Protein AF-A0A0K8W5V1-F1 (afdb_monomer)

Organism: Bactrocera latifrons (NCBI:txid174628)

Nearest PDB structures (foldseek):
  2nvo-assembly1_A  TM=7.585E-01  e=2.411E-14  Deinococcus radiodurans
  2i91-assembly1_A  TM=5.327E-01  e=5.169E-15  Xenopus laevis
  1yvp-assembly2_B  TM=4.918E-01  e=1.057E-14  Xenopus laevis
  1yvr-assembly1_A  TM=5.161E-01  e=6.488E-14  Xenopus laevis
  2i91-assembly2_B  TM=4.821E-01  e=1.391E-14  Xenopus laevis

Solvent-accessible surface area (backbone atoms only — not comparable to full-atom values): 24127 Å² total; per-residue (Å²): 141,80,90,90,87,86,87,84,88,84,85,89,81,88,84,88,62,82,73,66,65,62,68,66,74,76,61,64,88,68,63,59,62,66,60,62,76,76,56,68,86,87,53,55,69,64,55,51,53,52,52,53,55,52,51,53,54,50,53,56,60,58,63,75,71,67,78,78,89,76,74,89,79,73,83,58,75,66,58,53,55,53,51,53,47,51,53,49,45,56,49,48,69,72,56,80,53,66,69,60,45,42,51,51,37,64,76,66,65,55,52,69,93,65,54,51,74,84,57,62,67,39,60,75,45,42,62,68,31,56,88,75,52,52,71,68,55,48,60,72,42,39,70,59,42,46,73,66,36,49,90,40,64,66,52,45,49,55,53,49,58,56,69,69,31,62,67,56,51,37,71,67,44,52,55,28,45,46,48,51,52,50,39,26,73,75,66,56,65,92,64,65,90,80,63,87,83,90,61,79,49,73,65,51,47,72,57,49,51,50,49,38,65,57,24,48,42,42,37,72,67,85,79,52,25,34,42,34,36,37,63,60,40,54,84,42,54,85,34,46,21,70,84,40,71,70,38,38,41,45,62,52,49,48,39,46,53,49,30,47,49,58,42,29,91,45,56,49,47,30,28,54,35,64,51,76,72,47,66,48,69,60,91,78,53,96,82,62,50,74,64,57,57,50,51,54,54,67,70,49,87,35,78,50,60,46,58,43,69,49,32,65,54,56,54,45,68,79,41,89,67,71,50,42,33,36,42,37,38,31,61,53,54,46,75,27,30,83,87,36,41,44,66,71,47,45,59,52,50,48,54,44,21,75,74,70,31,78,77,46,32,40,38,36,37,18,38,58,38,79,60,84,53,59,48,74,69,93,88,54,88,77,56,65,46,81,40,54,36,76,60,85,56,48,64,56,50,54,51,30,58,75,68,70,62,80,127

pLDDT: mean 80.78, std 21.28, range [27.81, 98.81]

Mean predicted aligned error: 13.08 Å

Foldseek 3Di:
DDDDDPPPPPDPDDDDDPVVVVVVPPDDPPVVVVVVVPDDPPCVVVVVVVVVVVVVVVVVVVVVPDDPDDDDDDPPPPVCLVVLLVVLLVVQVPDPDLVVNLVSCVVNVDEPVSHDPVSCLDASSLLSHLLVDAPLRCLVCVLVCLVRPVVPVSSVVSSVVCLVPLVRLAVVQFQLLQLVLSCLVVVNDPCPPPADDDRNRNVCVVVSVVSSQVSQQSGADLQFAEEEEEELAPVQQPPAFPVRRRHGQLLSSLSVLRSNVQHHPHYWYWYFAQDALDIHTQPDDNPDGSVNSSVVSVPDNRNDGNAALQSSLVVCVPDPDAGQEYHYRYQACLSRDPPQECVVVLVSVCVSLVPGNVNHAYEYEHRHFDDRSHDYDPPDDSNYYYDYHDDSCVVVVVSCSSVVNPD

Radius of gyration: 29.54 Å; Cα contacts (8 Å, |Δi|>4): 480; chains: 1; bounding box: 62×86×66 Å

Secondary structure (DSSP, 8-state):
-----SSSSSS-SS---TTSHHHHTSS-TTHHHHHGGGS-TTSHHHHHHHHHHHHHHHHHHHHTT-----------TTHHHHHHHHHHHHHHHH---HHHHHHHHHHHT--GGGS-TTGGGSHHHHHHHGGG--HHHHHHHHHHHHHHTTTSHHHHHHHHHHHH-HHHHHHHT--HHHHHHHHHHTT--S-GGG--S-STTSTTHHHHHHHHHHHTTTSPP----EEEEE---HHHHTPBPSS-TTSBHHHHHHHHHHHHHTTSSSEEEEEE-SSTT-EEE----TT--HHHHHHHHHH---------TTHHHHHHHHSSS--SEEEEEES-SGGGSTTSBSHHHHHHHHHHHHHT-TT-EEEEEESS-SS--SB--SSS---EEEEES--TTHHHHHHHHHTT---

Sequence (407 aa):
MGLRTKRLLSYVTLTTKPSVLWVLLRHSSKHVLNYLNHVNQVRKPQLLKIMQTLSHKWTKKRKLQRQPPQMWKKTQSNTELSTSVILSVSKLRTTKNKTEALKIIRKFKLRYHQVPNHLLRFGPIMEALIPTMSYLQLLKSWRNLARYHFDNPKIMKLCQTLFENKKLLRKDNIHPIVFLMQMRDLGMRDDIAKLTPKRVEALKMPLFKQLYQQSF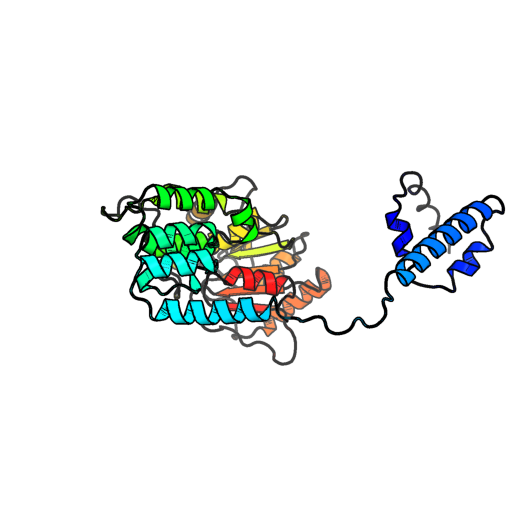GNNQSTGLRMHITINIQKNYRKKTLKNHKKLGFLEAAIALAFGYFKKEKEVDVFYWIDEKLVLGQMPWEAGITVEDAIDYCDLLDITKTSQRLITPVLRAMERKQVYDVFLVIVPTAGRGNPKNNSEFLCKFLDKYREKKNPKAKFVILDLLKFRKSMRYSETRNENVLEICGLDEHTTNLINNFALNRFG

InterPro domains:
  IPR036465 von Willebrand factor A-like domain superfamily [G3DSA:3.40.50.410] (188-404)
  IPR036465 von Willebrand factor A-like domain superfamily [SSF53300] (247-404)
  IPR037214 TROVE domain superfamily [SSF140864] (67-185)
  IPR040322 RNA-binding protein RO60 [PTHR14202] (68-405)
  IPR056800 RNA-binding protein RO60, vWA domain [PF25045] (225-402)

Structure (mmCIF, N/CA/C/O backbone):
data_AF-A0A0K8W5V1-F1
#
_entry.id   AF-A0A0K8W5V1-F1
#
loop_
_atom_site.group_PDB
_atom_site.id
_atom_site.type_symbol
_atom_site.label_atom_id
_atom_site.label_alt_id
_atom_site.label_c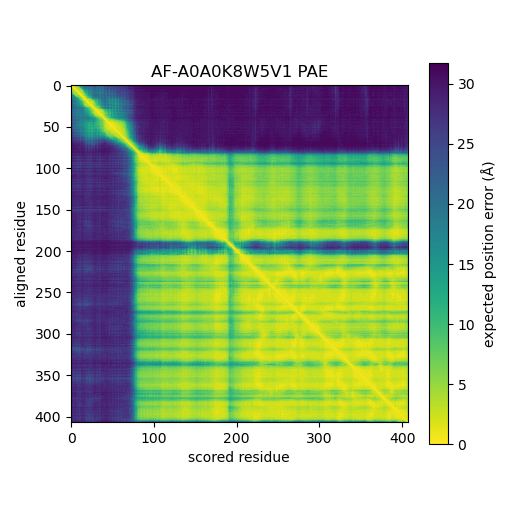omp_id
_atom_site.label_asym_id
_atom_site.label_entity_id
_atom_site.label_seq_id
_atom_site.pdbx_PDB_ins_code
_atom_site.Cartn_x
_atom_site.Cartn_y
_atom_site.Cartn_z
_atom_site.occupancy
_atom_site.B_iso_or_equiv
_atom_site.auth_seq_id
_atom_site.auth_comp_id
_atom_site.auth_asym_id
_atom_site.auth_atom_id
_atom_site.pdbx_PDB_model_num
ATOM 1 N N . MET A 1 1 ? 25.328 -41.797 -36.003 1.00 43.88 1 MET A N 1
ATOM 2 C CA . MET A 1 1 ? 24.506 -42.276 -34.870 1.00 43.88 1 MET A CA 1
ATOM 3 C C . MET A 1 1 ? 25.423 -42.956 -33.873 1.00 43.88 1 MET A C 1
ATOM 5 O O . MET A 1 1 ? 25.953 -44.013 -34.173 1.00 43.88 1 MET A O 1
ATOM 9 N N . GLY A 1 2 ? 25.685 -42.317 -32.737 1.00 30.47 2 GLY A N 1
ATOM 10 C CA . GLY A 1 2 ? 26.619 -42.829 -31.741 1.00 30.47 2 GLY A CA 1
ATOM 11 C C . GLY A 1 2 ? 26.689 -41.913 -30.524 1.00 30.47 2 GLY A C 1
ATOM 12 O O . GLY A 1 2 ? 26.702 -40.695 -30.668 1.00 30.47 2 GLY A O 1
ATOM 13 N N . LEU A 1 3 ? 26.735 -42.543 -29.346 1.00 29.66 3 LEU A N 1
ATOM 14 C CA . LEU A 1 3 ? 27.197 -42.001 -28.062 1.00 29.66 3 LEU A CA 1
ATOM 15 C C . LEU A 1 3 ? 26.437 -40.794 -27.484 1.00 29.66 3 LEU A C 1
ATOM 17 O O . LEU A 1 3 ? 26.910 -39.667 -27.559 1.00 29.66 3 LEU A O 1
ATOM 21 N N . ARG A 1 4 ? 25.328 -41.054 -26.769 1.00 31.05 4 ARG A N 1
ATOM 22 C CA . ARG A 1 4 ? 24.879 -40.246 -25.607 1.00 31.05 4 ARG A CA 1
ATOM 23 C C . ARG A 1 4 ? 23.766 -40.949 -24.808 1.00 31.05 4 ARG A C 1
ATOM 25 O O . ARG A 1 4 ? 22.655 -40.457 -24.685 1.00 31.05 4 ARG A O 1
ATOM 32 N N . THR A 1 5 ? 24.077 -42.106 -24.221 1.00 35.94 5 THR A N 1
ATOM 33 C CA . THR A 1 5 ? 23.156 -42.820 -23.301 1.00 35.94 5 THR A CA 1
ATOM 34 C C . THR A 1 5 ? 23.866 -43.469 -22.104 1.00 35.94 5 THR A C 1
ATOM 36 O O . THR A 1 5 ? 23.398 -44.455 -21.549 1.00 35.94 5 THR A O 1
ATOM 39 N N . LYS A 1 6 ? 25.001 -42.906 -21.656 1.00 31.89 6 LYS A N 1
ATOM 40 C CA . LYS A 1 6 ? 25.766 -43.417 -20.494 1.00 31.89 6 LYS A CA 1
ATOM 41 C C . LYS A 1 6 ? 26.091 -42.389 -19.395 1.00 31.89 6 LYS A C 1
ATOM 43 O O . LYS A 1 6 ? 27.020 -42.587 -18.625 1.00 31.89 6 LYS A O 1
ATOM 48 N N . ARG A 1 7 ? 25.308 -41.315 -19.246 1.00 32.38 7 ARG A N 1
ATOM 49 C CA . ARG A 1 7 ? 25.394 -40.423 -18.066 1.00 32.38 7 ARG A CA 1
ATOM 50 C C . ARG A 1 7 ? 24.010 -40.032 -17.553 1.00 32.38 7 ARG A C 1
ATOM 52 O O . ARG A 1 7 ? 23.578 -38.900 -17.706 1.00 32.38 7 ARG A O 1
ATOM 59 N N . LEU A 1 8 ? 23.306 -41.005 -16.981 1.00 28.98 8 LEU A N 1
ATOM 60 C CA . LEU A 1 8 ? 22.109 -40.787 -16.149 1.00 28.98 8 LEU A CA 1
ATOM 61 C C . LEU A 1 8 ? 21.872 -41.954 -15.166 1.00 28.98 8 LEU A C 1
ATOM 63 O O . LEU A 1 8 ? 20.763 -42.153 -14.686 1.00 28.98 8 LEU A O 1
ATOM 67 N N . LEU A 1 9 ? 22.921 -42.733 -14.866 1.00 31.05 9 LEU A N 1
ATOM 68 C CA . LEU A 1 9 ? 22.852 -43.956 -14.049 1.00 31.05 9 LEU A CA 1
ATOM 69 C C . LEU A 1 9 ? 23.667 -43.888 -12.749 1.00 31.05 9 LEU A C 1
ATOM 71 O O . LEU A 1 9 ? 24.009 -44.904 -12.160 1.00 31.05 9 LEU A O 1
ATOM 75 N N . SER A 1 10 ? 23.927 -42.686 -12.251 1.00 31.22 10 SER A N 1
ATOM 76 C CA . SER A 1 10 ? 24.576 -42.490 -10.957 1.00 31.22 10 SER A CA 1
ATOM 77 C C . SER A 1 10 ? 23.906 -41.326 -10.241 1.00 31.22 10 SER A C 1
ATOM 79 O O . SER A 1 10 ? 24.425 -40.227 -10.313 1.00 31.22 10 SER A O 1
ATOM 81 N N . TYR A 1 11 ? 22.707 -41.539 -9.683 1.00 27.81 11 TYR A N 1
ATOM 82 C CA . TYR A 1 11 ? 22.130 -40.781 -8.546 1.00 27.81 11 TYR A CA 1
ATOM 83 C C . TYR A 1 11 ? 20.730 -41.304 -8.143 1.00 27.81 11 TYR A C 1
ATOM 85 O O . TYR A 1 11 ? 19.859 -40.549 -7.725 1.00 27.81 11 TYR A O 1
ATOM 93 N N . VAL A 1 12 ? 20.487 -42.617 -8.247 1.00 31.66 12 VAL A N 1
ATOM 94 C CA . VAL A 1 12 ? 19.292 -43.254 -7.653 1.00 31.66 12 VAL A CA 1
ATOM 95 C C . VAL A 1 12 ? 19.716 -44.477 -6.849 1.00 31.66 12 VAL A C 1
ATOM 97 O O . VAL A 1 12 ? 19.269 -45.599 -7.051 1.00 31.66 12 VAL A O 1
ATOM 100 N N . THR A 1 13 ? 20.616 -44.243 -5.907 1.00 38.75 13 THR A N 1
ATOM 101 C CA . THR A 1 13 ? 20.840 -45.124 -4.768 1.00 38.75 13 THR A CA 1
ATOM 102 C C . THR A 1 13 ? 20.941 -44.216 -3.559 1.00 38.75 13 THR A C 1
ATOM 104 O O . THR A 1 13 ? 21.901 -43.461 -3.457 1.00 38.75 13 THR A O 1
ATOM 107 N N . LEU A 1 14 ? 19.922 -44.315 -2.697 1.00 34.91 14 LEU A N 1
ATOM 108 C CA . LEU A 1 14 ? 19.745 -43.739 -1.354 1.00 34.91 14 LEU A CA 1
ATOM 109 C C . LEU A 1 14 ? 18.567 -42.750 -1.252 1.00 34.91 14 LEU A C 1
ATOM 111 O O . LEU A 1 14 ? 18.582 -41.643 -1.779 1.00 34.91 14 LEU A O 1
ATOM 115 N N . THR A 1 15 ? 17.571 -43.175 -0.465 1.00 34.25 15 THR A N 1
ATOM 116 C CA . THR A 1 15 ? 16.416 -42.428 0.079 1.00 34.25 15 THR A CA 1
ATOM 117 C C . THR A 1 15 ? 15.147 -42.317 -0.787 1.00 34.25 15 THR A C 1
ATOM 119 O O . THR A 1 15 ? 14.747 -41.254 -1.252 1.00 34.25 15 THR A O 1
ATOM 122 N N . THR A 1 16 ? 14.392 -43.412 -0.914 1.00 35.59 16 THR A N 1
ATOM 123 C CA . THR A 1 16 ? 12.989 -43.341 -1.357 1.00 35.59 16 THR A CA 1
ATOM 124 C C . THR A 1 16 ? 12.051 -43.114 -0.168 1.00 35.59 16 THR A C 1
ATOM 126 O O . THR A 1 16 ? 11.762 -44.013 0.618 1.00 35.59 16 THR A O 1
ATOM 129 N N . LYS A 1 17 ? 11.536 -41.882 -0.043 1.00 36.25 17 LYS A N 1
ATOM 130 C CA . LYS A 1 17 ? 10.367 -41.572 0.796 1.00 36.25 17 LYS A CA 1
ATOM 131 C C . LYS A 1 17 ? 9.086 -42.128 0.135 1.00 36.25 17 LYS A C 1
ATOM 133 O O . LYS A 1 17 ? 8.955 -42.023 -1.087 1.00 36.25 17 LYS A O 1
ATOM 138 N N . PRO A 1 18 ? 8.094 -42.633 0.898 1.00 34.03 18 PRO A N 1
ATOM 139 C CA . PRO A 1 18 ? 6.876 -43.263 0.356 1.00 34.03 18 PRO A CA 1
ATOM 140 C C . PRO A 1 18 ? 5.971 -42.353 -0.498 1.00 34.03 18 PRO A C 1
ATOM 142 O O . PRO A 1 18 ? 5.034 -42.830 -1.135 1.00 34.03 18 PRO A O 1
ATOM 145 N N . SER A 1 19 ? 6.220 -41.044 -0.519 1.00 37.50 19 SER A N 1
ATOM 146 C CA . SER A 1 19 ? 5.391 -40.051 -1.208 1.00 37.50 19 SER A CA 1
ATOM 147 C C . SER A 1 19 ? 5.622 -39.968 -2.722 1.00 37.50 19 SER A C 1
ATOM 149 O O . SER A 1 19 ? 4.739 -39.494 -3.432 1.00 37.50 19 SER A O 1
ATOM 151 N N . VAL A 1 20 ? 6.750 -40.463 -3.243 1.00 41.53 20 VAL A N 1
ATOM 152 C CA . VAL A 1 20 ? 7.065 -40.396 -4.688 1.00 41.53 20 VAL A CA 1
ATOM 153 C C . VAL A 1 20 ? 6.389 -41.528 -5.479 1.00 41.53 20 VAL A C 1
ATOM 155 O O . VAL A 1 20 ? 6.058 -41.361 -6.650 1.00 41.53 20 VAL A O 1
ATOM 158 N N . LEU A 1 21 ? 6.053 -42.646 -4.825 1.00 38.28 21 LEU A N 1
ATOM 159 C CA . LEU A 1 21 ? 5.343 -43.768 -5.455 1.00 38.28 21 LEU A CA 1
ATOM 160 C C . LEU A 1 21 ? 3.861 -43.456 -5.756 1.00 38.28 21 LEU A C 1
ATOM 162 O O . LEU A 1 21 ? 3.234 -44.109 -6.586 1.00 38.28 21 LEU A O 1
ATOM 166 N N . TRP A 1 22 ? 3.294 -42.441 -5.096 1.00 35.44 22 TRP A N 1
ATOM 167 C CA . TRP A 1 22 ? 1.878 -42.075 -5.213 1.00 35.44 22 TRP A CA 1
ATOM 168 C C . TRP A 1 22 ? 1.540 -41.296 -6.492 1.00 35.44 22 TRP A C 1
ATOM 170 O O . TRP A 1 22 ? 0.384 -41.281 -6.914 1.00 35.44 22 TRP A O 1
ATOM 180 N N . VAL A 1 23 ? 2.533 -40.663 -7.125 1.00 38.50 23 VAL A N 1
ATOM 181 C CA . VAL A 1 23 ? 2.326 -39.836 -8.327 1.00 38.50 23 VAL A CA 1
ATOM 182 C C . VAL A 1 23 ? 2.325 -40.683 -9.607 1.00 38.50 23 VAL A C 1
ATOM 184 O O . VAL A 1 23 ? 1.615 -40.355 -10.552 1.00 38.50 23 VAL A O 1
ATOM 187 N N . LEU A 1 24 ? 3.006 -41.832 -9.612 1.00 36.72 24 LEU A N 1
ATOM 188 C CA . LEU A 1 24 ? 3.071 -42.732 -10.773 1.00 36.72 24 LEU A CA 1
ATOM 189 C C . LEU A 1 24 ? 1.846 -43.653 -10.933 1.00 36.72 24 LEU A C 1
ATOM 191 O O . LEU A 1 24 ? 1.627 -44.183 -12.014 1.00 36.72 24 LEU A O 1
ATOM 195 N N . LEU A 1 25 ? 1.006 -43.814 -9.903 1.00 41.97 25 LEU A N 1
ATOM 196 C CA . LEU A 1 25 ? -0.172 -44.701 -9.941 1.00 41.97 25 LEU A CA 1
ATOM 197 C C . LEU A 1 25 ? -1.482 -44.005 -10.345 1.00 41.97 25 LEU A C 1
ATOM 199 O O . LEU A 1 25 ? -2.527 -44.650 -10.414 1.00 41.97 25 LEU A O 1
ATOM 203 N N . ARG A 1 26 ? -1.458 -42.693 -10.617 1.00 38.34 26 ARG A N 1
ATOM 204 C CA . ARG A 1 26 ? -2.659 -41.943 -11.024 1.00 38.34 26 ARG A CA 1
ATOM 205 C C . ARG A 1 26 ? -2.934 -41.958 -12.526 1.00 38.34 26 ARG A C 1
ATOM 207 O O . ARG A 1 26 ? -4.050 -41.618 -12.914 1.00 38.34 26 ARG A O 1
ATOM 214 N N . HIS A 1 27 ? -1.981 -42.358 -13.364 1.00 39.31 27 HIS A N 1
ATOM 215 C CA . HIS A 1 27 ? -2.147 -42.401 -14.817 1.00 39.31 27 HIS A CA 1
ATOM 216 C C . HIS A 1 27 ? -1.658 -43.743 -15.376 1.00 39.31 27 HIS A C 1
ATOM 218 O O . HIS A 1 27 ? -0.530 -44.145 -15.127 1.00 39.31 27 HIS A O 1
ATOM 224 N N . SER A 1 28 ? -2.514 -44.395 -16.171 1.00 38.06 28 SER A N 1
ATOM 225 C CA . SER A 1 28 ? -2.271 -45.635 -16.929 1.00 38.06 28 SER A CA 1
ATOM 226 C C . SER A 1 28 ? -2.414 -46.969 -16.176 1.00 38.06 28 SER A C 1
ATOM 228 O O . SER A 1 28 ? -1.453 -47.578 -15.714 1.00 38.06 28 SER A O 1
ATOM 230 N N . SER A 1 29 ? -3.639 -47.506 -16.164 1.00 46.81 29 SER A N 1
ATOM 231 C CA . SER A 1 29 ? -3.936 -48.870 -15.690 1.00 46.81 29 SER A CA 1
ATOM 232 C C . SER A 1 29 ? -3.492 -49.980 -16.660 1.00 46.81 29 SER A C 1
ATOM 234 O O . SER A 1 29 ? -3.519 -51.146 -16.278 1.00 46.81 29 SER A O 1
ATOM 236 N N . LYS A 1 30 ? -3.102 -49.661 -17.905 1.00 43.78 30 LYS A N 1
ATOM 237 C CA . LYS A 1 30 ? -2.753 -50.674 -18.921 1.00 43.78 30 LYS A CA 1
ATOM 238 C C . LYS A 1 30 ? -1.245 -50.844 -19.144 1.00 43.78 30 LYS A C 1
ATOM 240 O O . LYS A 1 30 ? -0.819 -51.952 -19.443 1.00 43.78 30 LYS A O 1
ATOM 245 N N . HIS A 1 31 ? -0.415 -49.822 -18.910 1.00 44.97 31 HIS A N 1
ATOM 246 C CA . HIS A 1 31 ? 1.043 -49.953 -19.097 1.00 44.97 31 HIS A CA 1
ATOM 247 C C . HIS A 1 31 ? 1.792 -50.529 -17.884 1.00 44.97 31 HIS A C 1
ATOM 249 O O . HIS A 1 31 ? 2.857 -51.118 -18.052 1.00 44.97 31 HIS A O 1
ATOM 255 N N . VAL A 1 32 ? 1.224 -50.440 -16.677 1.00 46.59 32 VAL A N 1
ATOM 256 C CA . VAL A 1 32 ? 1.838 -50.996 -15.455 1.00 46.59 32 VAL A CA 1
ATOM 257 C C . VAL A 1 32 ? 1.788 -52.531 -15.431 1.00 46.59 32 VAL A C 1
ATOM 259 O O . VAL A 1 32 ? 2.707 -53.159 -14.909 1.00 46.59 32 VAL A O 1
ATOM 262 N N . LEU A 1 33 ? 0.772 -53.151 -16.047 1.00 44.19 33 LEU A N 1
ATOM 263 C CA . LEU A 1 33 ? 0.681 -54.615 -16.124 1.00 44.19 33 LEU A CA 1
ATOM 264 C C . LEU A 1 33 ? 1.768 -55.225 -17.024 1.00 44.19 33 LEU A C 1
ATOM 266 O O . LEU A 1 33 ? 2.333 -56.256 -16.672 1.00 44.19 33 LEU A O 1
ATOM 270 N N . ASN A 1 34 ? 2.123 -54.563 -18.130 1.00 42.31 34 ASN A N 1
ATOM 271 C CA . ASN A 1 34 ? 3.163 -55.059 -19.039 1.00 42.31 34 ASN A CA 1
ATOM 272 C C . ASN A 1 34 ? 4.581 -54.905 -18.464 1.00 42.31 34 ASN A C 1
ATOM 274 O O . ASN A 1 34 ? 5.449 -55.720 -18.758 1.00 42.31 34 ASN A O 1
ATOM 278 N N . TYR A 1 35 ? 4.812 -53.925 -17.582 1.00 42.94 35 TYR A N 1
ATOM 279 C CA . TYR A 1 35 ? 6.111 -53.731 -16.923 1.00 42.94 35 TYR A CA 1
ATOM 280 C C . TYR A 1 35 ? 6.402 -54.789 -15.838 1.00 42.94 35 TYR A C 1
ATOM 282 O O . TYR A 1 35 ? 7.556 -55.075 -15.526 1.00 42.94 35 TYR A O 1
ATOM 290 N N . LEU A 1 36 ? 5.366 -55.422 -15.278 1.00 46.66 36 LEU A N 1
ATOM 291 C CA . LEU A 1 36 ? 5.500 -56.446 -14.232 1.00 46.66 36 LEU A CA 1
ATOM 292 C C . LEU A 1 36 ? 5.819 -57.854 -14.767 1.00 46.66 36 LEU A C 1
ATOM 294 O O . LEU A 1 36 ? 6.139 -58.738 -13.972 1.00 46.66 36 LEU A O 1
ATOM 298 N N . ASN A 1 37 ? 5.801 -58.058 -16.088 1.00 46.44 37 ASN A N 1
ATOM 299 C CA . ASN A 1 37 ? 6.187 -59.329 -16.714 1.00 46.44 37 ASN A CA 1
ATOM 300 C C . ASN A 1 37 ? 7.708 -59.481 -16.927 1.00 46.44 37 ASN A C 1
ATOM 302 O O . ASN A 1 37 ? 8.163 -60.560 -17.297 1.00 46.44 37 ASN A O 1
ATOM 306 N N . HIS A 1 38 ? 8.507 -58.448 -16.634 1.00 51.78 38 HIS A N 1
ATOM 307 C CA . HIS A 1 38 ? 9.972 -58.476 -16.782 1.00 51.78 38 HIS A CA 1
ATOM 308 C C . HIS A 1 38 ? 10.759 -58.183 -15.498 1.00 51.78 38 HIS A C 1
ATOM 310 O O . HIS A 1 38 ? 11.963 -57.938 -15.537 1.00 51.78 38 HIS A O 1
ATOM 316 N N . VAL A 1 39 ? 10.116 -58.266 -14.331 1.00 47.25 39 VAL A N 1
ATOM 317 C CA . VAL A 1 39 ? 10.804 -58.136 -13.041 1.00 47.25 39 VAL A CA 1
ATOM 318 C C . VAL A 1 39 ? 11.015 -59.518 -12.420 1.00 47.25 39 VAL A C 1
ATOM 320 O O . VAL A 1 39 ? 10.056 -60.252 -12.192 1.00 47.25 39 VAL A O 1
ATOM 323 N N . ASN A 1 40 ? 12.286 -59.832 -12.146 1.00 47.38 40 ASN A N 1
ATOM 324 C CA . ASN A 1 40 ? 12.808 -61.016 -11.455 1.00 47.38 40 ASN A CA 1
ATOM 325 C C . ASN A 1 40 ? 11.820 -61.687 -10.480 1.00 47.38 40 ASN A C 1
ATOM 327 O O . ASN A 1 40 ? 11.289 -61.047 -9.565 1.00 47.38 40 ASN A O 1
ATOM 331 N N . GLN A 1 41 ? 11.667 -63.011 -10.629 1.00 53.47 41 GLN A N 1
ATOM 332 C CA . GLN A 1 41 ? 10.745 -63.884 -9.881 1.00 53.47 41 GLN A CA 1
ATOM 333 C C . GLN A 1 41 ? 10.868 -63.802 -8.345 1.00 53.47 41 GLN A C 1
ATOM 335 O O . GLN A 1 41 ? 9.951 -64.201 -7.634 1.00 53.47 41 GLN A O 1
ATOM 340 N N . VAL A 1 42 ? 11.934 -63.205 -7.810 1.00 51.62 42 VAL A N 1
ATOM 341 C CA . VAL A 1 42 ? 12.229 -63.164 -6.370 1.00 51.62 42 VAL A CA 1
ATOM 342 C C . VAL A 1 42 ? 11.408 -62.110 -5.593 1.00 51.62 42 VAL A C 1
ATOM 344 O O . VAL A 1 42 ? 11.329 -62.177 -4.371 1.00 51.62 42 VAL A O 1
ATOM 347 N N . ARG A 1 43 ? 10.737 -61.143 -6.247 1.00 51.03 43 ARG A N 1
ATOM 348 C CA . ARG A 1 43 ? 10.000 -60.057 -5.536 1.00 51.03 43 ARG A CA 1
ATOM 349 C C . ARG A 1 43 ? 8.486 -60.001 -5.771 1.00 51.03 43 ARG A C 1
ATOM 351 O O . ARG A 1 43 ? 7.800 -59.157 -5.188 1.00 51.03 43 ARG A O 1
ATOM 358 N N . LYS A 1 44 ? 7.939 -60.927 -6.561 1.00 51.81 44 LYS A N 1
ATOM 359 C CA . LYS A 1 44 ? 6.497 -61.027 -6.861 1.00 51.81 44 LYS A CA 1
ATOM 360 C C . LYS A 1 44 ? 5.613 -61.250 -5.611 1.00 51.81 44 LYS A C 1
ATOM 362 O O . LYS A 1 44 ? 4.585 -60.579 -5.505 1.00 51.81 44 LYS A O 1
ATOM 367 N N . PRO A 1 45 ? 6.005 -62.080 -4.618 1.00 53.88 45 PRO A N 1
ATOM 368 C CA . PRO A 1 45 ? 5.168 -62.337 -3.439 1.00 53.88 45 PRO A CA 1
ATOM 369 C C . PRO A 1 45 ? 5.005 -61.117 -2.518 1.00 53.88 45 PRO A C 1
ATOM 371 O O . PRO A 1 45 ? 3.927 -60.881 -1.972 1.00 53.88 45 PRO A O 1
ATOM 374 N N . GLN A 1 46 ? 6.054 -60.298 -2.367 1.00 56.94 46 GLN A N 1
ATOM 375 C CA . GLN A 1 46 ? 6.026 -59.113 -1.497 1.00 56.94 46 GLN A CA 1
ATOM 376 C C . GLN A 1 46 ? 5.165 -57.985 -2.083 1.00 56.94 46 GLN A C 1
ATOM 378 O O . GLN A 1 46 ? 4.416 -57.337 -1.351 1.00 56.94 46 GLN A O 1
ATOM 383 N N . LEU A 1 47 ? 5.205 -57.791 -3.406 1.00 53.81 47 LEU A N 1
ATOM 384 C CA . LEU A 1 47 ? 4.359 -56.812 -4.096 1.00 53.81 47 LEU A CA 1
ATOM 385 C C . LEU A 1 47 ? 2.875 -57.207 -4.068 1.00 53.81 47 LEU A C 1
ATOM 387 O O . LEU A 1 47 ? 2.024 -56.345 -3.836 1.00 53.81 47 LEU A O 1
ATOM 391 N N . LEU A 1 48 ? 2.558 -58.501 -4.200 1.00 61.47 48 LEU A N 1
ATOM 392 C CA . LEU A 1 48 ? 1.181 -58.997 -4.099 1.00 61.47 48 LEU A CA 1
ATOM 393 C C . LEU A 1 48 ? 0.587 -58.746 -2.701 1.00 61.47 48 LEU A C 1
ATOM 395 O O . LEU A 1 48 ? -0.547 -58.278 -2.579 1.00 61.47 48 LEU A O 1
ATOM 399 N N . LYS A 1 49 ? 1.384 -58.964 -1.646 1.00 64.25 49 LYS A N 1
ATOM 400 C CA . LYS A 1 49 ? 0.981 -58.741 -0.248 1.00 64.25 49 LYS A CA 1
ATOM 401 C C . LYS A 1 49 ? 0.703 -57.257 0.035 1.00 64.25 49 LYS A C 1
ATOM 403 O O . LYS A 1 49 ? -0.280 -56.921 0.698 1.00 64.25 49 LYS A O 1
ATOM 408 N N . ILE A 1 50 ? 1.503 -56.348 -0.531 1.00 62.84 50 ILE A N 1
ATOM 409 C CA . ILE A 1 50 ? 1.293 -54.894 -0.415 1.00 62.84 50 ILE A CA 1
ATOM 410 C C . ILE A 1 50 ? 0.014 -54.463 -1.149 1.00 62.84 50 ILE A C 1
ATOM 412 O O . ILE A 1 50 ? -0.784 -53.703 -0.593 1.00 62.84 50 ILE A O 1
ATOM 416 N N . MET A 1 51 ? -0.241 -54.983 -2.354 1.00 57.69 51 MET A N 1
ATOM 417 C CA . MET A 1 51 ? -1.453 -54.652 -3.117 1.00 57.69 51 MET A CA 1
ATOM 418 C C . MET A 1 51 ? -2.737 -55.177 -2.459 1.00 57.69 51 MET A C 1
ATOM 420 O O . MET A 1 51 ? -3.728 -54.447 -2.398 1.00 57.69 51 MET A O 1
ATOM 424 N N . GLN A 1 52 ? -2.718 -56.385 -1.889 1.00 64.62 52 GLN A N 1
ATOM 425 C CA . GLN A 1 52 ? -3.851 -56.930 -1.129 1.00 64.62 52 GLN A CA 1
ATOM 426 C C . GLN A 1 52 ? -4.149 -56.088 0.123 1.00 64.62 52 GLN A C 1
ATOM 428 O O . GLN A 1 52 ? -5.304 -55.751 0.390 1.00 64.62 52 GLN A O 1
ATOM 433 N N . THR A 1 53 ? -3.109 -55.639 0.834 1.00 63.03 53 THR A N 1
ATOM 434 C CA . THR A 1 53 ? -3.257 -54.780 2.023 1.00 63.03 53 THR A CA 1
ATOM 435 C C . THR A 1 53 ? -3.833 -53.399 1.668 1.00 63.03 53 THR A C 1
ATOM 437 O O . THR A 1 53 ? -4.662 -52.846 2.400 1.00 63.03 53 THR A O 1
ATOM 440 N N . LEU A 1 54 ? -3.440 -52.839 0.518 1.00 50.56 54 LEU A N 1
ATOM 441 C CA . LEU A 1 54 ? -3.953 -51.559 0.022 1.00 50.56 54 LEU A CA 1
ATOM 442 C C . LEU A 1 54 ? -5.400 -51.665 -0.485 1.00 50.56 54 LEU A C 1
ATOM 444 O O . LEU A 1 54 ? -6.200 -50.777 -0.188 1.00 50.56 54 LEU A O 1
ATOM 448 N N . SER A 1 55 ? -5.766 -52.766 -1.151 1.00 53.62 55 SER A N 1
ATOM 449 C CA . SER A 1 55 ? -7.147 -53.067 -1.563 1.00 53.62 55 SER A CA 1
ATOM 450 C C . SER A 1 55 ? -8.092 -53.199 -0.361 1.00 53.62 55 SER A C 1
ATOM 452 O O . SER A 1 55 ? -9.191 -52.630 -0.353 1.00 53.62 55 SER A O 1
ATOM 454 N N . HIS A 1 56 ? -7.637 -53.850 0.716 1.00 49.44 56 HIS A N 1
ATOM 455 C CA . HIS A 1 56 ? -8.424 -53.987 1.942 1.00 49.44 56 HIS A CA 1
ATOM 456 C C . HIS A 1 56 ? -8.612 -52.654 2.687 1.00 49.44 56 HIS A C 1
ATOM 458 O O . HIS A 1 56 ? -9.706 -52.356 3.173 1.00 49.44 56 HIS A O 1
ATOM 464 N N . LYS A 1 57 ? -7.587 -51.787 2.714 1.00 49.97 57 LYS A N 1
ATOM 465 C CA . LYS A 1 57 ? -7.720 -50.414 3.241 1.00 49.97 57 LYS A CA 1
ATOM 466 C C . LYS A 1 57 ? -8.667 -49.549 2.402 1.00 49.97 57 LYS A C 1
ATOM 468 O O . LYS A 1 57 ? -9.383 -48.718 2.963 1.00 49.97 57 LYS A O 1
ATOM 473 N N . TRP A 1 58 ? -8.714 -49.747 1.084 1.00 44.03 58 TRP A N 1
ATOM 474 C CA . TRP A 1 58 ? -9.585 -48.981 0.188 1.00 44.03 58 TRP A CA 1
ATOM 475 C C . TRP A 1 58 ? -11.062 -49.389 0.300 1.00 44.03 58 TRP A C 1
ATOM 477 O O . TRP A 1 58 ? -11.942 -48.532 0.394 1.00 44.03 58 TRP A O 1
ATOM 487 N N . THR A 1 59 ? -11.342 -50.691 0.391 1.00 48.00 59 THR A N 1
ATOM 488 C CA . THR A 1 59 ? -12.696 -51.222 0.636 1.00 48.00 59 THR A CA 1
ATOM 489 C C . THR A 1 59 ? -13.235 -50.843 2.020 1.00 48.00 59 THR A C 1
ATOM 491 O O . THR A 1 59 ? -14.412 -50.496 2.132 1.00 48.00 59 THR A O 1
ATOM 494 N N . LYS A 1 60 ? -12.386 -50.783 3.059 1.00 47.53 60 LYS A N 1
ATOM 495 C CA . LYS A 1 60 ? -12.787 -50.308 4.400 1.00 47.53 60 LYS A CA 1
ATOM 496 C C . LYS A 1 60 ? -13.134 -48.810 4.414 1.00 47.53 60 LYS A C 1
ATOM 498 O O . LYS A 1 60 ? -14.067 -48.407 5.102 1.00 47.53 60 LYS A O 1
ATOM 503 N N . LYS A 1 61 ? -12.460 -47.994 3.590 1.00 41.50 61 LYS A N 1
ATOM 504 C CA . LYS A 1 61 ? -12.746 -46.554 3.439 1.00 41.50 61 LYS A CA 1
ATOM 505 C C . LYS A 1 61 ? -14.026 -46.275 2.635 1.00 41.50 61 LYS A C 1
ATOM 507 O O . LYS A 1 61 ? -14.713 -45.304 2.926 1.00 41.50 61 LYS A O 1
ATOM 512 N N . ARG A 1 62 ? -14.393 -47.152 1.688 1.00 39.56 62 ARG A N 1
ATOM 513 C CA . ARG A 1 62 ? -15.678 -47.088 0.957 1.00 39.56 62 ARG A CA 1
ATOM 514 C C . ARG A 1 62 ? -16.874 -47.606 1.769 1.00 39.56 62 ARG A C 1
ATOM 516 O O . ARG A 1 62 ? -17.971 -47.083 1.605 1.00 39.56 62 ARG A O 1
ATOM 523 N N . LYS A 1 63 ? -16.678 -48.577 2.671 1.00 41.41 63 LYS A N 1
ATOM 524 C CA . LYS A 1 63 ? -17.742 -49.064 3.575 1.00 41.41 63 LYS A CA 1
ATOM 525 C C . LYS A 1 63 ? -18.070 -48.105 4.730 1.00 41.41 63 LYS A C 1
ATOM 527 O O . LYS A 1 63 ? -19.165 -48.193 5.266 1.00 41.41 63 LYS A O 1
ATOM 532 N N . LEU A 1 64 ? -17.199 -47.144 5.056 1.00 40.38 64 LEU A N 1
ATOM 533 C CA . LEU A 1 64 ? -17.503 -46.079 6.028 1.00 40.38 64 LEU A CA 1
ATOM 534 C C . LEU A 1 64 ? -18.342 -44.915 5.454 1.00 40.38 64 LEU A C 1
ATOM 536 O O . LEU A 1 64 ? -18.644 -43.974 6.180 1.00 40.38 64 LEU A O 1
ATOM 540 N N . GLN A 1 65 ? -18.713 -44.958 4.168 1.00 40.59 65 GLN A N 1
ATOM 541 C CA . GLN A 1 65 ? -19.376 -43.849 3.464 1.00 40.59 65 GLN A CA 1
ATOM 542 C C . GLN A 1 65 ? -20.769 -44.195 2.910 1.00 40.59 65 GLN A C 1
ATOM 544 O O . GLN A 1 65 ? -21.269 -43.526 2.010 1.00 40.59 65 GLN A O 1
ATOM 549 N N . ARG A 1 66 ? -21.415 -45.231 3.453 1.00 35.03 66 ARG A N 1
ATOM 550 C CA . ARG A 1 66 ? -22.820 -45.554 3.177 1.00 35.03 66 ARG A CA 1
ATOM 551 C C . ARG A 1 66 ? -23.547 -45.826 4.490 1.00 35.03 66 ARG A C 1
ATOM 553 O O . ARG A 1 66 ? -23.633 -46.967 4.925 1.00 35.03 66 ARG A O 1
ATOM 560 N N . GLN A 1 67 ? -24.031 -44.762 5.126 1.00 36.94 67 GLN A N 1
ATOM 561 C CA . GLN A 1 67 ? -25.139 -44.874 6.073 1.00 36.94 67 GLN A CA 1
ATOM 562 C C . GLN A 1 67 ? -26.463 -44.726 5.299 1.00 36.94 67 GLN A C 1
ATOM 564 O O . GLN A 1 67 ? -26.496 -43.973 4.321 1.00 36.94 67 GLN A O 1
ATOM 569 N N . PRO A 1 68 ? -27.528 -45.450 5.686 1.00 35.50 68 PRO A N 1
ATOM 570 C CA . PRO A 1 68 ? -28.864 -45.280 5.115 1.00 35.50 68 PRO A CA 1
ATOM 571 C C . PRO A 1 68 ? -29.423 -43.882 5.449 1.00 35.50 68 PRO A C 1
ATOM 573 O O . PRO A 1 68 ? -28.907 -43.230 6.361 1.00 35.50 68 PRO A O 1
ATOM 576 N N . PRO A 1 69 ? -30.460 -43.399 4.735 1.00 32.69 69 PRO A N 1
ATOM 577 C CA . PRO A 1 69 ? -31.013 -42.073 4.971 1.00 32.69 69 PRO A CA 1
ATOM 578 C C . PRO A 1 69 ? -31.603 -42.007 6.382 1.00 32.69 69 PRO A C 1
ATOM 580 O O . PRO A 1 69 ? -32.665 -42.559 6.662 1.00 32.69 69 PRO A O 1
ATOM 583 N N . GLN A 1 70 ? -30.891 -41.341 7.291 1.00 34.47 70 GLN A N 1
ATOM 584 C CA . GLN A 1 70 ? -31.436 -40.964 8.584 1.00 34.47 70 GLN A CA 1
ATOM 585 C C . GLN A 1 70 ? -32.465 -39.856 8.366 1.00 34.47 70 GLN A C 1
ATOM 587 O O . GLN A 1 70 ? -32.136 -38.754 7.927 1.00 34.47 70 GLN A O 1
ATOM 592 N N . MET A 1 71 ? -33.713 -40.198 8.688 1.00 30.11 71 MET A N 1
ATOM 593 C CA . MET A 1 71 ? -34.821 -39.298 8.993 1.00 30.11 71 MET A CA 1
ATOM 594 C C . MET A 1 71 ? -34.356 -37.964 9.583 1.00 30.11 71 MET A C 1
ATOM 596 O O . MET A 1 71 ? -33.549 -37.926 10.515 1.00 30.11 71 MET A O 1
ATOM 600 N N . TRP A 1 72 ? -34.936 -36.883 9.065 1.00 35.41 72 TRP A N 1
ATOM 601 C CA . TRP A 1 72 ? -34.736 -35.504 9.491 1.00 35.41 72 TRP A CA 1
ATOM 602 C C . TRP A 1 72 ? -34.958 -35.314 10.999 1.00 35.41 72 TRP A C 1
ATOM 604 O O . TRP A 1 72 ? -36.044 -34.969 11.460 1.00 35.41 72 TRP A O 1
ATOM 614 N N . LYS A 1 73 ? -33.894 -35.461 11.791 1.00 33.47 73 LYS A N 1
ATOM 615 C CA . LYS A 1 73 ? -33.834 -34.898 13.140 1.00 33.47 73 LYS A CA 1
ATOM 616 C C . LYS A 1 73 ? -33.432 -33.427 13.034 1.00 33.47 73 LYS A C 1
ATOM 618 O O . LYS A 1 73 ? -32.259 -33.095 12.929 1.00 33.47 73 LYS A O 1
ATOM 623 N N . LYS A 1 74 ? -34.464 -32.577 13.019 1.00 38.78 74 LYS A N 1
ATOM 624 C CA . LYS A 1 74 ? -34.509 -31.160 13.423 1.00 38.78 74 LYS A CA 1
ATOM 625 C C . LYS A 1 74 ? -33.187 -30.380 13.370 1.00 38.78 74 LYS A C 1
ATOM 627 O O . LYS A 1 74 ? -32.447 -30.277 14.345 1.00 38.78 74 LYS A O 1
ATOM 632 N N . THR A 1 75 ? -33.029 -29.648 12.275 1.00 39.22 75 THR A N 1
ATOM 633 C CA . THR A 1 75 ? -32.182 -28.458 12.110 1.00 39.22 75 THR A CA 1
ATOM 634 C C . THR A 1 75 ? -32.709 -27.265 12.937 1.00 39.22 75 THR A C 1
ATOM 636 O O . THR A 1 75 ? -32.912 -26.178 12.405 1.00 39.22 75 THR A O 1
ATOM 639 N N . GLN A 1 76 ? -32.996 -27.449 14.232 1.00 40.66 76 GLN A N 1
ATOM 640 C CA . GLN A 1 76 ? -33.498 -26.365 15.098 1.00 40.66 76 GLN A CA 1
ATOM 641 C C . GLN A 1 76 ? -32.367 -25.512 15.707 1.00 40.66 76 GLN A C 1
ATOM 643 O O . GLN A 1 76 ? -32.581 -24.347 16.018 1.00 40.66 76 GLN A O 1
ATOM 648 N N . SER A 1 77 ? -31.126 -26.007 15.794 1.00 44.59 77 SER A N 1
ATOM 649 C CA . SER A 1 77 ? -30.084 -25.329 16.587 1.00 44.59 77 SER A CA 1
ATOM 650 C C . SER A 1 77 ? -29.338 -24.172 15.901 1.00 44.59 77 SER A C 1
ATOM 652 O O . SER A 1 77 ? -28.829 -23.295 16.596 1.00 44.59 77 SER A O 1
ATOM 654 N N . ASN A 1 78 ? -29.262 -24.117 14.565 1.00 47.66 78 ASN A N 1
ATOM 655 C CA . ASN A 1 78 ? -28.524 -23.047 13.866 1.00 47.66 78 ASN A CA 1
ATOM 656 C C . ASN A 1 78 ? -29.413 -21.868 13.439 1.00 47.66 78 ASN A C 1
ATOM 658 O O . ASN A 1 78 ? -28.961 -20.723 13.440 1.00 47.66 78 ASN A O 1
ATOM 662 N N . THR A 1 79 ? -30.679 -22.129 13.114 1.00 52.88 79 THR A N 1
ATOM 663 C CA . THR A 1 79 ? -31.631 -21.121 12.618 1.00 52.88 79 THR A CA 1
ATOM 664 C C . THR A 1 79 ? -32.179 -20.241 13.751 1.00 52.88 79 THR A C 1
ATOM 666 O O . THR A 1 79 ? -32.394 -19.039 13.579 1.00 52.88 79 THR A O 1
ATOM 669 N N . GLU A 1 80 ? -32.351 -20.803 14.951 1.00 55.09 80 GLU A N 1
ATOM 670 C CA . GLU A 1 80 ? -32.770 -20.053 16.146 1.00 55.09 80 GLU A CA 1
ATOM 671 C C . GLU A 1 80 ? -31.659 -19.121 16.656 1.00 55.09 80 GLU A C 1
ATOM 673 O O . GLU A 1 80 ? -31.923 -17.981 17.058 1.00 55.09 80 GLU A O 1
ATOM 678 N N . LEU A 1 81 ? -30.394 -19.551 16.566 1.00 59.81 81 LEU A N 1
ATOM 679 C CA . LEU A 1 81 ? -29.242 -18.719 16.916 1.00 59.81 81 LEU A CA 1
ATOM 680 C C . LEU A 1 81 ? -29.107 -17.525 15.953 1.00 59.81 81 LEU A C 1
ATOM 682 O O . LEU A 1 81 ? -28.849 -16.410 16.400 1.00 59.81 81 LEU A O 1
ATOM 686 N N . SER A 1 82 ? -29.340 -17.710 14.646 1.00 73.31 82 SER A N 1
ATOM 687 C CA . SER A 1 82 ? -29.287 -16.595 13.686 1.00 73.31 82 SER A CA 1
ATOM 688 C C . SER A 1 82 ? -30.440 -15.609 13.876 1.00 73.31 82 SER A C 1
ATOM 690 O O . SER A 1 82 ? -30.220 -14.399 13.857 1.00 73.31 82 SER A O 1
ATOM 692 N N . THR A 1 83 ? -31.656 -16.105 14.115 1.00 81.56 83 THR A N 1
ATOM 693 C CA . THR A 1 83 ? -32.850 -15.262 14.285 1.00 81.56 83 THR A CA 1
ATOM 694 C C . THR A 1 83 ? -32.785 -14.467 15.588 1.00 81.56 83 THR A C 1
ATOM 696 O O . THR A 1 83 ? -33.018 -13.258 15.594 1.00 81.56 83 THR A O 1
ATOM 699 N N . SER A 1 84 ? -32.370 -15.105 16.686 1.00 85.12 84 SER A N 1
ATOM 700 C CA . SER A 1 84 ? -32.179 -14.426 17.973 1.00 85.12 84 SER A CA 1
ATOM 701 C C . SER A 1 84 ? -31.063 -13.378 17.928 1.00 85.12 84 SER A C 1
ATOM 703 O O . SER A 1 84 ? -31.213 -12.314 18.532 1.00 85.12 84 SER A O 1
ATOM 705 N N . VAL A 1 85 ? -29.986 -13.606 17.165 1.00 87.19 85 VAL A N 1
ATOM 706 C CA . VAL A 1 85 ? -28.945 -12.593 16.920 1.00 87.19 85 VAL A CA 1
ATOM 707 C C . VAL A 1 85 ? -29.498 -11.415 16.113 1.00 87.19 85 VAL A C 1
ATOM 709 O O . VAL A 1 85 ? -29.259 -10.271 16.495 1.00 87.19 85 VAL A O 1
ATOM 712 N N . ILE A 1 86 ? -30.269 -11.658 15.046 1.00 88.94 86 ILE A N 1
ATOM 713 C CA . ILE A 1 86 ? -30.884 -10.592 14.231 1.00 88.94 86 ILE A CA 1
ATOM 714 C C . ILE A 1 86 ? -31.820 -9.727 15.083 1.00 88.94 86 ILE A C 1
ATOM 716 O O . ILE A 1 86 ? -31.684 -8.501 15.097 1.00 88.94 86 ILE A O 1
ATOM 720 N N . LEU A 1 87 ? -32.718 -10.354 15.849 1.00 90.88 87 LEU A N 1
ATOM 721 C CA . LEU A 1 87 ? -33.635 -9.650 16.749 1.00 90.88 87 LEU A CA 1
ATOM 722 C C . LEU A 1 87 ? -32.879 -8.858 17.818 1.00 90.88 87 LEU A C 1
ATOM 724 O O . LEU A 1 87 ? -33.246 -7.729 18.135 1.00 90.88 87 LEU A O 1
ATOM 728 N N . SER A 1 88 ? -31.779 -9.407 18.327 1.00 88.94 88 SER A N 1
ATOM 729 C CA . SER A 1 88 ? -30.946 -8.737 19.327 1.00 88.94 88 SER A CA 1
ATOM 730 C C . SER A 1 88 ? -30.192 -7.538 18.764 1.00 88.94 88 SER A C 1
ATOM 732 O O . SER A 1 88 ? -30.094 -6.517 19.440 1.00 88.94 88 SER A O 1
ATOM 734 N N . VAL A 1 89 ? -29.698 -7.616 17.525 1.00 90.06 89 VAL A N 1
ATOM 735 C CA . VAL A 1 89 ? -29.105 -6.465 16.826 1.00 90.06 89 VAL A CA 1
ATOM 736 C C . VAL A 1 89 ? -30.168 -5.400 16.559 1.00 90.06 89 VAL A C 1
ATOM 738 O O . VAL A 1 89 ? -29.895 -4.217 16.749 1.00 90.06 89 VAL A O 1
ATOM 741 N N . SER A 1 90 ? -31.383 -5.801 16.171 1.00 90.44 90 SER A N 1
ATOM 742 C CA . SER A 1 90 ? -32.512 -4.880 15.995 1.00 90.44 90 SER A CA 1
ATOM 743 C C . SER A 1 90 ? -32.853 -4.159 17.304 1.00 90.44 90 SER A C 1
ATOM 745 O O . SER A 1 90 ? -32.863 -2.930 17.348 1.00 90.44 90 SER A O 1
ATOM 747 N N . LYS A 1 91 ? -32.990 -4.909 18.406 1.00 92.00 91 LYS A N 1
ATOM 748 C CA . LYS A 1 91 ? -33.202 -4.359 19.751 1.00 92.00 91 LYS A CA 1
ATOM 749 C C . LYS A 1 91 ? -32.075 -3.407 20.160 1.00 92.00 91 LYS A C 1
ATOM 751 O O . LYS A 1 91 ? -32.332 -2.308 20.632 1.00 92.00 91 LYS A O 1
ATOM 756 N N . LEU A 1 92 ? -30.819 -3.778 19.909 1.00 93.56 92 LEU A N 1
ATOM 757 C CA . LEU A 1 92 ? -29.662 -2.945 20.244 1.00 93.56 92 LEU A CA 1
ATOM 758 C C . LEU A 1 92 ? -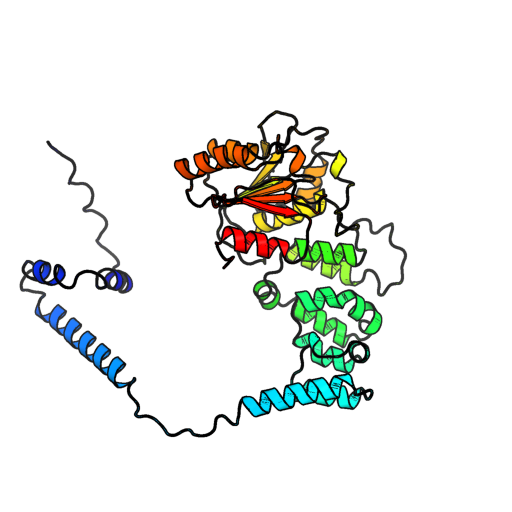29.686 -1.577 19.538 1.00 93.56 92 LEU A C 1
ATOM 760 O O . LEU A 1 92 ? -29.194 -0.601 20.101 1.00 93.56 92 LEU A O 1
ATOM 764 N N . ARG A 1 93 ? -30.255 -1.488 18.327 1.00 89.94 93 ARG A N 1
ATOM 765 C CA . ARG A 1 93 ? -30.376 -0.227 17.573 1.00 89.94 93 ARG A CA 1
ATOM 766 C C . ARG A 1 93 ? -31.345 0.764 18.213 1.00 89.94 93 ARG A C 1
ATOM 768 O O . ARG A 1 93 ? -31.130 1.964 18.074 1.00 89.94 93 ARG A O 1
ATOM 775 N N . THR A 1 94 ? -32.371 0.282 18.908 1.00 91.31 94 THR A N 1
ATOM 776 C CA . THR A 1 94 ? -33.399 1.123 19.541 1.00 91.31 94 THR A CA 1
ATOM 777 C C . THR A 1 94 ? -33.136 1.356 21.030 1.00 91.31 94 THR A C 1
ATOM 779 O O . THR A 1 94 ? -33.563 2.371 21.583 1.00 91.31 94 THR A O 1
ATOM 782 N N . THR A 1 95 ? -32.385 0.469 21.688 1.00 92.25 95 THR A N 1
ATOM 783 C CA . THR A 1 95 ? -32.041 0.592 23.107 1.00 92.25 95 THR A CA 1
ATOM 784 C C . THR A 1 95 ? -31.179 1.833 23.395 1.00 92.25 95 THR A C 1
ATOM 786 O O . THR A 1 95 ? -30.090 2.024 22.845 1.00 92.25 95 THR A O 1
ATOM 789 N N . LYS A 1 96 ? -31.634 2.656 24.351 1.00 91.31 96 LYS A N 1
ATOM 790 C CA . LYS A 1 96 ? -30.860 3.770 24.938 1.00 91.31 96 LYS A CA 1
ATOM 791 C C . LYS A 1 96 ? -30.134 3.378 26.232 1.00 91.31 96 LYS A C 1
ATOM 793 O O . LYS A 1 96 ? -29.171 4.035 26.626 1.00 91.31 96 LYS A O 1
ATOM 798 N N . ASN A 1 97 ? -30.569 2.297 26.885 1.00 94.88 97 ASN A N 1
ATOM 799 C CA . ASN A 1 97 ? -29.981 1.815 28.128 1.00 94.88 97 ASN A CA 1
ATOM 800 C C . ASN A 1 97 ? -28.641 1.094 27.879 1.00 94.88 97 ASN A C 1
ATOM 802 O O . ASN A 1 97 ? -28.581 -0.001 27.318 1.00 94.88 97 ASN A O 1
ATOM 806 N N . LYS A 1 98 ? -27.550 1.706 28.347 1.00 95.50 98 LYS A N 1
ATOM 807 C CA . LYS A 1 98 ? -26.177 1.222 28.148 1.00 95.50 98 LYS A CA 1
ATOM 808 C C . LYS A 1 98 ? -25.892 -0.116 28.845 1.00 95.50 98 LYS A C 1
ATOM 810 O O . LYS A 1 98 ? -25.115 -0.914 28.323 1.00 95.50 98 LYS A O 1
ATOM 815 N N . THR A 1 99 ? -26.499 -0.384 30.003 1.00 96.19 99 THR A N 1
ATOM 816 C CA . THR A 1 99 ? -26.261 -1.635 30.746 1.00 96.19 99 THR A CA 1
ATOM 817 C C . THR A 1 99 ? -27.009 -2.805 30.116 1.00 96.19 99 THR A C 1
ATOM 819 O O . THR A 1 99 ? -26.454 -3.898 30.007 1.00 96.19 99 THR A O 1
ATOM 822 N N . GLU A 1 100 ? -28.225 -2.575 29.617 1.00 95.38 100 GLU A N 1
ATOM 823 C CA . GLU A 1 100 ? -28.961 -3.562 28.823 1.00 95.38 100 GLU A CA 1
ATOM 824 C C . GLU A 1 100 ? -28.228 -3.874 27.512 1.00 95.38 100 GLU A C 1
ATOM 826 O O . GLU A 1 100 ? -28.005 -5.043 27.190 1.00 95.38 100 GLU A O 1
ATOM 831 N N . ALA A 1 101 ? -27.764 -2.839 26.807 1.00 96.50 101 ALA A N 1
ATOM 832 C CA . ALA A 1 101 ? -26.954 -2.993 25.604 1.00 96.50 101 ALA A CA 1
ATOM 833 C C . ALA A 1 101 ? -25.711 -3.865 25.854 1.00 96.50 101 ALA A C 1
ATOM 835 O O . ALA A 1 101 ? -25.433 -4.787 25.087 1.00 96.50 101 ALA A O 1
ATOM 836 N N . LEU A 1 102 ? -24.996 -3.637 26.961 1.00 97.06 102 LEU A N 1
ATOM 837 C CA . LEU A 1 102 ? -23.841 -4.450 27.345 1.00 97.06 102 LEU A CA 1
ATOM 838 C C . LEU A 1 102 ? -24.207 -5.926 27.581 1.00 97.06 102 LEU A C 1
ATOM 840 O O . LEU A 1 102 ? -23.462 -6.813 27.156 1.00 97.06 102 LEU A O 1
ATOM 844 N N . LYS A 1 103 ? -25.352 -6.206 28.221 1.00 96.06 103 LYS A N 1
ATOM 845 C CA . LYS A 1 103 ? -25.850 -7.581 28.420 1.00 96.06 103 LYS A CA 1
ATOM 846 C C . LYS A 1 103 ? -26.122 -8.267 27.080 1.00 96.06 103 LYS A C 1
ATOM 848 O O . LYS A 1 103 ? -25.695 -9.405 26.892 1.00 96.06 103 LYS A O 1
ATOM 853 N N . ILE A 1 104 ? -26.766 -7.571 26.140 1.00 95.19 104 ILE A N 1
ATOM 854 C CA . ILE A 1 104 ? -27.040 -8.081 24.78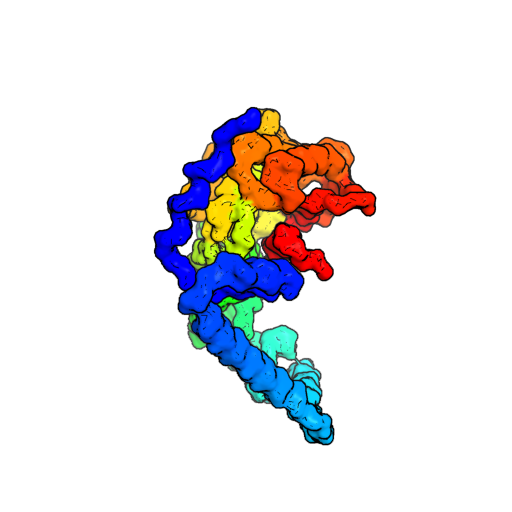7 1.00 95.19 104 ILE A CA 1
ATOM 855 C C . ILE A 1 104 ? -25.726 -8.389 24.055 1.00 95.19 104 ILE A C 1
ATOM 857 O O . ILE A 1 104 ? -25.545 -9.497 23.552 1.00 95.19 104 ILE A O 1
ATOM 861 N N . ILE A 1 105 ? -24.780 -7.444 24.048 1.00 96.00 105 ILE A N 1
ATOM 862 C CA . ILE A 1 105 ? -23.486 -7.597 23.365 1.00 96.00 105 ILE A CA 1
ATOM 863 C C . ILE A 1 105 ? -22.729 -8.822 23.882 1.00 96.00 105 ILE A C 1
ATOM 865 O O . ILE A 1 105 ? -22.253 -9.624 23.081 1.00 96.00 105 ILE A O 1
ATOM 869 N N . ARG A 1 106 ? -22.656 -9.005 25.207 1.00 95.75 106 ARG A N 1
ATOM 870 C CA . ARG A 1 106 ? -21.974 -10.155 25.821 1.00 95.75 106 ARG A CA 1
ATOM 871 C C . ARG A 1 106 ? -22.693 -11.472 25.539 1.00 95.75 106 ARG A C 1
ATOM 873 O O . ARG A 1 106 ? -22.040 -12.436 25.150 1.00 95.75 106 ARG A O 1
ATOM 880 N N . LYS A 1 107 ? -24.022 -11.503 25.693 1.00 94.31 107 LYS A N 1
ATOM 881 C CA . LYS A 1 107 ? -24.842 -12.706 25.478 1.00 94.31 107 LYS A CA 1
ATOM 882 C C . LYS A 1 107 ? -24.705 -13.239 24.052 1.00 94.31 107 LYS A C 1
ATOM 884 O O . LYS A 1 107 ? -24.518 -14.436 23.865 1.00 94.31 107 LYS A O 1
ATOM 889 N N . PHE A 1 108 ? -24.764 -12.352 23.062 1.00 92.56 108 PHE A N 1
ATOM 890 C CA . PHE A 1 108 ? -24.752 -12.727 21.646 1.00 92.56 108 PHE A CA 1
ATOM 891 C C . PHE A 1 108 ? -23.381 -12.576 20.977 1.00 92.56 108 PHE A C 1
ATOM 893 O O . PHE A 1 108 ? -23.272 -12.772 19.769 1.00 92.56 108 PHE A O 1
ATOM 900 N N . LYS A 1 109 ? -22.333 -12.243 21.746 1.00 92.62 109 LYS A N 1
ATOM 901 C CA . LYS A 1 109 ? -20.955 -12.036 21.261 1.00 92.62 109 LYS A CA 1
ATOM 902 C C . LYS A 1 109 ? -20.901 -11.111 20.037 1.00 92.62 109 LYS A C 1
ATOM 904 O O . LYS A 1 109 ? -20.242 -11.411 19.039 1.00 92.62 109 LYS A O 1
ATOM 909 N N . LEU A 1 110 ? -21.644 -10.005 20.103 1.00 92.81 110 LEU A N 1
ATOM 910 C CA . LEU A 1 110 ? -21.766 -9.071 18.986 1.00 92.81 110 LEU A CA 1
ATOM 911 C C . LEU A 1 110 ? -20.427 -8.387 18.692 1.00 92.81 110 LEU A C 1
ATOM 913 O O . LEU A 1 110 ? -19.669 -8.052 19.601 1.00 92.81 110 LEU A O 1
ATOM 917 N N . ARG A 1 111 ? -20.155 -8.161 17.406 1.00 93.06 111 ARG A N 1
ATOM 918 C CA . ARG A 1 111 ? -18.933 -7.513 16.916 1.00 93.06 111 ARG A CA 1
ATOM 919 C C . ARG A 1 111 ? -19.087 -5.999 16.855 1.00 93.06 111 ARG A C 1
ATOM 921 O O . ARG A 1 111 ? -20.195 -5.482 16.746 1.00 93.06 111 ARG A O 1
ATOM 928 N N . TYR A 1 112 ? -17.955 -5.298 16.790 1.00 94.12 112 TYR A N 1
ATOM 929 C CA . TYR A 1 112 ? -17.885 -3.833 16.704 1.00 94.12 112 TYR A CA 1
ATOM 930 C C . TYR A 1 112 ? -18.844 -3.224 15.662 1.00 94.12 112 TYR A C 1
ATOM 932 O O . TYR A 1 112 ? -19.596 -2.312 15.980 1.00 94.12 112 TYR A O 1
ATOM 940 N N . HIS A 1 113 ? -18.893 -3.772 14.441 1.00 91.62 113 HIS A N 1
ATOM 941 C CA . HIS A 1 113 ? -19.742 -3.254 13.354 1.00 91.62 113 HIS A CA 1
ATOM 942 C C . HIS A 1 113 ? -21.253 -3.487 13.553 1.00 91.62 113 HIS A C 1
ATOM 944 O O . HIS A 1 113 ? -22.062 -2.970 12.788 1.00 91.62 113 HIS A O 1
ATOM 950 N N . GLN A 1 114 ? -21.644 -4.312 14.527 1.00 92.62 114 GLN A N 1
ATOM 951 C CA . GLN A 1 114 ? -23.046 -4.587 14.855 1.00 92.62 114 GLN A CA 1
ATOM 952 C C . GLN A 1 114 ? -23.564 -3.654 15.956 1.00 92.62 114 GLN A C 1
ATOM 954 O O . GLN A 1 114 ? -24.764 -3.640 16.221 1.00 92.62 114 GLN A O 1
ATOM 959 N N . VAL A 1 115 ? -22.677 -2.885 16.596 1.00 93.81 115 VAL A N 1
ATOM 960 C CA . VAL A 1 115 ? -23.011 -2.004 17.715 1.00 93.81 115 VAL A CA 1
ATOM 961 C C . VAL A 1 115 ? -23.201 -0.564 17.214 1.00 93.81 115 VAL A C 1
ATOM 963 O O . VAL A 1 115 ? -22.293 -0.009 16.598 1.00 93.81 115 VAL A O 1
ATOM 966 N N . PRO A 1 116 ? -24.358 0.068 17.482 1.00 93.06 116 PRO A N 1
ATOM 967 C CA . PRO A 1 116 ? -24.611 1.467 17.149 1.00 93.06 116 PRO A CA 1
ATOM 968 C C . PRO A 1 116 ? -23.582 2.451 17.720 1.00 93.06 116 PRO A C 1
ATOM 970 O O . PRO A 1 116 ? -23.163 2.346 18.875 1.00 93.06 116 PRO A O 1
ATOM 973 N N . ASN A 1 117 ? -23.251 3.482 16.938 1.00 91.25 117 ASN A N 1
ATOM 974 C CA . ASN A 1 117 ? -22.212 4.460 17.278 1.00 91.25 117 ASN A CA 1
ATOM 975 C C . ASN A 1 117 ? -22.443 5.191 18.611 1.00 91.25 117 ASN A C 1
ATOM 977 O O . ASN A 1 117 ? -21.475 5.497 19.309 1.00 91.25 117 ASN A O 1
ATOM 981 N N . HIS A 1 118 ? -23.695 5.470 18.992 1.00 91.25 118 HIS A N 1
ATOM 982 C CA . HIS A 1 118 ? -23.995 6.162 20.254 1.00 91.25 118 HIS A CA 1
ATOM 983 C C . HIS A 1 118 ? -23.613 5.334 21.488 1.00 91.25 118 HIS A C 1
ATOM 985 O O . HIS A 1 118 ? -23.277 5.907 22.524 1.00 91.25 118 HIS A O 1
ATOM 991 N N . LEU A 1 119 ? -23.604 4.002 21.372 1.00 94.69 119 LEU A N 1
ATOM 992 C CA . LEU A 1 119 ? -23.227 3.083 22.449 1.00 94.69 119 LEU A CA 1
ATOM 993 C C . LEU A 1 119 ? -21.709 2.913 22.575 1.00 94.69 119 LEU A C 1
ATOM 995 O O . LEU A 1 119 ? -21.214 2.647 23.669 1.00 94.69 119 LEU A O 1
ATOM 999 N N . LEU A 1 120 ? -20.953 3.133 21.494 1.00 94.38 120 LEU A N 1
ATOM 1000 C CA . LEU A 1 120 ? -19.490 2.988 21.471 1.00 94.38 120 LEU A CA 1
ATOM 1001 C C . LEU A 1 120 ? -18.752 4.023 22.336 1.00 94.38 120 LEU A C 1
ATOM 1003 O O . LEU A 1 120 ? -17.554 3.892 22.564 1.00 94.38 120 LEU A O 1
ATOM 1007 N N . ARG A 1 121 ? -19.443 5.052 22.841 1.00 92.50 121 ARG A N 1
ATOM 1008 C CA . ARG A 1 121 ? -18.887 6.003 23.820 1.00 92.50 121 ARG A CA 1
ATOM 1009 C C . ARG A 1 121 ? -18.867 5.454 25.248 1.00 92.50 121 ARG A C 1
ATOM 1011 O O . ARG A 1 121 ? -18.291 6.079 26.126 1.00 92.50 121 ARG A O 1
ATOM 1018 N N . PHE A 1 122 ? -19.495 4.307 25.505 1.00 95.06 122 PHE A N 1
ATOM 1019 C CA . PHE A 1 122 ? -19.533 3.711 26.835 1.00 95.06 122 PHE A CA 1
ATOM 1020 C C . PHE A 1 122 ? -18.362 2.740 27.040 1.00 95.06 122 PHE A C 1
ATOM 1022 O O . PHE A 1 122 ? -18.292 1.701 26.384 1.00 95.06 122 PHE A O 1
ATOM 1029 N N . GLY A 1 123 ? -17.454 3.073 27.962 1.00 94.81 123 GLY A N 1
ATOM 1030 C CA . GLY A 1 123 ? -16.222 2.314 28.230 1.00 94.81 123 GLY A CA 1
ATOM 1031 C C . GLY A 1 123 ? -16.424 0.802 28.406 1.00 94.81 123 GLY A C 1
ATOM 1032 O O . GLY A 1 123 ? -15.788 0.037 27.684 1.00 94.81 123 GLY A O 1
ATOM 1033 N N . PRO A 1 124 ? -17.365 0.334 29.250 1.00 96.50 124 PRO A N 1
ATOM 1034 C CA . PRO A 1 124 ? -17.614 -1.098 29.442 1.00 96.50 124 PRO A CA 1
ATOM 1035 C C . PRO A 1 124 ? -18.034 -1.863 28.178 1.00 96.50 124 PRO A C 1
ATOM 1037 O O . PRO A 1 124 ? -17.762 -3.059 28.066 1.00 96.50 124 PRO A O 1
ATOM 1040 N N . ILE A 1 125 ? -18.689 -1.193 27.221 1.00 96.38 125 ILE A N 1
ATOM 1041 C CA . ILE A 1 125 ? -18.986 -1.780 25.907 1.00 96.38 125 ILE A CA 1
ATOM 1042 C C . ILE A 1 125 ? -17.697 -1.918 25.099 1.00 96.38 125 ILE A C 1
ATOM 1044 O O . ILE A 1 125 ? -17.440 -2.989 24.557 1.00 96.38 125 ILE A O 1
ATOM 1048 N N . MET A 1 126 ? -16.851 -0.886 25.064 1.00 96.00 126 MET A N 1
ATOM 1049 C CA . MET A 1 126 ? -15.565 -0.971 24.367 1.00 96.00 126 MET A CA 1
ATOM 1050 C C . MET A 1 126 ? -14.636 -2.026 24.971 1.00 96.00 126 MET A C 1
ATOM 1052 O O . MET A 1 126 ? -14.025 -2.779 24.218 1.00 96.00 126 MET A O 1
ATOM 1056 N N . GLU A 1 127 ? -14.593 -2.166 26.297 1.00 95.75 127 GLU A N 1
ATOM 1057 C CA . GLU A 1 127 ? -13.853 -3.245 26.967 1.00 95.75 127 GLU A CA 1
ATOM 1058 C C . GLU A 1 127 ? -14.300 -4.641 26.510 1.00 95.75 127 GLU A C 1
ATOM 1060 O O . GLU A 1 127 ? -13.470 -5.537 26.373 1.00 95.75 127 GLU A O 1
ATOM 1065 N N . ALA A 1 128 ? -15.598 -4.833 26.250 1.00 95.94 128 ALA A N 1
ATOM 1066 C CA . ALA A 1 128 ? -16.128 -6.100 25.750 1.00 95.94 128 ALA A CA 1
ATOM 1067 C C . ALA A 1 128 ? -15.828 -6.326 24.257 1.00 95.94 128 ALA A C 1
ATOM 1069 O O . ALA A 1 128 ? -15.677 -7.468 23.829 1.00 95.94 128 ALA A O 1
ATOM 1070 N N . LEU A 1 129 ? -15.748 -5.252 23.465 1.00 96.06 129 LEU A N 1
ATOM 1071 C CA . LEU A 1 129 ? -15.565 -5.330 22.015 1.00 96.06 129 LEU A CA 1
ATOM 1072 C C . LEU A 1 129 ? -14.099 -5.479 21.604 1.00 96.06 129 LEU A C 1
ATOM 1074 O O . LEU A 1 129 ? -13.813 -6.301 20.732 1.00 96.06 129 LEU A O 1
ATOM 1078 N N . ILE A 1 130 ? -13.182 -4.721 22.220 1.00 95.69 130 ILE A N 1
ATOM 1079 C CA . ILE A 1 130 ? -11.760 -4.646 21.832 1.00 95.69 130 ILE A CA 1
ATOM 1080 C C . ILE A 1 130 ? -11.120 -6.030 21.643 1.00 95.69 130 ILE A C 1
ATOM 1082 O O . ILE A 1 130 ? -10.549 -6.241 20.574 1.00 95.69 130 ILE A O 1
ATOM 1086 N N . PRO A 1 131 ? -11.270 -7.011 22.560 1.00 93.19 131 PRO A N 1
ATOM 1087 C CA . PRO A 1 131 ? -10.657 -8.337 22.407 1.00 93.19 131 PRO A CA 1
ATOM 1088 C C . PRO A 1 131 ? -11.069 -9.109 21.143 1.00 93.19 131 PRO A C 1
ATOM 1090 O O . PRO A 1 131 ? -10.402 -10.067 20.763 1.00 93.19 131 PRO A O 1
ATOM 1093 N N . THR A 1 132 ? -12.178 -8.723 20.506 1.00 91.56 132 THR A N 1
ATOM 1094 C CA . THR A 1 132 ? -12.714 -9.368 19.296 1.00 91.56 132 THR A CA 1
ATOM 1095 C C . THR A 1 132 ? -12.463 -8.572 18.014 1.00 91.56 132 THR A C 1
ATOM 1097 O O . THR A 1 132 ? -12.811 -9.042 16.928 1.00 91.56 132 THR A O 1
ATOM 1100 N N . MET A 1 133 ? -11.888 -7.370 18.118 1.00 92.44 133 MET A N 1
ATOM 1101 C CA . MET A 1 133 ? -11.611 -6.512 16.967 1.00 92.44 133 MET A CA 1
ATOM 1102 C C . MET A 1 133 ? -10.420 -7.035 16.164 1.00 92.44 133 MET A C 1
ATOM 1104 O O . MET A 1 133 ? -9.450 -7.550 16.721 1.00 92.44 133 MET A O 1
ATOM 1108 N N . SER A 1 134 ? -10.475 -6.861 14.843 1.00 89.44 134 SER A N 1
ATOM 1109 C CA . SER A 1 134 ? -9.289 -7.029 14.004 1.00 89.44 134 SER A CA 1
ATOM 1110 C C . SER A 1 134 ? -8.295 -5.888 14.230 1.00 89.44 134 SER A C 1
ATOM 1112 O O . SER A 1 134 ? -8.652 -4.800 14.692 1.00 89.44 134 SER A O 1
ATOM 1114 N N . TYR A 1 135 ? -7.046 -6.113 13.846 1.00 88.25 135 TYR A N 1
ATOM 1115 C CA . TYR A 1 135 ? -5.974 -5.132 13.904 1.00 88.25 135 TYR A CA 1
ATOM 1116 C C . TYR A 1 135 ? -6.334 -3.878 13.091 1.00 88.25 135 TYR A C 1
ATOM 1118 O O . TYR A 1 135 ? -6.201 -2.754 13.577 1.00 88.25 135 TYR A O 1
ATOM 1126 N N . LEU A 1 136 ? -6.888 -4.055 11.884 1.00 87.19 136 LEU A N 1
ATOM 1127 C CA . LEU A 1 136 ? -7.339 -2.944 11.037 1.00 87.19 136 LEU A CA 1
ATOM 1128 C C . LEU A 1 136 ? -8.512 -2.173 11.660 1.00 87.19 136 LEU A C 1
ATOM 1130 O O . LEU A 1 136 ? -8.549 -0.945 11.594 1.00 87.19 136 LEU A O 1
ATOM 1134 N N . GLN A 1 137 ? -9.471 -2.871 12.277 1.00 90.38 137 GLN A N 1
ATOM 1135 C CA . GLN A 1 137 ? -10.578 -2.220 12.985 1.00 90.38 137 GLN A CA 1
ATOM 1136 C C . GLN A 1 137 ? -10.063 -1.391 14.163 1.00 90.38 137 GLN A C 1
ATOM 1138 O O . GLN A 1 137 ? -10.507 -0.258 14.354 1.00 90.38 137 GLN A O 1
ATOM 1143 N N . LEU A 1 138 ? -9.102 -1.928 14.919 1.00 90.69 138 LEU A N 1
ATOM 1144 C CA . LEU A 1 138 ? -8.486 -1.228 16.038 1.00 90.69 138 LEU A CA 1
ATOM 1145 C C . LEU A 1 138 ? -7.762 0.041 15.565 1.00 90.69 138 LEU A C 1
ATOM 1147 O O . LEU A 1 138 ? -8.028 1.115 16.108 1.00 90.69 138 LEU A O 1
ATOM 1151 N N . LEU A 1 139 ? -6.961 -0.051 14.494 1.00 87.56 139 LEU A N 1
ATOM 1152 C CA . LEU A 1 139 ? -6.304 1.095 13.850 1.00 87.56 139 LEU A CA 1
ATOM 1153 C C . LEU A 1 139 ? -7.308 2.174 13.410 1.00 87.56 139 LEU A C 1
ATOM 1155 O O . LEU A 1 139 ? -7.157 3.338 13.773 1.00 87.56 139 LEU A O 1
ATOM 1159 N N . LYS A 1 140 ? -8.381 1.798 12.700 1.00 87.19 140 LYS A N 1
ATOM 1160 C CA . LYS A 1 140 ? -9.409 2.749 12.232 1.00 87.19 140 LYS A CA 1
ATOM 1161 C C . LYS A 1 140 ? -10.173 3.413 13.380 1.00 87.19 140 LYS A C 1
ATOM 1163 O O . LYS A 1 140 ? -10.544 4.583 13.302 1.00 87.19 140 LYS A O 1
ATOM 1168 N N . SER A 1 141 ? -10.410 2.676 14.464 1.00 89.12 141 SER A N 1
ATOM 1169 C CA . SER A 1 141 ? -11.113 3.186 15.647 1.00 89.12 141 SER A CA 1
ATOM 1170 C C . SER A 1 141 ? -10.229 4.032 16.570 1.00 89.12 141 SER A C 1
ATOM 1172 O O . SER A 1 141 ? -10.736 4.645 17.512 1.00 89.12 141 SER A O 1
ATOM 1174 N N . TRP A 1 142 ? -8.922 4.104 16.299 1.00 87.56 142 TRP A N 1
ATOM 1175 C CA . TRP A 1 142 ? -7.929 4.635 17.225 1.00 87.56 142 TRP A CA 1
ATOM 1176 C C . TRP A 1 142 ? -8.196 6.062 17.678 1.00 87.56 142 TRP A C 1
ATOM 1178 O O . TRP A 1 142 ? -8.118 6.362 18.865 1.00 87.56 142 TRP A O 1
ATOM 1188 N N . ARG A 1 143 ? -8.576 6.937 16.741 1.00 83.81 143 ARG A N 1
ATOM 1189 C CA . ARG A 1 143 ? -8.921 8.329 17.055 1.00 83.81 143 ARG A CA 1
ATOM 1190 C C . ARG A 1 143 ? -10.083 8.411 18.046 1.00 83.81 143 ARG A C 1
ATOM 1192 O O . ARG A 1 143 ? -10.056 9.237 18.952 1.00 83.81 143 ARG A O 1
ATOM 1199 N N . ASN A 1 144 ? -11.096 7.565 17.874 1.00 86.00 144 ASN A N 1
ATOM 1200 C CA . ASN A 1 144 ? -12.270 7.550 18.744 1.00 86.00 144 ASN A CA 1
ATOM 1201 C C . ASN A 1 144 ? -11.938 6.939 20.108 1.00 86.00 144 ASN A C 1
ATOM 1203 O O . ASN A 1 144 ? -12.386 7.453 21.127 1.00 86.00 144 ASN A O 1
ATOM 1207 N N . LEU A 1 145 ? -11.116 5.889 20.136 1.00 88.69 145 LEU A N 1
ATOM 1208 C CA . LEU A 1 145 ? -10.596 5.322 21.377 1.00 88.69 145 LEU A CA 1
ATOM 1209 C C . LEU A 1 145 ? -9.775 6.348 22.167 1.00 88.69 145 LEU A C 1
ATOM 1211 O O . LEU A 1 145 ? -10.001 6.516 23.360 1.00 88.69 145 LEU A O 1
ATOM 1215 N N . ALA A 1 146 ? -8.899 7.093 21.493 1.00 83.62 146 ALA A N 1
ATOM 1216 C CA . ALA A 1 146 ? -8.129 8.167 22.111 1.00 83.62 146 ALA A CA 1
ATOM 1217 C C . ALA A 1 146 ? -9.014 9.271 22.675 1.00 83.62 146 ALA A C 1
ATOM 1219 O O . ALA A 1 146 ? -8.784 9.731 23.785 1.00 83.62 146 ALA A O 1
ATOM 1220 N N . ARG A 1 147 ? -10.049 9.665 21.930 1.00 83.50 147 ARG A N 1
ATOM 1221 C CA . ARG A 1 147 ? -10.940 10.753 22.330 1.00 83.50 147 ARG A CA 1
ATOM 1222 C C . ARG A 1 147 ? -11.823 10.416 23.532 1.00 83.50 147 ARG A C 1
ATOM 1224 O O . ARG A 1 147 ? -12.196 11.332 24.253 1.00 83.50 147 ARG A O 1
ATOM 1231 N N . TYR A 1 148 ? -12.233 9.158 23.683 1.00 87.62 148 TYR A N 1
ATOM 1232 C CA . TYR A 1 148 ? -13.298 8.797 24.626 1.00 87.62 148 TYR A CA 1
ATOM 1233 C C . TYR A 1 148 ? -12.888 7.783 25.697 1.00 87.62 148 TYR A C 1
ATOM 1235 O O . TYR A 1 148 ? -13.634 7.613 26.654 1.00 87.62 148 TYR A O 1
ATOM 1243 N N . HIS A 1 149 ? -11.768 7.071 25.525 1.00 90.88 149 HIS A N 1
ATOM 1244 C CA . HIS A 1 149 ? -11.508 5.846 26.289 1.00 90.88 149 HIS A CA 1
ATOM 1245 C C . HIS A 1 149 ? -10.078 5.667 26.801 1.00 90.88 149 HIS A C 1
ATOM 1247 O O . HIS A 1 149 ? -9.875 4.822 27.666 1.00 90.88 149 HIS A O 1
ATOM 1253 N N . PHE A 1 150 ? -9.075 6.390 26.293 1.00 87.62 150 PHE A N 1
ATOM 1254 C CA . PHE A 1 150 ? -7.681 6.179 26.728 1.00 87.62 150 PHE A CA 1
ATOM 1255 C C . PHE A 1 150 ? -7.359 6.713 28.120 1.00 87.62 150 PHE A C 1
ATOM 1257 O O . PHE A 1 150 ? -6.372 6.264 28.695 1.00 87.62 150 PHE A O 1
ATOM 1264 N N . ASP A 1 151 ? -8.232 7.535 28.697 1.00 85.44 151 ASP A N 1
ATOM 1265 C CA . ASP A 1 151 ? -8.154 7.891 30.116 1.00 85.44 151 ASP A CA 1
ATOM 1266 C C . ASP A 1 151 ? -8.415 6.675 31.025 1.00 85.44 151 ASP A C 1
ATOM 1268 O O . ASP A 1 151 ? -8.043 6.685 32.193 1.00 85.44 151 ASP A O 1
ATOM 1272 N N . ASN A 1 152 ? -9.012 5.595 30.494 1.00 89.69 152 ASN A N 1
ATOM 1273 C CA . ASN A 1 152 ? -9.126 4.305 31.172 1.00 89.69 152 ASN A CA 1
ATOM 1274 C C . ASN A 1 152 ? -7.888 3.425 30.866 1.00 89.69 152 ASN A C 1
ATOM 1276 O O . ASN A 1 152 ? -7.766 2.894 29.748 1.00 89.69 152 ASN A O 1
ATOM 1280 N N . PRO A 1 153 ? -7.007 3.162 31.855 1.00 89.00 153 PRO A N 1
ATOM 1281 C CA . PRO A 1 153 ? -5.784 2.380 31.653 1.00 89.00 153 PRO A CA 1
ATOM 1282 C C . PRO A 1 153 ? -6.043 0.945 31.180 1.00 89.00 153 PRO A C 1
ATOM 1284 O O . PRO A 1 153 ? -5.235 0.364 30.453 1.00 89.00 153 PRO A O 1
ATOM 1287 N N . LYS A 1 154 ? -7.192 0.363 31.541 1.00 92.75 154 LYS A N 1
ATOM 1288 C CA . LYS A 1 154 ? -7.568 -0.997 31.143 1.00 92.75 154 LYS A CA 1
ATOM 1289 C C . LYS A 1 154 ? -7.825 -1.089 29.641 1.00 92.75 154 LYS A C 1
ATOM 1291 O O . LYS A 1 154 ? -7.348 -2.022 28.998 1.00 92.75 154 LYS A O 1
ATOM 1296 N N . ILE A 1 155 ? -8.533 -0.113 29.068 1.00 92.75 155 ILE A N 1
ATOM 1297 C CA . ILE A 1 155 ? -8.786 -0.052 27.620 1.00 92.75 155 ILE A CA 1
ATOM 1298 C C . ILE A 1 155 ? -7.473 0.132 26.856 1.00 92.75 155 ILE A C 1
ATOM 1300 O O . ILE A 1 155 ? -7.229 -0.546 25.856 1.00 92.75 155 ILE A O 1
ATOM 1304 N N . MET A 1 156 ? -6.605 1.013 27.349 1.00 89.94 156 MET A N 1
ATOM 1305 C CA . MET A 1 156 ? -5.271 1.236 26.797 1.00 89.94 156 MET A CA 1
ATOM 1306 C C . MET A 1 156 ? -4.431 -0.053 26.783 1.00 89.94 156 MET A C 1
ATOM 1308 O O . MET A 1 156 ? -3.917 -0.427 25.725 1.00 89.94 156 MET A O 1
ATOM 1312 N N . LYS A 1 157 ? -4.382 -0.778 27.908 1.00 90.94 157 LYS A N 1
ATOM 1313 C CA . LYS A 1 157 ? -3.671 -2.058 28.033 1.00 90.94 157 LYS A CA 1
ATOM 1314 C C . LYS A 1 157 ? -4.219 -3.123 27.081 1.00 90.94 157 LYS A C 1
ATOM 1316 O O . LYS A 1 157 ? -3.442 -3.774 26.393 1.00 90.94 157 LYS A O 1
ATOM 1321 N N . LEU A 1 158 ? -5.546 -3.250 26.964 1.00 93.31 158 LEU A N 1
ATOM 1322 C CA . LEU A 1 158 ? -6.176 -4.175 26.008 1.00 93.31 158 LEU A CA 1
ATOM 1323 C C . LEU A 1 158 ? -5.735 -3.897 24.564 1.00 93.31 158 LEU A C 1
ATOM 1325 O O . LEU A 1 158 ? -5.435 -4.826 23.816 1.00 93.31 158 LEU A O 1
ATOM 1329 N N . CYS A 1 159 ? -5.664 -2.621 24.177 1.00 91.62 159 CYS A N 1
ATOM 1330 C CA . CYS A 1 159 ? -5.193 -2.235 22.850 1.00 91.62 159 CYS A CA 1
ATOM 1331 C C . CYS A 1 159 ? -3.718 -2.608 22.628 1.00 91.62 159 CYS A C 1
ATOM 1333 O O . CYS A 1 159 ? -3.377 -3.124 21.567 1.00 91.62 159 CYS A O 1
ATOM 1335 N N . GLN A 1 160 ? -2.849 -2.352 23.614 1.00 88.69 160 GLN A N 1
ATOM 1336 C CA . GLN A 1 160 ? -1.421 -2.686 23.537 1.00 88.69 160 GLN A CA 1
ATOM 1337 C C . GLN A 1 160 ? -1.205 -4.195 23.396 1.00 88.69 160 GLN A C 1
ATOM 1339 O O . GLN A 1 160 ? -0.528 -4.624 22.467 1.00 88.69 160 GLN A O 1
ATOM 1344 N N . THR A 1 161 ? -1.879 -5.003 24.219 1.00 90.00 161 THR A N 1
ATOM 1345 C CA . THR A 1 161 ? -1.792 -6.470 24.154 1.00 90.00 161 THR A CA 1
ATOM 1346 C C . THR A 1 161 ? -2.205 -7.023 22.784 1.00 90.00 161 THR A C 1
ATOM 1348 O O . THR A 1 161 ? -1.610 -7.983 22.293 1.00 90.00 161 THR A O 1
ATOM 1351 N N . LEU A 1 162 ? -3.205 -6.423 22.127 1.00 89.56 162 LEU A N 1
ATOM 1352 C CA . LEU A 1 162 ? -3.591 -6.825 20.769 1.00 89.56 162 LEU A CA 1
ATOM 1353 C C . LEU A 1 162 ? -2.540 -6.455 19.721 1.00 89.56 162 LEU A C 1
ATOM 1355 O O . LEU A 1 162 ? -2.302 -7.239 18.804 1.00 89.56 162 LEU A O 1
ATOM 1359 N N . PHE A 1 163 ? -1.901 -5.295 19.852 1.00 87.00 163 PHE A N 1
ATOM 1360 C CA . PHE A 1 163 ? -0.855 -4.860 18.929 1.00 87.00 163 PHE A CA 1
ATOM 1361 C C . PHE A 1 163 ? 0.465 -5.621 19.102 1.00 87.00 163 PHE A C 1
ATOM 1363 O O . PHE A 1 163 ? 1.135 -5.914 18.115 1.00 87.00 163 PHE A O 1
ATOM 1370 N N . GLU A 1 164 ? 0.798 -6.043 20.320 1.00 84.81 164 GLU A N 1
ATOM 1371 C CA . GLU A 1 164 ? 1.940 -6.925 20.600 1.00 84.81 164 GLU A CA 1
ATOM 1372 C C . GLU A 1 164 ? 1.731 -8.352 20.067 1.00 84.81 164 GLU A C 1
ATOM 1374 O O . GLU A 1 164 ? 2.685 -9.119 19.881 1.00 84.81 164 GLU A O 1
ATOM 1379 N N . ASN A 1 165 ? 0.484 -8.727 19.764 1.00 86.00 165 ASN A N 1
ATOM 1380 C CA . ASN A 1 165 ? 0.160 -10.035 19.222 1.00 86.00 165 ASN A CA 1
ATOM 1381 C C . ASN A 1 165 ? 0.585 -10.160 17.748 1.00 86.00 165 ASN A C 1
ATOM 1383 O O . ASN A 1 165 ? -0.204 -10.000 16.812 1.00 86.00 165 ASN A O 1
ATOM 1387 N N . LYS A 1 166 ? 1.839 -10.573 17.539 1.00 82.12 166 LYS A N 1
ATOM 1388 C CA . LYS A 1 166 ? 2.416 -10.841 16.210 1.00 82.12 166 LYS A CA 1
ATOM 1389 C C . LYS A 1 166 ? 1.608 -11.849 15.382 1.00 82.12 166 LYS A C 1
ATOM 1391 O O . LYS A 1 166 ? 1.639 -11.785 14.154 1.00 82.12 166 LYS A O 1
ATOM 1396 N N . LYS A 1 167 ? 0.880 -12.785 16.013 1.00 84.38 167 LYS A N 1
ATOM 1397 C CA . LYS A 1 167 ? 0.021 -13.739 15.285 1.00 84.38 167 LYS A CA 1
ATOM 1398 C C . LYS A 1 167 ? -1.178 -13.028 14.662 1.00 84.38 167 LYS A C 1
ATOM 1400 O O . LYS A 1 167 ? -1.530 -13.347 13.531 1.00 84.38 167 LYS A O 1
ATOM 1405 N N . LEU A 1 168 ? -1.773 -12.066 15.372 1.00 81.94 168 LEU A N 1
ATOM 1406 C CA . LEU A 1 168 ? -2.881 -11.263 14.858 1.00 81.94 168 LEU A CA 1
ATOM 1407 C C . LEU A 1 168 ? -2.419 -10.358 13.711 1.00 81.94 168 LEU A C 1
ATOM 1409 O O . LEU A 1 168 ? -3.048 -10.361 12.659 1.00 81.94 168 LEU A O 1
ATOM 1413 N N . LEU A 1 169 ? -1.278 -9.676 13.870 1.00 81.38 169 LEU A N 1
ATOM 1414 C CA . LEU A 1 169 ? -0.691 -8.842 12.813 1.00 81.38 169 LEU A CA 1
ATOM 1415 C C . LEU A 1 169 ? -0.448 -9.637 11.516 1.00 81.38 169 LEU A C 1
ATOM 1417 O O . LEU A 1 169 ? -0.830 -9.197 10.434 1.00 81.38 169 LEU A O 1
ATOM 1421 N N . ARG A 1 170 ? 0.137 -10.838 11.628 1.00 83.00 170 ARG A N 1
ATOM 1422 C CA . ARG A 1 170 ? 0.370 -11.730 10.479 1.00 83.00 170 ARG A CA 1
ATOM 1423 C C . ARG A 1 170 ? -0.928 -12.247 9.865 1.00 83.00 170 ARG A C 1
ATOM 1425 O O . ARG A 1 170 ? -1.021 -12.344 8.647 1.00 83.00 170 ARG A O 1
ATOM 1432 N N . LYS A 1 171 ? -1.916 -12.589 10.699 1.00 85.75 171 LYS A N 1
ATOM 1433 C CA . LYS A 1 171 ? -3.229 -13.072 10.252 1.00 85.75 171 LYS A CA 1
ATOM 1434 C C . LYS A 1 171 ? -3.971 -12.011 9.441 1.00 85.75 171 LYS A C 1
ATOM 1436 O O . LYS A 1 171 ? -4.559 -12.346 8.419 1.00 85.75 171 LYS A O 1
ATOM 1441 N N . ASP A 1 172 ? -3.929 -10.762 9.892 1.00 84.44 172 ASP A N 1
ATOM 1442 C CA . ASP A 1 172 ? -4.622 -9.655 9.231 1.00 84.44 172 ASP A CA 1
ATOM 1443 C C . ASP A 1 172 ? -3.872 -9.139 7.993 1.00 84.44 172 ASP A C 1
ATOM 1445 O O . ASP A 1 172 ? -4.452 -8.396 7.204 1.00 84.44 172 ASP A O 1
ATOM 1449 N N . ASN A 1 173 ? -2.617 -9.566 7.796 1.00 87.50 173 ASN A N 1
ATOM 1450 C CA . ASN A 1 173 ? -1.819 -9.324 6.593 1.00 87.50 173 ASN A CA 1
ATOM 1451 C C . ASN A 1 173 ? -1.797 -7.842 6.160 1.00 87.50 173 ASN A C 1
ATOM 1453 O O . ASN A 1 173 ? -2.030 -7.497 5.002 1.00 87.50 173 ASN A O 1
ATOM 1457 N N . ILE A 1 174 ? -1.552 -6.945 7.116 1.00 88.31 174 ILE A N 1
ATOM 1458 C CA . ILE A 1 174 ? -1.594 -5.500 6.876 1.00 88.31 174 ILE A CA 1
ATOM 1459 C C . ILE A 1 174 ? -0.248 -5.031 6.320 1.00 88.31 174 ILE A C 1
ATOM 1461 O O . ILE A 1 174 ? 0.788 -5.191 6.962 1.00 88.31 174 ILE A O 1
ATOM 1465 N N . HIS A 1 175 ? -0.265 -4.420 5.136 1.00 92.56 175 HIS A N 1
ATOM 1466 C CA . HIS A 1 175 ? 0.929 -3.829 4.534 1.00 92.56 175 HIS A CA 1
ATOM 1467 C C . HIS A 1 175 ? 1.340 -2.524 5.257 1.00 92.56 175 HIS A C 1
ATOM 1469 O O . HIS A 1 175 ? 0.452 -1.741 5.613 1.00 92.56 175 HIS A O 1
ATOM 1475 N N . PRO A 1 176 ? 2.647 -2.218 5.410 1.00 93.81 176 PRO A N 1
ATOM 1476 C CA . PRO A 1 176 ? 3.142 -1.009 6.091 1.00 93.81 176 PRO A CA 1
ATOM 1477 C C . PRO A 1 176 ? 2.513 0.315 5.647 1.00 93.81 176 PRO A C 1
ATOM 1479 O O . PRO A 1 176 ? 2.246 1.193 6.462 1.00 93.81 176 PRO A O 1
ATOM 1482 N N . ILE A 1 177 ? 2.196 0.441 4.358 1.00 94.31 177 ILE A N 1
ATOM 1483 C CA . ILE A 1 177 ? 1.510 1.617 3.805 1.00 94.31 177 ILE A CA 1
ATOM 1484 C C . ILE A 1 177 ? 0.199 1.957 4.531 1.00 94.31 177 ILE A C 1
ATOM 1486 O O . ILE A 1 177 ? -0.135 3.128 4.684 1.00 94.31 177 ILE A O 1
ATOM 1490 N N . VAL A 1 178 ? -0.530 0.951 5.023 1.00 92.62 178 VAL A N 1
ATOM 1491 C CA . VAL A 1 178 ? -1.790 1.160 5.743 1.00 92.62 178 VAL A CA 1
ATOM 1492 C C . VAL A 1 178 ? -1.516 1.831 7.085 1.00 92.62 178 VAL A C 1
ATOM 1494 O O . VAL A 1 178 ? -2.224 2.764 7.451 1.00 92.62 178 VAL A O 1
ATOM 1497 N N . PHE A 1 179 ? -0.462 1.418 7.795 1.00 91.62 179 PHE A N 1
ATOM 1498 C CA . PHE A 1 179 ? -0.028 2.089 9.021 1.00 91.62 179 PHE A CA 1
ATOM 1499 C C . PHE A 1 179 ? 0.350 3.537 8.746 1.00 91.62 179 PHE A C 1
ATOM 1501 O O . PHE A 1 179 ? -0.112 4.425 9.459 1.00 91.62 179 PHE A O 1
ATOM 1508 N N . LEU A 1 180 ? 1.112 3.775 7.678 1.00 92.25 180 LEU A N 1
ATOM 1509 C CA . LEU A 1 180 ? 1.523 5.114 7.283 1.00 92.25 180 LEU A CA 1
ATOM 1510 C C . LEU A 1 180 ? 0.325 6.027 6.996 1.00 92.25 180 LEU A C 1
ATOM 1512 O O . LEU A 1 180 ? 0.248 7.135 7.525 1.00 92.25 180 LEU A O 1
ATOM 1516 N N . MET A 1 181 ? -0.656 5.544 6.228 1.00 91.50 181 MET A N 1
ATOM 1517 C CA . MET A 1 181 ? -1.911 6.264 5.995 1.00 91.50 181 MET A CA 1
ATOM 1518 C C . MET A 1 181 ? -2.604 6.613 7.317 1.00 91.50 181 MET A C 1
ATOM 1520 O O . MET A 1 181 ? -2.926 7.775 7.558 1.00 91.50 181 MET A O 1
ATOM 1524 N N . GLN A 1 182 ? -2.757 5.639 8.224 1.00 88.12 182 GLN A N 1
ATOM 1525 C CA . GLN A 1 182 ? -3.390 5.877 9.525 1.00 88.12 182 GLN A CA 1
ATOM 1526 C C . GLN A 1 182 ? -2.612 6.893 10.375 1.00 88.12 182 GLN A C 1
ATOM 1528 O O . GLN A 1 182 ? -3.221 7.776 10.982 1.00 88.12 182 GLN A O 1
ATOM 1533 N N . MET A 1 183 ? -1.278 6.832 10.384 1.00 86.88 183 MET A N 1
ATOM 1534 C CA . MET A 1 183 ? -0.427 7.824 11.049 1.00 86.88 183 MET A CA 1
ATOM 1535 C C . MET A 1 183 ? -0.690 9.229 10.491 1.00 86.88 183 MET A C 1
ATOM 1537 O O . MET A 1 183 ? -1.003 10.158 11.244 1.00 86.88 183 MET A O 1
ATOM 1541 N N . ARG A 1 184 ? -0.653 9.395 9.164 1.00 86.88 184 ARG A N 1
ATOM 1542 C CA . ARG A 1 184 ? -0.887 10.694 8.514 1.00 86.88 184 ARG A CA 1
ATOM 1543 C C . ARG A 1 184 ? -2.309 11.202 8.746 1.00 86.88 184 ARG A C 1
ATOM 1545 O O . ARG A 1 184 ? -2.496 12.393 9.008 1.00 86.88 184 ARG A O 1
ATOM 1552 N N . ASP A 1 185 ? -3.310 10.326 8.747 1.00 83.81 185 ASP A N 1
ATOM 1553 C CA . ASP A 1 185 ? -4.685 10.681 9.095 1.00 83.81 185 ASP A CA 1
ATOM 1554 C C . ASP A 1 185 ? -4.782 11.239 10.510 1.00 83.81 185 ASP A C 1
ATOM 1556 O O . ASP A 1 185 ? -5.380 12.307 10.715 1.00 83.81 185 ASP A O 1
ATOM 1560 N N . LEU A 1 186 ? -4.155 10.566 11.479 1.00 78.56 186 LEU A N 1
ATOM 1561 C CA . LEU A 1 186 ? -4.053 10.989 12.878 1.00 78.56 186 LEU A CA 1
ATOM 1562 C C . LEU A 1 186 ? -3.294 12.316 13.059 1.00 78.56 186 LEU A C 1
ATOM 1564 O O . LEU A 1 186 ? -3.341 12.887 14.145 1.00 78.56 186 LEU A O 1
ATOM 1568 N N . GLY A 1 187 ? -2.687 12.856 11.998 1.00 75.88 187 GLY A N 1
ATOM 1569 C CA . GLY A 1 187 ? -1.908 14.092 12.036 1.00 75.88 187 GLY A CA 1
ATOM 1570 C C . GLY A 1 187 ? -0.481 13.872 12.526 1.00 75.88 187 GLY A C 1
ATOM 1571 O O . GLY A 1 187 ? 0.200 14.840 12.845 1.00 75.88 187 GLY A O 1
ATOM 1572 N N . MET A 1 188 ? -0.036 12.615 12.578 1.00 76.62 188 MET A N 1
ATOM 1573 C CA . MET A 1 188 ? 1.322 12.244 12.939 1.00 76.62 188 MET A CA 1
ATOM 1574 C C . MET A 1 188 ? 2.257 12.613 11.784 1.00 76.62 188 MET A C 1
ATOM 1576 O O . MET A 1 188 ? 2.063 12.133 10.665 1.00 76.62 188 MET A O 1
ATOM 1580 N N . ARG A 1 189 ? 3.239 13.478 12.045 1.00 70.19 189 ARG A N 1
ATOM 1581 C CA . ARG A 1 189 ? 4.323 13.870 11.129 1.00 70.19 189 ARG A CA 1
ATOM 1582 C C . ARG A 1 189 ? 5.657 13.722 11.855 1.00 70.19 189 ARG A C 1
ATOM 1584 O O . ARG A 1 189 ? 5.670 13.755 13.081 1.00 70.19 189 ARG A O 1
ATOM 1591 N N . ASP A 1 190 ? 6.738 13.564 11.099 1.00 62.66 190 ASP A N 1
ATOM 1592 C CA . ASP A 1 190 ? 8.075 13.336 11.666 1.00 62.66 190 ASP A CA 1
ATOM 1593 C C . ASP A 1 190 ? 8.656 14.601 12.338 1.00 62.66 190 ASP A C 1
ATOM 1595 O O . ASP A 1 190 ? 9.462 14.499 13.260 1.00 62.66 190 ASP A O 1
ATOM 1599 N N . ASP A 1 191 ? 8.147 15.789 11.984 1.00 55.69 191 ASP A N 1
ATOM 1600 C CA . ASP A 1 191 ? 8.477 17.070 12.627 1.00 55.69 191 ASP A CA 1
ATOM 1601 C C . ASP A 1 191 ? 7.758 17.232 13.982 1.00 55.69 191 ASP A C 1
ATOM 1603 O O . ASP A 1 191 ? 6.708 17.878 14.086 1.00 55.69 191 ASP A O 1
ATOM 1607 N N . ILE A 1 192 ? 8.356 16.678 15.039 1.00 46.72 192 ILE A N 1
ATOM 1608 C CA . ILE A 1 192 ? 7.887 16.785 16.436 1.00 46.72 192 ILE A CA 1
ATOM 1609 C C . ILE A 1 192 ? 7.706 18.256 16.864 1.00 46.72 192 ILE A C 1
ATOM 1611 O O . ILE A 1 192 ? 6.755 18.588 17.567 1.00 46.72 192 ILE A O 1
ATOM 1615 N N . ALA A 1 193 ? 8.570 19.154 16.380 1.00 46.16 193 ALA A N 1
ATOM 1616 C CA . ALA A 1 193 ? 8.631 20.560 16.788 1.00 46.16 193 ALA A CA 1
ATOM 1617 C C . ALA A 1 193 ? 7.427 21.429 16.363 1.00 46.16 193 ALA A C 1
ATOM 1619 O O . ALA A 1 193 ? 7.259 22.528 16.882 1.00 46.16 193 ALA A O 1
ATOM 1620 N N . LYS A 1 194 ? 6.578 20.970 15.430 1.00 48.62 194 LYS A N 1
ATOM 1621 C CA . LYS A 1 194 ? 5.415 21.741 14.934 1.00 48.62 194 LYS A CA 1
ATOM 1622 C C . LYS A 1 194 ? 4.076 21.307 15.544 1.00 48.62 194 LYS A C 1
ATOM 1624 O O . LYS A 1 194 ? 3.023 21.741 15.078 1.00 48.62 194 LYS A O 1
ATOM 1629 N N . LEU A 1 195 ? 4.092 20.432 16.550 1.00 52.72 195 LEU A N 1
ATOM 1630 C CA . LEU A 1 195 ? 2.892 19.899 17.199 1.00 52.72 195 LEU A CA 1
ATOM 1631 C C . LEU A 1 195 ? 2.648 20.606 18.544 1.00 52.72 195 LEU A C 1
ATOM 1633 O O . LEU A 1 195 ? 3.408 20.432 19.487 1.00 52.72 195 LEU A O 1
ATOM 1637 N N . THR A 1 196 ? 1.565 21.378 18.656 1.00 44.06 196 THR A N 1
ATOM 1638 C CA . THR A 1 196 ? 1.101 21.977 19.923 1.00 44.06 196 THR A CA 1
ATOM 1639 C C . THR A 1 196 ? 0.325 20.950 20.781 1.00 44.06 196 THR A C 1
ATOM 1641 O O . THR A 1 196 ? -0.589 20.314 20.243 1.00 44.06 196 THR A O 1
ATOM 1644 N N . PRO A 1 197 ? 0.607 20.758 22.093 1.00 54.59 197 PRO A N 1
ATOM 1645 C CA . PRO A 1 197 ? -0.185 19.870 22.968 1.00 54.59 197 PRO A CA 1
ATOM 1646 C C . PRO A 1 197 ? -1.273 20.638 23.762 1.00 54.59 197 PRO A C 1
ATOM 1648 O O . PRO A 1 197 ? -1.124 21.833 23.994 1.00 54.59 197 PRO A O 1
ATOM 1651 N N . LYS A 1 198 ? -2.406 20.051 24.207 1.00 59.97 198 LYS A N 1
ATOM 1652 C CA . LYS A 1 198 ? -2.661 18.646 24.608 1.00 59.97 198 LYS A CA 1
ATOM 1653 C C . LYS A 1 198 ? -3.836 17.964 23.869 1.00 59.97 198 LYS A C 1
ATOM 1655 O O . LYS A 1 198 ? -4.943 18.496 23.806 1.00 59.97 198 LYS A O 1
ATOM 1660 N N . ARG A 1 199 ? -3.611 16.745 23.340 1.00 48.59 199 ARG A N 1
ATOM 1661 C CA . ARG A 1 199 ? -4.578 15.931 22.550 1.00 48.59 199 ARG A CA 1
ATOM 1662 C C . ARG A 1 199 ? -4.461 14.412 22.798 1.00 48.59 199 ARG A C 1
ATOM 1664 O O . ARG A 1 199 ? -4.290 13.683 21.827 1.00 48.59 199 ARG A O 1
ATOM 1671 N N . VAL A 1 200 ? -4.420 13.950 24.055 1.00 52.62 200 VAL A N 1
ATOM 1672 C CA . VAL A 1 200 ? -4.163 12.544 24.465 1.00 52.62 200 VAL A CA 1
ATOM 1673 C C . VAL A 1 200 ? -3.226 11.807 23.497 1.00 52.62 200 VAL A C 1
ATOM 1675 O O . VAL A 1 200 ? -3.538 10.732 22.986 1.00 52.62 200 VAL A O 1
ATOM 1678 N N . GLU A 1 201 ? -2.024 12.293 23.165 1.00 52.72 201 GLU A N 1
ATOM 1679 C CA . GLU A 1 201 ? -1.380 13.589 22.885 1.00 52.72 201 GLU A CA 1
ATOM 1680 C C . GLU A 1 201 ? -0.336 13.204 21.851 1.00 52.72 201 GLU A C 1
ATOM 1682 O O . GLU A 1 201 ? 0.761 12.773 22.190 1.00 52.72 201 GLU A O 1
ATOM 1687 N N . ALA A 1 202 ? -0.721 13.113 20.587 1.00 53.62 202 ALA A N 1
ATOM 1688 C CA . ALA A 1 202 ? 0.111 12.329 19.680 1.00 53.62 202 ALA A CA 1
ATOM 1689 C C . ALA A 1 202 ? 0.371 10.877 20.228 1.00 53.62 202 ALA A C 1
ATOM 1691 O O . ALA A 1 202 ? 1.126 10.136 19.618 1.00 53.62 202 ALA A O 1
ATOM 1692 N N . LEU A 1 203 ? -0.297 10.414 21.322 1.00 53.06 203 LEU A N 1
ATOM 1693 C CA . LEU A 1 203 ? 0.321 9.696 22.492 1.00 53.06 203 LEU A CA 1
ATOM 1694 C C . LEU A 1 203 ? 0.507 8.211 22.335 1.00 53.06 203 LEU A C 1
ATOM 1696 O O . LEU A 1 203 ? 0.817 7.484 23.273 1.00 53.06 203 LEU A O 1
ATOM 1700 N N . LYS A 1 204 ? 0.345 7.726 21.134 1.00 55.03 204 LYS A N 1
ATOM 1701 C CA . LYS A 1 204 ? 0.882 6.420 20.832 1.00 55.03 204 LYS A CA 1
ATOM 1702 C C . LYS A 1 204 ? 1.776 6.536 19.623 1.00 55.03 204 LYS A C 1
ATOM 1704 O O . LYS A 1 204 ? 1.854 5.589 18.875 1.00 55.03 204 LYS A O 1
ATOM 1709 N N . MET A 1 205 ? 2.458 7.675 19.454 1.00 66.88 205 MET A N 1
ATOM 1710 C CA . MET A 1 205 ? 3.463 7.899 18.417 1.00 66.88 205 MET A CA 1
ATOM 1711 C C . MET A 1 205 ? 4.608 6.906 18.521 1.00 66.88 205 MET A C 1
ATOM 1713 O O . MET A 1 205 ? 4.895 6.281 17.507 1.00 66.88 205 MET A O 1
ATOM 1717 N N . PRO A 1 206 ? 5.220 6.683 19.706 1.00 77.31 206 PRO A N 1
ATOM 1718 C CA . PRO A 1 206 ? 6.275 5.682 19.814 1.00 77.31 206 PRO A CA 1
ATOM 1719 C C . PRO A 1 206 ? 5.734 4.300 19.454 1.00 77.31 206 PRO A C 1
ATOM 1721 O O . PRO A 1 206 ? 6.349 3.588 18.673 1.00 77.31 206 PRO A O 1
ATOM 1724 N N . LEU A 1 207 ? 4.519 3.978 19.915 1.00 80.69 207 LEU A N 1
ATOM 1725 C CA . LEU A 1 207 ? 3.846 2.734 19.556 1.00 80.69 207 LEU A CA 1
ATOM 1726 C C . LEU A 1 207 ? 3.563 2.647 18.048 1.00 80.69 207 LEU A C 1
ATOM 1728 O O . LEU A 1 207 ? 3.897 1.648 17.445 1.00 80.69 207 LEU A O 1
ATOM 1732 N N . PHE A 1 208 ? 2.987 3.659 17.401 1.00 82.12 208 PHE A N 1
ATOM 1733 C CA . PHE A 1 208 ? 2.665 3.644 15.971 1.00 82.12 208 PHE A CA 1
ATOM 1734 C C . PHE A 1 208 ? 3.916 3.647 15.102 1.00 82.12 208 PHE A C 1
ATOM 1736 O O . PHE A 1 208 ? 3.939 2.929 14.111 1.00 82.12 208 PHE A O 1
ATOM 1743 N N . LYS A 1 209 ? 4.956 4.394 15.483 1.00 83.25 209 LYS A N 1
ATOM 1744 C CA . LYS A 1 209 ? 6.260 4.376 14.818 1.00 83.25 209 LYS A CA 1
ATOM 1745 C C . LYS A 1 209 ? 6.894 2.995 14.942 1.00 83.25 209 LYS A C 1
ATOM 1747 O O . LYS A 1 209 ? 7.267 2.417 13.929 1.00 83.25 209 LYS A O 1
ATOM 1752 N N . GLN A 1 210 ? 6.901 2.419 16.145 1.00 86.06 210 GLN A N 1
ATOM 1753 C CA . GLN A 1 210 ? 7.347 1.046 16.371 1.00 86.06 210 GLN A CA 1
ATOM 1754 C C . GLN A 1 210 ? 6.522 0.053 15.545 1.00 86.06 210 GLN A C 1
ATOM 1756 O O . GLN A 1 210 ? 7.091 -0.824 14.909 1.00 86.06 210 GLN A O 1
ATOM 1761 N N . LEU A 1 211 ? 5.194 0.176 15.520 1.00 86.88 211 LEU A N 1
ATOM 1762 C CA . LEU A 1 211 ? 4.317 -0.709 14.755 1.00 86.88 211 LEU A CA 1
ATOM 1763 C C . LEU A 1 211 ? 4.528 -0.558 13.250 1.00 86.88 211 LEU A C 1
ATOM 1765 O O . LEU A 1 211 ? 4.520 -1.560 12.546 1.00 86.88 211 LEU A O 1
ATOM 1769 N N . TYR A 1 212 ? 4.750 0.659 12.759 1.00 90.31 212 TYR A N 1
ATOM 1770 C CA . TYR A 1 212 ? 5.087 0.924 11.366 1.00 90.31 212 TYR A CA 1
ATOM 1771 C C . TYR A 1 212 ? 6.425 0.277 11.003 1.00 90.31 212 TYR A C 1
ATOM 1773 O O . TYR A 1 212 ? 6.466 -0.536 10.083 1.00 90.31 212 TYR A O 1
ATOM 1781 N N . GLN A 1 213 ? 7.480 0.518 11.781 1.00 89.06 213 GLN A N 1
ATOM 1782 C CA . GLN A 1 213 ? 8.790 -0.113 11.591 1.00 89.06 213 GLN A CA 1
ATOM 1783 C C . GLN A 1 213 ? 8.701 -1.646 11.663 1.00 89.06 213 GLN A C 1
ATOM 1785 O O . GLN A 1 213 ? 9.217 -2.347 10.796 1.00 89.06 213 GLN A O 1
ATOM 1790 N N . GLN A 1 214 ? 7.970 -2.185 12.642 1.00 87.06 214 GLN A N 1
ATOM 1791 C CA . GLN A 1 214 ? 7.751 -3.624 12.792 1.00 87.06 214 GLN A CA 1
ATOM 1792 C C . GLN A 1 214 ? 6.836 -4.201 11.711 1.00 87.06 214 GLN A C 1
ATOM 1794 O O . GLN A 1 214 ? 6.877 -5.403 11.476 1.00 87.06 214 GLN A O 1
ATOM 1799 N N . SER A 1 215 ? 5.989 -3.407 11.055 1.00 90.38 215 SER A N 1
ATOM 1800 C CA . SER A 1 215 ? 5.078 -3.923 10.027 1.00 90.38 215 SER A CA 1
ATOM 1801 C C . SER A 1 215 ? 5.820 -4.387 8.772 1.00 90.38 215 SER A C 1
ATOM 1803 O O . SER A 1 215 ? 5.341 -5.289 8.077 1.00 90.38 215 SER A O 1
ATOM 1805 N N . PHE A 1 216 ? 7.008 -3.836 8.501 1.00 91.44 216 PHE A N 1
ATOM 1806 C CA . PHE A 1 216 ? 7.841 -4.256 7.380 1.00 91.44 216 PHE A CA 1
ATOM 1807 C C . PHE A 1 216 ? 8.265 -5.723 7.534 1.00 91.44 216 PHE A C 1
ATOM 1809 O O . PHE A 1 216 ? 8.790 -6.141 8.563 1.00 91.44 216 PHE A O 1
ATOM 1816 N N . GLY A 1 217 ? 7.984 -6.539 6.513 1.00 86.19 217 GLY A N 1
ATOM 1817 C CA . GLY A 1 217 ? 8.275 -7.978 6.509 1.00 86.19 217 GLY A CA 1
ATOM 1818 C C . GLY A 1 217 ? 7.260 -8.861 7.258 1.00 86.19 217 GLY A C 1
ATOM 1819 O O . GLY A 1 217 ? 7.331 -10.095 7.163 1.00 86.19 217 GLY A O 1
ATOM 1820 N N . ASN A 1 218 ? 6.280 -8.273 7.957 1.00 85.94 218 ASN A N 1
ATOM 1821 C CA . ASN A 1 218 ? 5.254 -9.010 8.709 1.00 85.94 218 ASN A CA 1
ATOM 1822 C C . ASN A 1 218 ? 3.993 -9.355 7.901 1.00 85.94 218 ASN A C 1
ATOM 1824 O O . ASN A 1 218 ? 3.197 -10.185 8.347 1.00 85.94 218 ASN A O 1
ATOM 1828 N N . ASN A 1 219 ? 3.838 -8.793 6.703 1.00 84.12 219 ASN A N 1
ATOM 1829 C CA . ASN A 1 219 ? 2.839 -9.218 5.726 1.00 84.12 219 ASN A CA 1
ATOM 1830 C C . ASN A 1 219 ? 3.065 -10.679 5.274 1.00 84.12 219 ASN A C 1
ATOM 1832 O O . ASN A 1 219 ? 4.089 -11.314 5.539 1.00 84.12 219 ASN A O 1
ATOM 1836 N N . GLN A 1 220 ? 2.079 -11.270 4.617 1.00 87.25 220 GLN A N 1
ATOM 1837 C CA . GLN A 1 220 ? 2.179 -12.571 3.976 1.00 87.25 220 GLN A CA 1
ATOM 1838 C C . GLN A 1 220 ? 2.967 -12.413 2.674 1.00 87.25 220 GLN A C 1
ATOM 1840 O O . GLN A 1 220 ? 2.683 -11.521 1.880 1.00 87.25 220 GLN A O 1
ATOM 1845 N N . SER A 1 221 ? 3.957 -13.283 2.462 1.00 91.69 221 SER A N 1
ATOM 1846 C CA . SER A 1 221 ? 4.702 -13.314 1.200 1.00 91.69 221 SER A CA 1
ATOM 1847 C C . SER A 1 221 ? 3.826 -13.950 0.130 1.00 91.69 221 SER A C 1
ATOM 1849 O O . SER A 1 221 ? 3.128 -14.939 0.373 1.00 91.69 221 SER A O 1
ATOM 1851 N N . THR A 1 222 ? 3.868 -13.353 -1.049 1.00 92.69 222 THR A N 1
ATOM 1852 C CA . THR A 1 222 ? 3.276 -13.872 -2.278 1.00 92.69 222 THR A CA 1
ATOM 1853 C C . THR A 1 222 ? 4.195 -14.881 -2.965 1.00 92.69 222 THR A C 1
ATOM 1855 O O . THR A 1 222 ? 3.714 -15.699 -3.747 1.00 92.69 222 THR A O 1
ATOM 1858 N N . GLY A 1 223 ? 5.496 -14.851 -2.654 1.00 94.94 223 GLY A N 1
ATOM 1859 C CA . GLY A 1 223 ? 6.524 -15.667 -3.295 1.00 94.94 223 GLY A CA 1
ATOM 1860 C C . GLY A 1 223 ? 6.871 -15.184 -4.702 1.00 94.94 223 GLY A C 1
ATOM 1861 O O . GLY A 1 223 ? 7.485 -15.929 -5.460 1.00 94.94 223 GLY A O 1
ATOM 1862 N N . LEU A 1 224 ? 6.442 -13.973 -5.061 1.00 94.69 224 LEU A N 1
ATOM 1863 C CA . LEU A 1 224 ? 6.634 -13.395 -6.383 1.00 94.69 224 LEU A CA 1
ATOM 1864 C C . LEU A 1 224 ? 7.983 -12.695 -6.486 1.00 94.69 224 LEU A C 1
ATOM 1866 O O . LEU A 1 224 ? 8.458 -12.069 -5.540 1.00 94.69 224 LEU A O 1
ATOM 1870 N N . ARG A 1 225 ? 8.556 -12.748 -7.685 1.00 98.00 225 ARG A N 1
ATOM 1871 C CA . ARG A 1 225 ? 9.783 -12.038 -8.037 1.00 98.00 225 ARG A CA 1
ATOM 1872 C C . ARG A 1 225 ? 9.403 -10.689 -8.625 1.00 98.00 225 ARG A C 1
ATOM 1874 O O . ARG A 1 225 ? 8.718 -10.638 -9.651 1.00 98.00 225 ARG A O 1
ATOM 1881 N N . MET A 1 226 ? 9.782 -9.597 -7.973 1.00 98.31 226 MET A N 1
ATOM 1882 C CA . MET A 1 226 ? 9.248 -8.270 -8.280 1.00 98.31 226 MET A CA 1
ATOM 1883 C C . MET A 1 226 ? 10.311 -7.335 -8.845 1.00 98.31 226 MET A C 1
ATOM 1885 O O . MET A 1 226 ? 11.389 -7.178 -8.279 1.00 98.31 226 MET A O 1
ATOM 1889 N N . HIS A 1 227 ? 9.964 -6.673 -9.944 1.00 98.69 227 HIS A N 1
ATOM 1890 C CA . HIS A 1 227 ? 10.686 -5.515 -10.452 1.00 98.69 227 HIS A CA 1
ATOM 1891 C C . HIS A 1 227 ? 9.894 -4.266 -10.075 1.00 98.69 227 HIS A C 1
ATOM 1893 O O . HIS A 1 227 ? 8.859 -3.975 -10.681 1.00 98.69 227 HIS A O 1
ATOM 1899 N N . ILE A 1 228 ? 10.357 -3.524 -9.075 1.00 98.69 228 ILE A N 1
ATOM 1900 C CA . ILE A 1 228 ? 9.691 -2.308 -8.612 1.00 98.69 228 ILE A CA 1
ATOM 1901 C C . ILE A 1 228 ? 10.393 -1.100 -9.224 1.00 98.69 228 ILE A C 1
ATOM 1903 O O . ILE A 1 228 ? 11.616 -1.026 -9.230 1.00 98.69 228 ILE A O 1
ATOM 1907 N N . THR A 1 229 ? 9.647 -0.144 -9.769 1.00 98.62 229 THR A N 1
ATOM 1908 C CA . THR A 1 229 ? 10.225 1.100 -10.298 1.00 98.62 229 THR A CA 1
ATOM 1909 C C . THR A 1 229 ? 9.485 2.299 -9.750 1.00 98.62 229 THR A C 1
ATOM 1911 O O . THR A 1 229 ? 8.261 2.362 -9.845 1.00 98.62 229 THR A O 1
ATOM 1914 N N . ILE A 1 230 ? 10.229 3.246 -9.187 1.00 97.94 230 ILE A N 1
ATOM 1915 C CA . ILE A 1 230 ? 9.693 4.416 -8.500 1.00 97.94 230 ILE A CA 1
ATOM 1916 C C . ILE A 1 230 ? 10.169 5.678 -9.210 1.00 97.94 230 ILE A C 1
ATOM 1918 O O . ILE A 1 230 ? 11.350 5.841 -9.510 1.00 97.94 230 ILE A O 1
ATOM 1922 N N . ASN A 1 231 ? 9.259 6.610 -9.469 1.00 96.25 231 ASN A N 1
ATOM 1923 C CA . ASN A 1 231 ? 9.669 7.961 -9.836 1.00 96.25 231 ASN A CA 1
ATOM 1924 C C . ASN A 1 231 ? 10.002 8.741 -8.561 1.00 96.25 231 ASN A C 1
ATOM 1926 O O . ASN A 1 231 ? 9.142 8.886 -7.701 1.00 96.25 231 ASN A O 1
ATOM 1930 N N . ILE A 1 232 ? 11.228 9.248 -8.453 1.00 95.06 232 ILE A N 1
ATOM 1931 C CA . ILE A 1 232 ? 11.718 10.001 -7.286 1.00 95.06 232 ILE A CA 1
ATOM 1932 C C . ILE A 1 232 ? 12.078 11.455 -7.629 1.00 95.06 232 ILE A C 1
ATOM 1934 O O . ILE A 1 232 ? 12.823 12.112 -6.904 1.00 95.06 232 ILE A O 1
ATOM 1938 N N . GLN A 1 233 ? 11.547 11.975 -8.740 1.00 94.25 233 GLN A N 1
ATOM 1939 C CA . GLN A 1 233 ? 11.838 13.329 -9.198 1.00 94.25 233 GLN A CA 1
ATOM 1940 C C . GLN A 1 233 ? 11.485 14.372 -8.122 1.00 94.25 233 GLN A C 1
ATOM 1942 O O . GLN A 1 233 ? 10.401 14.361 -7.526 1.00 94.25 233 GLN A O 1
ATOM 1947 N N . LYS A 1 234 ? 12.400 15.323 -7.909 1.00 92.06 234 LYS A N 1
ATOM 1948 C CA . LYS A 1 234 ? 12.379 16.313 -6.818 1.00 92.06 234 LYS A CA 1
ATOM 1949 C C . LYS A 1 234 ? 11.081 17.123 -6.729 1.00 92.06 234 LYS A C 1
ATOM 1951 O O . LYS A 1 234 ? 10.594 17.415 -5.637 1.00 92.06 234 LYS A O 1
ATOM 1956 N N . ASN A 1 235 ? 10.471 17.451 -7.869 1.00 91.50 235 ASN A N 1
ATOM 1957 C CA . ASN A 1 235 ? 9.220 18.217 -7.939 1.00 91.50 235 ASN A CA 1
ATOM 1958 C C . ASN A 1 235 ? 8.002 17.491 -7.329 1.00 91.50 235 ASN A C 1
ATOM 1960 O O . ASN A 1 235 ? 7.003 18.148 -7.016 1.00 91.50 235 ASN A O 1
ATOM 1964 N N . TYR A 1 236 ? 8.072 16.170 -7.138 1.00 92.00 236 TYR A N 1
ATOM 1965 C CA . TYR A 1 236 ? 7.006 15.381 -6.524 1.00 92.00 236 TYR A CA 1
ATOM 1966 C C . TYR A 1 236 ? 7.188 15.143 -5.027 1.00 92.00 236 TYR A C 1
ATOM 1968 O O . TYR A 1 236 ? 6.221 14.758 -4.374 1.00 92.00 236 TYR A O 1
ATOM 1976 N N . ARG A 1 237 ? 8.362 15.433 -4.449 1.00 87.12 237 ARG A N 1
ATOM 1977 C CA . ARG A 1 237 ? 8.634 15.192 -3.018 1.00 87.12 237 ARG A CA 1
ATOM 1978 C C . ARG A 1 237 ? 7.631 15.889 -2.099 1.00 87.12 237 ARG A C 1
ATOM 1980 O O . ARG A 1 237 ? 7.125 15.296 -1.156 1.00 87.12 237 ARG A O 1
ATOM 1987 N N . LYS A 1 238 ? 7.272 17.134 -2.430 1.00 85.75 238 LYS A N 1
ATOM 1988 C CA . LYS A 1 238 ? 6.296 17.942 -1.674 1.00 85.75 238 LYS A CA 1
ATOM 1989 C C . LYS A 1 238 ? 4.844 17.740 -2.128 1.00 85.75 238 LYS A C 1
ATOM 1991 O O . LYS A 1 238 ? 3.947 18.408 -1.617 1.00 85.75 238 LYS A O 1
ATOM 1996 N N . LYS A 1 239 ? 4.586 16.882 -3.123 1.00 93.69 239 LYS A N 1
ATOM 1997 C CA . LYS A 1 239 ? 3.224 16.625 -3.611 1.00 93.69 239 LYS A CA 1
ATOM 1998 C C . LYS A 1 239 ? 2.560 15.590 -2.720 1.00 93.69 239 LYS A C 1
ATOM 2000 O O . LYS A 1 239 ? 3.131 14.542 -2.437 1.00 93.69 239 LYS A O 1
ATOM 2005 N N . THR A 1 240 ? 1.340 15.885 -2.302 1.00 94.00 240 THR A N 1
ATOM 2006 C CA . THR A 1 240 ? 0.521 14.959 -1.528 1.00 94.00 240 THR A CA 1
ATOM 2007 C C . THR A 1 240 ? -0.412 14.178 -2.437 1.00 94.00 240 THR A C 1
ATOM 2009 O O . THR A 1 240 ? -0.776 14.635 -3.526 1.00 94.00 240 THR A O 1
ATOM 2012 N N . LEU A 1 241 ? -0.794 12.984 -1.992 1.00 93.31 241 LEU A N 1
ATOM 2013 C CA . LEU A 1 241 ? -1.746 12.152 -2.712 1.00 93.31 241 LEU A CA 1
ATOM 2014 C C . LEU A 1 241 ? -3.101 12.846 -2.778 1.00 93.31 241 LEU A C 1
ATOM 2016 O O . LEU A 1 241 ? -3.550 13.467 -1.810 1.00 93.31 241 LEU A O 1
ATOM 2020 N N . LYS A 1 242 ? -3.803 12.711 -3.905 1.00 84.62 242 LYS A N 1
ATOM 2021 C CA . LYS A 1 242 ? -5.088 13.396 -4.050 1.00 84.62 242 LYS A CA 1
ATOM 2022 C C . LYS A 1 242 ? -6.168 12.837 -3.114 1.00 84.62 242 LYS A C 1
ATOM 2024 O O . LYS A 1 242 ? -6.968 13.627 -2.614 1.00 84.62 242 LYS A O 1
ATOM 2029 N N . ASN A 1 243 ? -6.213 11.519 -2.871 1.00 85.88 243 ASN A N 1
ATOM 2030 C CA . ASN A 1 243 ? -7.204 10.891 -1.967 1.00 85.88 243 ASN A CA 1
ATOM 2031 C C . ASN A 1 243 ? -6.718 10.836 -0.527 1.00 85.88 243 ASN A C 1
ATOM 2033 O O . ASN A 1 243 ? -7.492 10.509 0.363 1.00 85.88 243 ASN A O 1
ATOM 2037 N N . HIS A 1 244 ? -5.462 11.202 -0.296 1.00 88.38 244 HIS A N 1
ATOM 2038 C CA . HIS A 1 244 ? -4.877 11.237 1.025 1.00 88.38 244 HIS A CA 1
ATOM 2039 C C . HIS A 1 244 ? -3.997 12.482 1.159 1.00 88.38 244 HIS A C 1
ATOM 2041 O O . HIS A 1 244 ? -2.773 12.402 1.216 1.00 88.38 244 HIS A O 1
ATOM 2047 N N . LYS A 1 245 ? -4.628 13.664 1.235 1.00 86.38 245 LYS A N 1
ATOM 2048 C CA . LYS A 1 245 ? -3.959 14.986 1.189 1.00 86.38 245 LYS A CA 1
ATOM 2049 C C . LYS A 1 245 ? -2.879 15.212 2.259 1.00 86.38 245 LYS A C 1
ATOM 2051 O O . LYS A 1 245 ? -2.141 16.188 2.174 1.00 86.38 245 LYS A O 1
ATOM 2056 N N . LYS A 1 246 ? -2.809 14.350 3.278 1.00 88.94 246 LYS A N 1
ATOM 2057 C CA . LYS A 1 246 ? -1.804 14.379 4.353 1.00 88.94 246 LYS A CA 1
ATOM 2058 C C . LYS A 1 246 ? -0.611 13.442 4.132 1.00 88.94 246 LYS A C 1
ATOM 2060 O O . LYS A 1 246 ? 0.313 13.495 4.931 1.00 88.94 246 LYS A O 1
ATOM 2065 N N . LEU A 1 247 ? -0.651 12.590 3.109 1.00 91.62 247 LEU A N 1
ATOM 2066 C CA . LEU A 1 247 ? 0.395 11.619 2.784 1.00 91.62 247 LEU A CA 1
ATOM 2067 C C . LEU A 1 247 ? 1.153 12.100 1.544 1.00 91.62 247 LEU A C 1
ATOM 2069 O O . LEU A 1 247 ? 0.532 12.449 0.535 1.00 91.62 247 LEU A O 1
ATOM 2073 N N . GLY A 1 248 ? 2.481 12.168 1.642 1.00 93.19 248 GLY A N 1
ATOM 2074 C CA . GLY A 1 248 ? 3.352 12.552 0.535 1.00 93.19 248 GLY A CA 1
ATOM 2075 C C . GLY A 1 248 ? 3.462 11.450 -0.518 1.00 93.19 248 GLY A C 1
ATOM 2076 O O . GLY A 1 248 ? 3.369 10.265 -0.204 1.00 93.19 248 GLY A O 1
ATOM 2077 N N . PHE A 1 249 ? 3.680 11.834 -1.776 1.00 95.00 249 PHE A N 1
ATOM 2078 C CA . PHE A 1 249 ? 3.881 10.886 -2.872 1.00 95.00 249 PHE A CA 1
ATOM 2079 C C . PHE A 1 249 ? 5.123 10.014 -2.667 1.00 95.00 249 PHE A C 1
ATOM 2081 O O . PHE A 1 249 ? 5.009 8.791 -2.713 1.00 95.00 249 PHE A O 1
ATOM 2088 N N . LEU A 1 250 ? 6.286 10.638 -2.431 1.00 93.75 250 LEU A N 1
ATOM 2089 C CA . LEU A 1 250 ? 7.549 9.909 -2.277 1.00 93.75 250 LEU A CA 1
ATOM 2090 C C . LEU A 1 250 ? 7.457 8.940 -1.095 1.00 93.75 250 LEU A C 1
ATOM 2092 O O . LEU A 1 250 ? 7.724 7.755 -1.236 1.00 93.75 250 LEU A O 1
ATOM 2096 N N . GLU A 1 251 ? 6.975 9.440 0.035 1.00 93.00 251 GLU A N 1
ATOM 2097 C CA . GLU A 1 251 ? 6.773 8.675 1.258 1.00 93.00 251 GLU A CA 1
ATOM 2098 C C . GLU A 1 251 ? 5.903 7.422 1.039 1.00 93.00 251 GLU A C 1
ATOM 2100 O O . GLU A 1 251 ? 6.286 6.314 1.412 1.00 93.00 251 GLU A O 1
ATOM 2105 N N . ALA A 1 252 ? 4.759 7.577 0.363 1.00 95.50 252 ALA A N 1
ATOM 2106 C CA . ALA A 1 252 ? 3.882 6.461 0.028 1.00 95.50 252 ALA A CA 1
ATOM 2107 C C . ALA A 1 252 ? 4.552 5.457 -0.918 1.00 95.50 252 ALA A C 1
ATOM 2109 O O . ALA A 1 252 ? 4.426 4.246 -0.729 1.00 95.50 252 ALA A O 1
ATOM 2110 N N . ALA A 1 253 ? 5.263 5.955 -1.933 1.00 96.81 253 ALA A N 1
ATOM 2111 C CA . ALA A 1 253 ? 5.938 5.123 -2.916 1.00 96.81 253 ALA A CA 1
ATOM 2112 C C . ALA A 1 253 ? 7.053 4.278 -2.283 1.00 96.81 253 ALA A C 1
ATOM 2114 O O . ALA A 1 253 ? 7.129 3.076 -2.548 1.00 96.81 253 ALA A O 1
ATOM 2115 N N . ILE A 1 254 ? 7.859 4.877 -1.400 1.00 96.00 254 ILE A N 1
ATOM 2116 C CA . ILE A 1 254 ? 8.908 4.171 -0.660 1.00 96.00 254 ILE A CA 1
ATOM 2117 C C . ILE A 1 254 ? 8.295 3.172 0.314 1.00 96.00 254 ILE A C 1
ATOM 2119 O O . ILE A 1 254 ? 8.659 2.004 0.262 1.00 96.00 254 ILE A O 1
ATOM 2123 N N . ALA A 1 255 ? 7.304 3.552 1.123 1.00 95.88 255 ALA A N 1
ATOM 2124 C CA . ALA A 1 255 ? 6.667 2.624 2.061 1.00 95.88 255 ALA A CA 1
ATOM 2125 C C . ALA A 1 255 ? 6.027 1.406 1.366 1.00 95.88 255 ALA A C 1
ATOM 2127 O O . ALA A 1 255 ? 6.052 0.292 1.898 1.00 95.88 255 ALA A O 1
ATOM 2128 N N . LEU A 1 256 ? 5.474 1.592 0.163 1.00 96.50 256 LEU A N 1
ATOM 2129 C CA . LEU A 1 256 ? 4.973 0.504 -0.677 1.00 96.50 256 LEU A CA 1
ATOM 2130 C C . LEU A 1 256 ? 6.095 -0.408 -1.174 1.00 96.50 256 LEU A C 1
ATOM 2132 O O . LEU A 1 256 ? 6.057 -1.612 -0.932 1.00 96.50 256 LEU A O 1
ATOM 2136 N N . ALA A 1 257 ? 7.088 0.160 -1.856 1.00 97.25 257 ALA A N 1
ATOM 2137 C CA . ALA A 1 257 ? 8.192 -0.603 -2.426 1.00 97.25 257 ALA A CA 1
ATOM 2138 C C . ALA A 1 257 ? 9.004 -1.331 -1.350 1.00 97.25 257 ALA A C 1
ATOM 2140 O O . ALA A 1 257 ? 9.324 -2.510 -1.494 1.00 97.25 257 ALA A O 1
ATOM 2141 N N . PHE A 1 258 ? 9.278 -0.645 -0.243 1.00 97.12 258 PHE A N 1
ATOM 2142 C CA . PHE A 1 258 ? 10.038 -1.162 0.882 1.00 97.12 258 PHE A CA 1
ATOM 2143 C C . PHE A 1 258 ? 9.309 -2.300 1.603 1.00 97.12 258 PHE A C 1
ATOM 2145 O O . PHE A 1 258 ? 9.932 -3.274 2.022 1.00 97.12 258 PHE A O 1
ATOM 2152 N N . GLY A 1 259 ? 7.974 -2.236 1.679 1.00 95.62 259 GLY A N 1
ATOM 2153 C CA . GLY A 1 259 ? 7.150 -3.327 2.202 1.00 95.62 259 GLY A CA 1
ATOM 2154 C C . GLY A 1 259 ? 7.283 -4.624 1.404 1.00 95.62 259 GLY A C 1
ATOM 2155 O O . GLY A 1 259 ? 7.416 -5.691 2.005 1.00 95.62 259 GLY A O 1
ATOM 2156 N N . TYR A 1 260 ? 7.323 -4.543 0.071 1.00 96.31 260 TYR A N 1
ATOM 2157 C CA . TYR A 1 260 ? 7.608 -5.706 -0.774 1.00 96.31 260 TYR A CA 1
ATOM 2158 C C . TYR A 1 260 ? 9.067 -6.148 -0.670 1.00 96.31 260 TYR A C 1
ATOM 2160 O O . TYR A 1 260 ? 9.315 -7.337 -0.496 1.00 96.31 260 TYR A O 1
ATOM 2168 N N . PHE A 1 261 ? 10.021 -5.213 -0.700 1.00 96.81 261 PHE A N 1
ATOM 2169 C CA . PHE A 1 261 ? 11.452 -5.510 -0.585 1.00 96.81 261 PHE A CA 1
ATOM 2170 C C . PHE A 1 261 ? 11.799 -6.272 0.701 1.00 96.81 261 PHE A C 1
ATOM 2172 O O . PHE A 1 261 ? 12.525 -7.258 0.664 1.00 96.81 261 PHE A O 1
ATOM 2179 N N . LYS A 1 262 ? 11.229 -5.874 1.845 1.00 95.44 262 LYS A N 1
ATOM 2180 C CA . LYS A 1 262 ? 11.441 -6.574 3.121 1.00 95.44 262 LYS A CA 1
ATOM 2181 C C . LYS A 1 262 ? 10.735 -7.923 3.210 1.00 95.44 262 LYS A C 1
ATOM 2183 O O . LYS A 1 262 ? 11.009 -8.682 4.141 1.00 95.44 262 LYS A O 1
ATOM 2188 N N . LYS A 1 263 ? 9.794 -8.212 2.308 1.00 93.19 263 LYS A N 1
ATOM 2189 C CA . LYS A 1 263 ? 8.938 -9.393 2.408 1.00 93.19 263 LYS A CA 1
ATOM 2190 C C . LYS A 1 263 ? 9.245 -10.480 1.401 1.00 93.19 263 LYS A C 1
ATOM 2192 O O . LYS A 1 263 ? 9.265 -11.655 1.777 1.00 93.19 263 LYS A O 1
ATOM 2197 N N . GLU A 1 264 ? 9.371 -10.109 0.141 1.00 94.88 264 GLU A N 1
ATOM 2198 C CA . GLU A 1 264 ? 9.622 -11.051 -0.934 1.00 94.88 264 GLU A CA 1
ATOM 2199 C C . GLU A 1 264 ? 11.124 -11.297 -1.062 1.00 94.88 264 GLU A C 1
ATOM 2201 O O . GLU A 1 264 ? 11.943 -10.426 -0.788 1.00 94.88 264 GLU A O 1
ATOM 2206 N N . LYS A 1 265 ? 11.493 -12.515 -1.460 1.00 93.00 265 LYS A N 1
ATOM 2207 C CA . LYS A 1 265 ? 12.904 -12.923 -1.520 1.00 93.00 265 LYS A CA 1
ATOM 2208 C C . LYS A 1 265 ? 13.664 -12.296 -2.684 1.00 93.00 265 LYS A C 1
ATOM 2210 O O . LYS A 1 265 ? 14.871 -12.124 -2.597 1.00 93.00 265 LYS A O 1
ATOM 2215 N N . GLU A 1 266 ? 12.965 -12.016 -3.777 1.00 95.75 266 GLU A N 1
ATOM 2216 C CA . GLU A 1 266 ? 13.558 -11.599 -5.046 1.00 95.75 266 GLU A CA 1
ATOM 2217 C C . GLU A 1 266 ? 12.900 -10.297 -5.499 1.00 95.75 266 GLU A C 1
ATOM 2219 O O . GLU A 1 266 ? 11.978 -10.292 -6.317 1.00 95.75 266 GLU A O 1
ATOM 2224 N N . VAL A 1 267 ? 13.359 -9.184 -4.929 1.00 97.12 267 VAL A N 1
ATOM 2225 C CA . VAL A 1 267 ? 12.873 -7.844 -5.262 1.00 97.12 267 VAL A CA 1
ATOM 2226 C C . VAL A 1 267 ? 14.036 -6.973 -5.663 1.00 97.12 267 VAL A C 1
ATOM 2228 O O . VAL A 1 267 ? 14.966 -6.783 -4.887 1.00 97.12 267 VAL A O 1
ATOM 2231 N N . ASP A 1 268 ? 13.921 -6.377 -6.840 1.00 97.81 268 ASP A N 1
ATOM 2232 C CA . ASP A 1 268 ? 14.782 -5.278 -7.235 1.00 97.81 268 ASP A CA 1
ATOM 2233 C C . ASP A 1 268 ? 13.978 -3.994 -7.300 1.00 97.81 268 ASP A C 1
ATOM 2235 O O . ASP A 1 268 ? 12.882 -3.955 -7.869 1.00 97.81 268 ASP A O 1
ATOM 2239 N N . VAL A 1 269 ? 14.541 -2.936 -6.725 1.00 98.31 269 VAL A N 1
ATOM 2240 C CA . VAL A 1 269 ? 13.916 -1.619 -6.697 1.00 98.31 269 VAL A CA 1
ATOM 2241 C C . VAL A 1 269 ? 14.759 -0.663 -7.518 1.00 98.31 269 VAL A C 1
ATOM 2243 O O . VAL A 1 269 ? 15.957 -0.512 -7.303 1.00 98.31 269 VAL A O 1
ATOM 2246 N N . PHE A 1 270 ? 14.114 -0.026 -8.482 1.00 98.31 270 PHE A N 1
ATOM 2247 C CA . PHE A 1 270 ? 14.726 0.867 -9.448 1.00 98.31 270 PHE A CA 1
ATOM 2248 C C . PHE A 1 270 ? 14.077 2.244 -9.404 1.00 98.31 270 PHE A C 1
ATOM 2250 O O . PHE A 1 270 ? 12.957 2.414 -8.915 1.00 98.31 270 PHE A O 1
ATOM 2257 N N . TYR A 1 271 ? 14.751 3.220 -9.994 1.00 97.62 271 TYR A N 1
ATOM 2258 C CA . TYR A 1 271 ? 14.224 4.560 -10.189 1.00 97.62 271 TYR A CA 1
ATOM 2259 C C . TYR A 1 271 ? 14.625 5.130 -11.545 1.00 97.62 271 TYR A C 1
ATOM 2261 O O . TYR A 1 271 ? 15.646 4.755 -12.123 1.00 97.62 271 TYR A O 1
ATOM 2269 N N . TRP A 1 272 ? 13.807 6.040 -12.074 1.00 96.56 272 TRP A N 1
ATOM 2270 C CA . TRP A 1 272 ? 14.166 6.762 -13.294 1.00 96.56 272 TRP A CA 1
ATOM 2271 C C . TRP A 1 272 ? 15.222 7.823 -13.012 1.00 96.56 272 TRP A C 1
ATOM 2273 O O . TRP A 1 272 ? 15.085 8.600 -12.067 1.00 96.56 272 TRP A O 1
ATOM 2283 N N . ILE A 1 273 ? 16.214 7.883 -13.894 1.00 94.25 273 ILE A N 1
ATOM 2284 C CA . ILE A 1 273 ? 17.191 8.969 -13.983 1.00 94.25 273 ILE A CA 1
ATOM 2285 C C . ILE A 1 273 ? 16.851 9.889 -15.169 1.00 94.25 273 ILE A C 1
ATOM 2287 O O . ILE A 1 273 ? 15.839 9.692 -15.855 1.00 94.25 273 ILE A O 1
ATOM 2291 N N . ASP A 1 274 ? 17.657 10.931 -15.386 1.00 90.44 274 ASP A N 1
ATOM 2292 C CA . ASP A 1 274 ? 17.460 11.864 -16.508 1.00 90.44 274 ASP A CA 1
ATOM 2293 C C . ASP A 1 274 ? 17.808 11.224 -17.869 1.00 90.44 274 ASP A C 1
ATOM 2295 O O . ASP A 1 274 ? 17.314 11.626 -18.923 1.00 90.44 274 ASP A O 1
ATOM 2299 N N . GLU A 1 275 ? 18.590 10.144 -17.856 1.00 88.75 275 GLU A N 1
ATOM 2300 C CA . GLU A 1 275 ? 18.940 9.395 -19.057 1.00 88.75 275 GLU A CA 1
ATOM 2301 C C . GLU A 1 275 ? 17.752 8.590 -19.620 1.00 88.75 275 GLU A C 1
ATOM 2303 O O . GLU A 1 275 ? 16.964 7.960 -18.904 1.00 88.75 275 GLU A O 1
ATOM 2308 N N . LYS A 1 276 ? 17.604 8.611 -20.949 1.00 87.81 276 LYS A N 1
ATOM 2309 C CA . LYS A 1 276 ? 16.501 7.938 -21.643 1.00 87.81 276 LYS A CA 1
ATOM 2310 C C . LYS A 1 276 ? 16.623 6.426 -21.515 1.00 87.81 276 LYS A C 1
ATOM 2312 O O . LYS A 1 276 ? 17.629 5.851 -21.896 1.00 87.81 276 LYS A O 1
ATOM 2317 N N . LEU A 1 277 ? 15.530 5.784 -21.100 1.00 89.06 277 LEU A N 1
ATOM 2318 C CA . LEU A 1 277 ? 15.407 4.321 -21.023 1.00 89.06 277 LEU A CA 1
ATOM 2319 C C . LEU A 1 277 ? 16.425 3.632 -20.093 1.00 89.06 277 LEU A C 1
ATOM 2321 O O . LEU A 1 277 ? 16.529 2.409 -20.121 1.00 89.06 277 LEU A O 1
ATOM 2325 N N . VAL A 1 278 ? 17.091 4.383 -19.217 1.00 93.62 278 VAL A N 1
ATOM 2326 C CA . VAL A 1 278 ? 17.978 3.838 -18.188 1.00 93.62 278 VAL A CA 1
ATOM 2327 C C . VAL A 1 278 ? 17.319 3.992 -16.819 1.00 93.62 278 VAL A C 1
ATOM 2329 O O . VAL A 1 278 ? 16.585 4.951 -16.560 1.00 93.62 278 VAL A O 1
ATOM 2332 N N . LEU A 1 279 ? 17.542 3.009 -15.945 1.00 97.19 279 LEU A N 1
ATOM 2333 C CA . LEU A 1 279 ? 17.110 3.047 -14.551 1.00 97.19 279 LEU A CA 1
ATOM 2334 C C . LEU A 1 279 ? 18.320 2.948 -13.628 1.00 97.19 279 LEU A C 1
ATOM 2336 O O . LEU A 1 279 ? 19.164 2.068 -13.807 1.00 97.19 279 LEU A O 1
ATOM 2340 N N . GLY A 1 280 ? 18.340 3.792 -12.600 1.00 96.31 280 GLY A N 1
ATOM 2341 C CA . GLY A 1 280 ? 19.176 3.569 -11.427 1.00 96.31 280 GLY A CA 1
ATOM 2342 C C . GLY A 1 280 ? 18.590 2.447 -10.570 1.00 96.31 280 GLY A C 1
ATOM 2343 O O . GLY A 1 280 ? 17.378 2.213 -10.586 1.00 96.31 280 GLY A O 1
ATOM 2344 N N . GLN A 1 281 ? 19.440 1.734 -9.836 1.00 96.88 281 GLN A N 1
ATOM 2345 C CA . GLN A 1 281 ? 19.022 0.710 -8.880 1.00 96.88 281 GLN A CA 1
ATOM 2346 C C . GLN A 1 281 ? 19.195 1.255 -7.463 1.00 96.88 281 GLN A C 1
ATOM 2348 O O . GLN A 1 281 ? 20.233 1.829 -7.148 1.00 96.88 281 GLN A O 1
ATOM 2353 N N . MET A 1 282 ? 18.186 1.074 -6.615 1.00 96.38 282 MET A N 1
ATOM 2354 C CA . MET A 1 282 ? 18.305 1.389 -5.196 1.00 96.38 282 MET A CA 1
ATOM 2355 C C . MET A 1 282 ? 19.293 0.410 -4.547 1.00 96.38 282 MET A C 1
ATOM 2357 O O . MET A 1 282 ? 19.101 -0.803 -4.691 1.00 96.38 282 MET A O 1
ATOM 2361 N N . PRO A 1 283 ? 20.308 0.885 -3.806 1.00 94.50 283 PRO A N 1
ATOM 2362 C CA . PRO A 1 283 ? 21.268 0.038 -3.104 1.00 94.50 283 PRO A CA 1
ATOM 2363 C C . PRO A 1 283 ? 20.666 -0.472 -1.785 1.00 94.50 283 PRO A C 1
ATOM 2365 O O . PRO A 1 283 ? 21.226 -0.301 -0.708 1.00 94.50 283 PRO A O 1
ATOM 2368 N N . TRP A 1 284 ? 19.455 -1.024 -1.846 1.00 94.50 284 TRP A N 1
ATOM 2369 C CA . TRP A 1 284 ? 18.778 -1.537 -0.665 1.00 94.50 284 TRP A CA 1
ATOM 2370 C C . TRP A 1 284 ? 19.305 -2.924 -0.329 1.00 94.50 284 TRP A C 1
ATOM 2372 O O . TRP A 1 284 ? 19.231 -3.850 -1.135 1.00 94.50 284 TRP A O 1
ATOM 2382 N N . GLU A 1 285 ? 19.777 -3.068 0.901 1.00 93.56 285 GLU A N 1
ATOM 2383 C CA . GLU A 1 285 ? 20.240 -4.333 1.455 1.00 93.56 285 GLU A CA 1
ATOM 2384 C C . GLU A 1 285 ? 19.297 -4.831 2.557 1.00 93.56 285 GLU A C 1
ATOM 2386 O O . GLU A 1 285 ? 18.440 -4.105 3.070 1.00 93.56 285 GLU A O 1
ATOM 2391 N N . ALA A 1 286 ? 19.445 -6.093 2.964 1.00 88.56 286 ALA A N 1
ATOM 2392 C CA . ALA A 1 286 ? 18.567 -6.706 3.963 1.00 88.56 286 ALA A CA 1
ATOM 2393 C C . ALA A 1 286 ? 18.523 -5.930 5.298 1.00 88.56 286 ALA A C 1
ATOM 2395 O O . ALA A 1 286 ? 17.483 -5.936 5.962 1.00 88.56 286 ALA A O 1
ATOM 2396 N N . GLY A 1 287 ? 19.605 -5.229 5.661 1.00 90.88 287 GLY A N 1
ATOM 2397 C CA . GLY A 1 287 ? 19.729 -4.448 6.896 1.00 90.88 287 GLY A CA 1
ATOM 2398 C C . GLY A 1 287 ? 19.210 -3.007 6.840 1.00 90.88 287 GLY A C 1
ATOM 2399 O O . GLY A 1 287 ? 18.989 -2.433 7.899 1.00 90.88 287 GLY A O 1
ATOM 2400 N N . ILE A 1 288 ? 18.962 -2.434 5.654 1.00 94.50 288 ILE A N 1
ATOM 2401 C CA . ILE A 1 288 ? 18.592 -1.010 5.524 1.00 94.50 288 ILE A CA 1
ATOM 2402 C C . ILE A 1 288 ? 17.276 -0.701 6.257 1.00 94.50 288 ILE A C 1
ATOM 2404 O O . ILE A 1 288 ? 16.374 -1.545 6.264 1.00 94.50 288 ILE A O 1
ATOM 2408 N N . THR A 1 289 ? 17.141 0.465 6.889 1.00 92.56 289 THR A N 1
ATOM 2409 C CA . THR A 1 289 ? 15.875 0.884 7.520 1.00 92.56 289 THR A CA 1
ATOM 2410 C C . THR A 1 289 ? 14.971 1.622 6.527 1.00 92.56 289 THR A C 1
ATOM 2412 O O . THR A 1 289 ? 15.381 1.935 5.408 1.00 92.56 289 THR A O 1
ATOM 2415 N N . VAL A 1 290 ? 13.700 1.853 6.886 1.00 91.38 290 VAL A N 1
ATOM 2416 C CA . VAL A 1 290 ? 12.806 2.635 6.008 1.00 91.38 290 VAL A CA 1
ATOM 2417 C C . VAL A 1 290 ? 13.225 4.103 5.994 1.00 91.38 290 VAL A C 1
ATOM 2419 O O . VAL A 1 290 ? 13.108 4.756 4.963 1.00 91.38 290 VAL A O 1
ATOM 2422 N N . GLU A 1 291 ? 13.740 4.594 7.119 1.00 90.19 291 GLU A N 1
ATOM 2423 C CA . GLU A 1 291 ? 14.307 5.926 7.265 1.00 90.19 291 GLU A CA 1
ATOM 2424 C C . GLU A 1 291 ? 15.515 6.102 6.334 1.00 90.19 291 GLU A C 1
ATOM 2426 O O . GLU A 1 291 ? 15.466 6.965 5.463 1.00 90.19 291 GLU A O 1
ATOM 2431 N N . ASP A 1 292 ? 16.502 5.197 6.379 1.00 92.38 292 ASP A N 1
ATOM 2432 C CA . ASP A 1 292 ? 17.672 5.253 5.482 1.00 92.38 292 ASP A CA 1
ATOM 2433 C C . ASP A 1 292 ? 17.271 5.182 3.996 1.00 92.38 292 ASP A C 1
ATOM 2435 O O . ASP A 1 292 ? 17.864 5.834 3.137 1.00 92.38 292 ASP A O 1
ATOM 2439 N N . ALA A 1 293 ? 16.246 4.385 3.667 1.00 93.06 293 ALA A N 1
ATOM 2440 C CA . ALA A 1 293 ? 15.738 4.276 2.302 1.00 93.06 293 ALA A CA 1
ATOM 2441 C C . ALA A 1 293 ? 15.095 5.585 1.805 1.00 93.06 293 ALA A C 1
ATOM 2443 O O . ALA A 1 293 ? 15.209 5.909 0.618 1.00 93.06 293 ALA A O 1
ATOM 2444 N N . ILE A 1 294 ? 14.420 6.327 2.690 1.00 90.50 294 ILE A N 1
ATOM 2445 C CA . ILE A 1 294 ? 13.865 7.656 2.399 1.00 90.50 294 ILE A CA 1
ATOM 2446 C C . ILE A 1 294 ? 15.000 8.674 2.272 1.00 90.50 294 ILE A C 1
ATOM 2448 O O . ILE A 1 294 ? 15.055 9.375 1.261 1.00 90.50 294 ILE A O 1
ATOM 2452 N N . ASP A 1 295 ? 15.932 8.693 3.225 1.00 90.81 295 ASP A N 1
ATOM 2453 C CA . ASP A 1 295 ? 17.068 9.618 3.245 1.00 90.81 295 ASP A CA 1
ATOM 2454 C C . ASP A 1 295 ? 17.930 9.463 1.985 1.00 90.81 295 ASP A C 1
ATOM 2456 O O . ASP A 1 29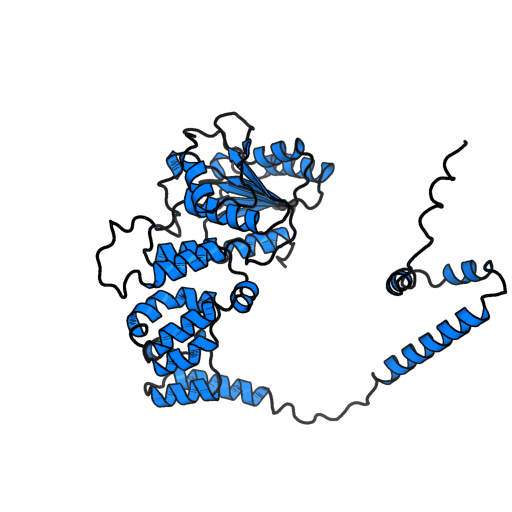5 ? 18.297 10.450 1.346 1.00 90.81 295 ASP A O 1
ATOM 2460 N N . TYR A 1 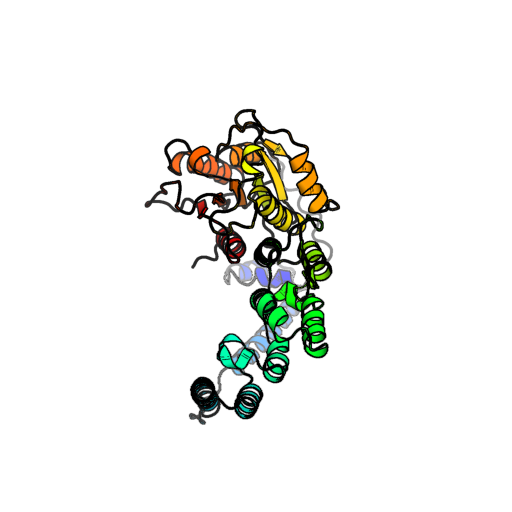296 ? 18.160 8.225 1.534 1.00 92.12 296 TYR A N 1
ATOM 2461 C CA . TYR A 1 296 ? 18.842 7.960 0.268 1.00 92.12 296 TYR A CA 1
ATOM 2462 C C . TYR A 1 296 ? 18.119 8.591 -0.928 1.00 92.12 296 TYR A C 1
ATOM 2464 O O . TYR A 1 296 ? 18.744 9.217 -1.783 1.00 92.12 296 TYR A O 1
ATOM 2472 N N . CYS A 1 297 ? 16.789 8.475 -0.988 1.00 89.75 297 CYS A N 1
ATOM 2473 C CA . CYS A 1 297 ? 16.011 9.130 -2.040 1.00 89.75 297 CYS A CA 1
ATOM 2474 C C . CYS A 1 297 ? 16.114 10.653 -1.957 1.00 89.75 297 CYS A C 1
ATOM 2476 O O . CYS A 1 297 ? 16.032 11.324 -2.989 1.00 89.75 297 CYS A O 1
ATOM 2478 N N . ASP A 1 298 ? 16.295 11.198 -0.752 1.00 86.81 298 ASP A N 1
ATOM 2479 C CA . ASP A 1 298 ? 16.458 12.626 -0.554 1.00 86.81 298 ASP A CA 1
ATOM 2480 C C . ASP A 1 298 ? 17.818 13.152 -1.026 1.00 86.81 298 ASP A C 1
ATOM 2482 O O . ASP A 1 298 ? 17.858 14.241 -1.614 1.00 86.81 298 ASP A O 1
ATOM 2486 N N . LEU A 1 299 ? 18.878 12.350 -0.892 1.00 90.38 299 LEU A N 1
ATOM 2487 C CA . LEU A 1 299 ? 20.219 12.635 -1.417 1.00 90.38 299 LEU A CA 1
ATOM 2488 C C . LEU A 1 299 ? 20.280 12.654 -2.954 1.00 90.38 299 LEU A C 1
ATOM 2490 O O . LEU A 1 299 ? 21.107 13.358 -3.532 1.00 90.38 299 LEU A O 1
ATOM 2494 N N . LEU A 1 300 ? 19.402 11.915 -3.638 1.00 90.69 300 LEU A N 1
ATOM 2495 C CA . LEU A 1 300 ? 19.382 11.855 -5.102 1.00 90.69 300 LEU A CA 1
ATOM 2496 C C . LEU A 1 300 ? 18.799 13.137 -5.722 1.00 90.69 300 LEU A C 1
ATOM 2498 O O . LEU A 1 300 ? 17.581 13.334 -5.732 1.00 90.69 300 LEU A O 1
ATOM 2502 N N . ASP A 1 301 ? 19.638 13.991 -6.316 1.00 87.62 301 ASP A N 1
ATOM 2503 C CA . ASP A 1 301 ? 19.204 15.254 -6.943 1.00 87.62 301 ASP A CA 1
ATOM 2504 C C . ASP A 1 301 ? 18.626 15.075 -8.362 1.00 87.62 301 ASP A C 1
ATOM 2506 O O . ASP A 1 301 ? 19.102 15.616 -9.358 1.00 87.62 301 ASP A O 1
ATOM 2510 N N . ILE A 1 302 ? 17.553 14.290 -8.474 1.00 92.06 302 ILE A N 1
ATOM 2511 C CA . ILE A 1 302 ? 16.891 14.014 -9.755 1.00 92.06 302 ILE A CA 1
ATOM 2512 C C . ILE A 1 302 ? 15.859 15.107 -10.043 1.00 92.06 302 ILE A C 1
ATOM 2514 O O . ILE A 1 302 ? 14.720 15.087 -9.562 1.00 92.06 302 ILE A O 1
ATOM 2518 N N . THR A 1 303 ? 16.255 16.091 -10.845 1.00 90.38 303 THR A N 1
ATOM 2519 C CA . THR A 1 303 ? 15.404 17.235 -11.212 1.00 90.38 303 THR A CA 1
ATOM 2520 C C . THR A 1 303 ? 14.467 16.926 -12.380 1.00 90.38 303 THR A C 1
ATOM 2522 O O . THR A 1 303 ? 13.339 17.433 -12.424 1.00 90.38 303 THR A O 1
ATOM 2525 N N . LYS A 1 304 ? 14.894 16.051 -13.294 1.00 89.75 304 LYS A N 1
ATOM 2526 C CA . LYS A 1 304 ? 14.158 15.598 -14.478 1.00 89.75 304 LYS A CA 1
ATOM 2527 C C . LYS A 1 304 ? 14.240 14.080 -14.601 1.00 89.75 304 LYS A C 1
ATOM 2529 O O . LYS A 1 304 ? 15.170 13.454 -14.111 1.00 89.75 304 LYS A O 1
ATOM 2534 N N . THR A 1 305 ? 13.210 13.492 -15.204 1.00 90.06 305 THR A N 1
ATOM 2535 C CA . THR A 1 305 ? 13.165 12.055 -15.487 1.00 90.06 305 THR A CA 1
ATOM 2536 C C . THR A 1 305 ? 12.637 11.826 -16.890 1.00 90.06 305 THR A C 1
ATOM 2538 O O . THR A 1 305 ? 11.663 12.460 -17.307 1.00 90.06 305 THR A O 1
ATOM 2541 N N . SER A 1 306 ? 13.220 10.859 -17.595 1.00 88.00 306 SER A N 1
ATOM 2542 C CA . SER A 1 306 ? 12.670 10.353 -18.854 1.00 88.00 306 SER A CA 1
ATOM 2543 C C . SER A 1 306 ? 11.708 9.189 -18.596 1.00 88.00 306 SER A C 1
ATOM 2545 O O . SER A 1 306 ? 11.884 8.077 -19.099 1.00 88.00 306 SER A O 1
ATOM 2547 N N . GLN A 1 307 ? 10.696 9.419 -17.749 1.00 93.81 307 GLN A N 1
ATOM 2548 C CA . GLN A 1 307 ? 9.752 8.371 -17.357 1.00 93.81 307 GLN A CA 1
ATOM 2549 C C . GLN A 1 307 ? 9.083 7.763 -18.599 1.00 93.81 307 GLN A C 1
ATOM 2551 O O . GLN A 1 307 ? 8.363 8.445 -19.328 1.00 93.81 307 GLN A O 1
ATOM 2556 N N . ARG A 1 308 ? 9.272 6.457 -18.805 1.00 95.12 308 ARG A N 1
ATOM 2557 C CA . ARG A 1 308 ? 8.560 5.635 -19.794 1.00 95.12 308 ARG A CA 1
ATOM 2558 C C . ARG A 1 308 ? 8.155 4.318 -19.144 1.00 95.12 308 ARG A C 1
ATOM 2560 O O . ARG A 1 308 ? 8.968 3.684 -18.475 1.00 95.12 308 ARG A O 1
ATOM 2567 N N . LEU A 1 309 ? 6.911 3.891 -19.358 1.00 95.88 309 LEU A N 1
ATOM 2568 C CA . LEU A 1 309 ? 6.399 2.649 -18.761 1.00 95.88 309 LEU A CA 1
ATOM 2569 C C . LEU A 1 309 ? 7.042 1.388 -19.353 1.00 95.88 309 LEU A C 1
ATOM 2571 O O . LEU A 1 309 ? 6.985 0.335 -18.735 1.00 95.88 309 LEU A O 1
ATOM 2575 N N . ILE A 1 310 ? 7.687 1.487 -20.517 1.00 96.69 310 ILE A N 1
ATOM 2576 C CA . ILE A 1 310 ? 8.427 0.366 -21.112 1.00 96.69 310 ILE A CA 1
ATOM 2577 C C . ILE A 1 310 ? 9.800 0.137 -20.467 1.00 96.69 310 ILE A C 1
ATOM 2579 O O . ILE A 1 310 ? 10.324 -0.972 -20.549 1.00 96.69 310 ILE A O 1
ATOM 2583 N N . THR A 1 311 ? 10.386 1.149 -19.816 1.00 97.56 311 THR A N 1
ATOM 2584 C CA . THR A 1 311 ? 11.753 1.066 -19.283 1.00 97.56 311 THR A CA 1
ATOM 2585 C C . THR A 1 311 ? 11.948 -0.080 -18.283 1.00 97.56 311 THR A C 1
ATOM 2587 O O . THR A 1 311 ? 12.934 -0.798 -18.419 1.00 97.56 311 THR A O 1
ATOM 2590 N N . PRO A 1 312 ? 11.024 -0.334 -17.331 1.00 98.38 312 PRO A N 1
ATOM 2591 C CA . PRO A 1 312 ? 11.128 -1.482 -16.426 1.00 98.38 312 PRO A CA 1
ATOM 2592 C C . PRO A 1 312 ? 11.235 -2.827 -17.157 1.00 98.38 312 PRO A C 1
ATOM 2594 O O . PRO A 1 312 ? 12.013 -3.692 -16.766 1.00 98.38 312 PRO A O 1
ATOM 2597 N N . VAL A 1 313 ? 10.496 -2.995 -18.258 1.00 98.44 313 VAL A N 1
ATOM 2598 C CA . VAL A 1 313 ? 10.532 -4.232 -19.051 1.00 98.44 313 VAL A CA 1
ATOM 2599 C C . VAL A 1 313 ? 11.865 -4.368 -19.781 1.00 98.44 313 VAL A C 1
ATOM 2601 O O . VAL A 1 313 ? 12.465 -5.438 -19.757 1.00 98.44 313 VAL A O 1
ATOM 2604 N N . LEU A 1 314 ? 12.351 -3.283 -20.392 1.00 97.75 314 LEU A N 1
ATOM 2605 C CA . LEU A 1 314 ? 13.659 -3.258 -21.054 1.00 97.75 314 LEU A CA 1
ATOM 2606 C C . LEU A 1 314 ? 14.784 -3.598 -20.076 1.00 97.75 314 LEU A C 1
ATOM 2608 O O . LEU A 1 314 ? 15.585 -4.490 -20.348 1.00 97.75 314 LEU A O 1
ATOM 2612 N N . ARG A 1 315 ? 14.777 -2.977 -18.894 1.00 98.00 315 ARG A N 1
ATOM 2613 C CA . ARG A 1 315 ? 15.767 -3.258 -17.858 1.00 98.00 315 ARG A CA 1
ATOM 2614 C C . ARG A 1 315 ? 15.745 -4.725 -17.437 1.00 98.00 315 ARG A C 1
ATOM 2616 O O . ARG A 1 315 ? 16.790 -5.357 -17.308 1.00 98.00 315 ARG A O 1
ATOM 2623 N N . ALA A 1 316 ? 14.561 -5.302 -17.272 1.00 98.19 316 ALA A N 1
ATOM 2624 C CA . ALA A 1 316 ? 14.427 -6.713 -16.939 1.00 98.19 316 ALA A CA 1
ATOM 2625 C C . ALA A 1 316 ? 14.877 -7.669 -18.057 1.00 98.19 316 ALA A C 1
ATOM 2627 O O . ALA A 1 316 ? 15.269 -8.797 -17.760 1.00 98.19 316 ALA A O 1
ATOM 2628 N N . MET A 1 317 ? 14.841 -7.253 -19.327 1.00 97.75 317 MET A N 1
ATOM 2629 C CA . MET A 1 317 ? 15.360 -8.057 -20.441 1.00 97.75 317 MET A CA 1
ATOM 2630 C C . MET A 1 317 ? 16.882 -8.231 -20.372 1.00 97.75 317 MET A C 1
ATOM 2632 O O . MET A 1 317 ? 17.378 -9.314 -20.686 1.00 97.75 317 MET A O 1
ATOM 2636 N N . GLU A 1 318 ? 17.599 -7.199 -19.925 1.00 96.19 318 GLU A N 1
ATOM 2637 C CA . GLU A 1 318 ? 19.059 -7.198 -19.733 1.00 96.19 318 GLU A CA 1
ATOM 2638 C C . GLU A 1 318 ? 19.488 -8.003 -18.500 1.00 96.19 318 GLU A C 1
ATOM 2640 O O . GLU A 1 318 ? 20.601 -8.525 -18.422 1.00 96.19 318 GLU A O 1
ATOM 2645 N N . ARG A 1 319 ? 18.600 -8.113 -17.509 1.00 95.19 319 ARG A N 1
ATOM 2646 C CA . ARG A 1 319 ? 18.880 -8.790 -16.243 1.00 95.19 319 ARG A CA 1
ATOM 2647 C C . ARG A 1 319 ? 18.796 -10.310 -16.402 1.00 95.19 319 ARG A C 1
ATOM 2649 O O . ARG A 1 319 ? 17.988 -10.868 -17.153 1.00 95.19 319 ARG A O 1
ATOM 2656 N N . LYS A 1 320 ? 19.629 -11.010 -15.626 1.00 95.06 320 LYS A N 1
ATOM 2657 C CA . LYS A 1 320 ? 19.541 -12.473 -15.476 1.00 95.06 320 LYS A CA 1
ATOM 2658 C C . LYS A 1 320 ? 18.299 -12.880 -14.681 1.00 95.06 320 LYS A C 1
ATOM 2660 O O . LYS A 1 320 ? 17.694 -13.900 -14.997 1.00 95.06 320 LYS A O 1
ATOM 2665 N N . GLN A 1 321 ? 17.917 -12.073 -13.690 1.00 95.88 321 GLN A N 1
ATOM 2666 C CA . GLN A 1 321 ? 16.737 -12.308 -12.866 1.00 95.88 321 GLN A CA 1
ATOM 2667 C C . GLN A 1 321 ? 15.457 -12.268 -13.701 1.00 95.88 321 GLN A C 1
ATOM 2669 O O . GLN A 1 321 ? 15.290 -11.439 -14.597 1.00 95.88 321 GLN A O 1
ATOM 2674 N N . VAL A 1 322 ? 14.553 -13.192 -13.395 1.00 98.06 322 VAL A N 1
ATOM 2675 C CA . VAL A 1 322 ? 13.234 -13.281 -14.014 1.00 98.06 322 VAL A CA 1
ATOM 2676 C C . VAL A 1 322 ? 12.212 -12.760 -13.013 1.00 98.06 322 VAL A C 1
ATOM 2678 O O . VAL A 1 322 ? 12.250 -13.130 -11.846 1.00 98.06 322 VAL A O 1
ATOM 2681 N N . TYR A 1 323 ? 11.294 -11.923 -13.475 1.00 98.62 323 TYR A N 1
ATOM 2682 C CA . TYR A 1 323 ? 10.279 -11.275 -12.661 1.00 98.62 323 TYR A CA 1
ATOM 2683 C C . TYR A 1 323 ? 8.897 -11.807 -13.031 1.00 98.62 323 TYR A C 1
ATOM 2685 O O . TYR A 1 323 ? 8.595 -12.094 -14.194 1.00 98.62 323 TYR A O 1
ATOM 2693 N N . ASP A 1 324 ? 8.049 -11.945 -12.022 1.00 98.50 324 ASP A N 1
ATOM 2694 C CA . ASP A 1 324 ? 6.642 -12.304 -12.166 1.00 98.50 324 ASP A CA 1
ATOM 2695 C C . ASP A 1 324 ? 5.764 -11.056 -12.251 1.00 98.50 324 ASP A C 1
ATOM 2697 O O . ASP A 1 324 ? 4.741 -11.058 -12.938 1.00 98.50 324 ASP A O 1
ATOM 2701 N N . VAL A 1 325 ? 6.172 -9.973 -11.583 1.00 98.56 325 VAL A N 1
ATOM 2702 C CA . VAL A 1 325 ? 5.414 -8.721 -11.537 1.00 98.56 325 VAL A CA 1
ATOM 2703 C C . VAL A 1 325 ? 6.335 -7.523 -11.696 1.00 98.56 325 VAL A C 1
ATOM 2705 O O . VAL A 1 325 ? 7.318 -7.371 -10.973 1.00 98.56 325 VAL A O 1
ATOM 2708 N N . PHE A 1 326 ? 5.951 -6.628 -12.597 1.00 98.81 326 PHE A N 1
ATOM 2709 C CA . PHE A 1 326 ? 6.454 -5.264 -12.655 1.00 98.81 326 PHE A CA 1
ATOM 2710 C C . PHE A 1 326 ? 5.513 -4.369 -11.849 1.00 98.81 326 PHE A C 1
ATOM 2712 O O . PHE A 1 326 ? 4.350 -4.231 -12.220 1.00 98.81 326 PHE A O 1
ATOM 2719 N N . LEU A 1 327 ? 5.988 -3.780 -10.751 1.00 98.75 327 LEU A N 1
ATOM 2720 C CA . LEU A 1 327 ? 5.234 -2.799 -9.968 1.00 98.75 327 LEU A CA 1
ATOM 2721 C C . LEU A 1 327 ? 5.818 -1.410 -10.206 1.00 98.75 327 LEU A C 1
ATOM 2723 O O . LEU A 1 327 ? 6.909 -1.081 -9.749 1.00 98.75 327 LEU A O 1
ATOM 2727 N N . VAL A 1 328 ? 5.075 -0.581 -10.921 1.00 98.50 328 VAL A N 1
ATOM 2728 C CA . VAL A 1 328 ? 5.531 0.726 -11.372 1.00 98.50 328 VAL A CA 1
ATOM 2729 C C . VAL A 1 328 ? 4.772 1.821 -10.640 1.00 98.50 328 VAL A C 1
ATOM 2731 O O . VAL A 1 328 ? 3.587 2.031 -10.885 1.00 98.50 328 VAL A O 1
ATOM 2734 N N . ILE A 1 329 ? 5.458 2.523 -9.740 1.00 98.19 329 ILE A N 1
ATOM 2735 C CA . ILE A 1 329 ? 4.887 3.558 -8.878 1.00 98.19 329 ILE A CA 1
ATOM 2736 C C . ILE A 1 329 ? 5.252 4.930 -9.437 1.00 98.19 329 ILE A C 1
ATOM 2738 O O . ILE A 1 329 ? 6.420 5.330 -9.469 1.00 98.19 329 ILE A O 1
ATOM 2742 N N . VAL A 1 330 ? 4.238 5.658 -9.897 1.00 96.50 330 VAL A N 1
ATOM 2743 C CA . VAL A 1 330 ? 4.409 6.914 -10.629 1.00 96.50 330 VAL A CA 1
ATOM 2744 C C . VAL A 1 330 ? 3.485 8.001 -10.094 1.00 96.50 330 VAL A C 1
ATOM 2746 O O . VAL A 1 330 ? 2.383 7.722 -9.624 1.00 96.50 330 VAL A O 1
ATOM 2749 N N . PRO A 1 331 ? 3.894 9.273 -10.195 1.00 95.12 331 PRO A N 1
ATOM 2750 C CA . PRO A 1 331 ? 3.037 10.389 -9.835 1.00 95.12 331 PRO A CA 1
ATOM 2751 C C . PRO A 1 331 ? 1.893 10.526 -10.834 1.00 95.12 331 PRO A C 1
ATOM 2753 O O . PRO A 1 331 ? 0.785 10.856 -10.443 1.00 95.12 331 PRO A O 1
ATOM 2756 N N . THR A 1 332 ? 2.170 10.306 -12.122 1.00 93.31 332 THR A N 1
ATOM 2757 C CA . THR A 1 332 ? 1.176 10.298 -13.199 1.00 93.31 332 THR A CA 1
ATOM 2758 C C . THR A 1 332 ? 1.604 9.308 -14.280 1.00 93.31 332 THR A C 1
ATOM 2760 O O . THR A 1 332 ? 2.686 9.475 -14.859 1.00 93.31 332 THR A O 1
A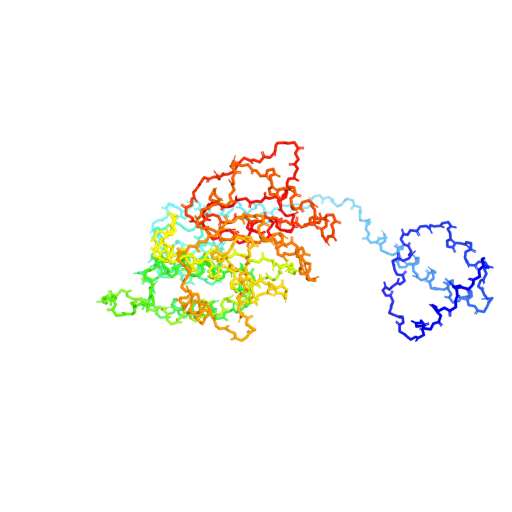TOM 2763 N N . ALA A 1 333 ? 0.771 8.325 -14.601 1.00 92.31 333 ALA A N 1
ATOM 2764 C CA . ALA A 1 333 ? 1.074 7.290 -15.586 1.00 92.31 333 ALA A CA 1
ATOM 2765 C C . ALA A 1 333 ? 1.059 7.820 -17.030 1.00 92.31 333 ALA A C 1
ATOM 2767 O O . ALA A 1 333 ? 1.935 7.461 -17.817 1.00 92.31 333 ALA A O 1
ATOM 2768 N N . GLY A 1 334 ? 0.181 8.781 -17.346 1.00 88.31 334 GLY A N 1
ATOM 2769 C CA . GLY A 1 334 ? 0.075 9.370 -18.692 1.00 88.31 334 GLY A CA 1
ATOM 2770 C C . GLY A 1 334 ? 1.370 9.998 -19.232 1.00 88.31 334 GLY A C 1
ATOM 2771 O O . GLY A 1 334 ? 1.633 9.933 -20.427 1.00 88.31 334 GLY A O 1
ATOM 2772 N N . ARG A 1 335 ? 2.254 10.530 -18.370 1.00 85.38 335 ARG A N 1
ATOM 2773 C CA . ARG A 1 335 ? 3.582 11.031 -18.802 1.00 85.38 335 ARG A CA 1
ATOM 2774 C C . ARG A 1 335 ? 4.469 9.920 -19.367 1.00 85.38 335 ARG A C 1
ATOM 2776 O O . ARG A 1 335 ? 5.241 10.146 -20.294 1.00 85.38 335 ARG A O 1
ATOM 2783 N N . GLY A 1 336 ? 4.342 8.722 -18.799 1.00 82.88 336 GLY A N 1
ATOM 2784 C CA . GLY A 1 336 ? 5.122 7.552 -19.178 1.00 82.88 336 GLY A CA 1
ATOM 2785 C C . GLY A 1 336 ? 4.593 6.811 -20.399 1.00 82.88 336 GLY A C 1
ATOM 2786 O O . GLY A 1 336 ? 5.264 5.880 -20.848 1.00 82.88 336 GLY A O 1
ATOM 2787 N N . ASN A 1 337 ? 3.430 7.206 -20.928 1.00 86.44 337 ASN A N 1
ATOM 2788 C CA . ASN A 1 337 ? 2.747 6.480 -21.984 1.00 86.44 337 ASN A CA 1
ATOM 2789 C C . ASN A 1 337 ? 2.324 7.385 -23.156 1.00 86.44 337 ASN A C 1
ATOM 2791 O O . ASN A 1 337 ? 1.228 7.953 -23.142 1.00 86.44 337 ASN A O 1
ATOM 2795 N N . PRO A 1 338 ? 3.170 7.536 -24.189 1.00 76.25 338 PRO A N 1
ATOM 2796 C CA . PRO A 1 338 ? 2.794 8.309 -25.365 1.00 76.25 338 PRO A CA 1
ATOM 2797 C C . PRO A 1 338 ? 1.556 7.674 -26.022 1.00 76.25 338 PRO A C 1
ATOM 2799 O O . PRO A 1 338 ? 1.507 6.461 -26.187 1.00 76.25 338 PRO A O 1
ATOM 2802 N N . LYS A 1 339 ? 0.572 8.493 -26.421 1.00 86.81 339 LYS A N 1
ATOM 2803 C CA . LYS A 1 339 ? -0.723 8.096 -27.030 1.00 86.81 339 LYS A CA 1
ATOM 2804 C C . LYS A 1 339 ? -1.810 7.571 -26.078 1.00 86.81 339 LYS A C 1
ATOM 2806 O O . LYS A 1 339 ? -2.893 7.242 -26.555 1.00 86.81 339 LYS A O 1
ATOM 2811 N N . ASN A 1 340 ? -1.579 7.540 -24.761 1.00 90.56 340 ASN A N 1
ATOM 2812 C CA . ASN A 1 340 ? -2.588 7.143 -23.764 1.00 90.56 340 ASN A CA 1
ATOM 2813 C C . ASN A 1 340 ? -3.248 5.774 -24.059 1.00 90.56 340 ASN A C 1
ATOM 2815 O O . ASN A 1 340 ? -4.440 5.590 -23.813 1.00 90.56 340 ASN A O 1
ATOM 2819 N N . ASN A 1 341 ? -2.497 4.811 -24.601 1.00 93.38 341 ASN A N 1
ATOM 2820 C CA . ASN A 1 341 ? -2.965 3.445 -24.848 1.00 93.38 341 ASN A CA 1
ATOM 2821 C C . ASN A 1 341 ? -1.918 2.405 -24.432 1.00 93.38 341 ASN A C 1
ATOM 2823 O O . ASN A 1 341 ? -0.725 2.692 -24.401 1.00 93.38 341 ASN A O 1
ATOM 2827 N N . SER A 1 342 ? -2.349 1.205 -24.075 1.00 94.56 342 SER A N 1
ATOM 2828 C CA . SER A 1 342 ? -1.467 0.146 -23.575 1.00 94.56 342 SER A CA 1
ATOM 2829 C C . SER A 1 342 ? -0.699 -0.604 -24.669 1.00 94.56 342 SER A C 1
ATOM 2831 O O . SER A 1 342 ? 0.192 -1.386 -24.339 1.00 94.56 342 SER A O 1
ATOM 2833 N N . GLU A 1 343 ? -0.992 -0.376 -25.954 1.00 94.12 343 GLU A N 1
ATOM 2834 C CA . GLU A 1 343 ? -0.493 -1.188 -27.073 1.00 94.12 343 GLU A CA 1
ATOM 2835 C C . GLU A 1 343 ? 1.040 -1.254 -27.092 1.00 94.12 343 GLU A C 1
ATOM 2837 O O . GLU A 1 343 ? 1.634 -2.330 -27.181 1.00 94.12 343 GLU A O 1
ATOM 2842 N N . PHE A 1 344 ? 1.696 -0.099 -26.959 1.00 93.75 344 PHE A N 1
ATOM 2843 C CA . PHE A 1 344 ? 3.154 -0.030 -26.991 1.00 93.75 344 PHE A CA 1
ATOM 2844 C C . PHE A 1 344 ? 3.785 -0.741 -25.792 1.00 93.75 344 PHE A C 1
ATOM 2846 O O . PHE A 1 344 ? 4.738 -1.493 -25.968 1.00 93.75 344 PHE A O 1
ATOM 2853 N N . LEU A 1 345 ? 3.225 -0.574 -24.590 1.00 96.06 345 LEU A N 1
ATOM 2854 C CA . LEU A 1 345 ? 3.660 -1.308 -23.401 1.00 96.06 345 LEU A CA 1
ATOM 2855 C C . LEU A 1 345 ? 3.495 -2.822 -23.589 1.00 96.06 345 LEU A C 1
ATOM 2857 O O . LEU A 1 345 ? 4.429 -3.579 -23.320 1.00 96.06 345 LEU A O 1
ATOM 2861 N N . CYS A 1 346 ? 2.339 -3.252 -24.099 1.00 96.81 346 CYS A N 1
ATOM 2862 C CA . CYS A 1 346 ? 2.038 -4.661 -24.327 1.00 96.81 346 CYS A CA 1
ATOM 2863 C C . CYS A 1 346 ? 3.022 -5.301 -25.306 1.00 96.81 346 CYS A C 1
ATOM 2865 O O . CYS A 1 346 ? 3.493 -6.396 -25.030 1.00 96.81 346 CYS A O 1
ATOM 2867 N N . LYS A 1 347 ? 3.441 -4.600 -26.371 1.00 96.75 347 LYS A N 1
ATOM 2868 C CA . LYS A 1 347 ? 4.463 -5.112 -27.306 1.00 96.75 347 LYS A CA 1
ATOM 2869 C C . LYS A 1 347 ? 5.774 -5.496 -26.612 1.00 96.75 347 LYS A C 1
ATOM 2871 O O . LYS A 1 347 ? 6.380 -6.502 -26.970 1.00 96.75 347 LYS A O 1
ATOM 2876 N N . PHE A 1 348 ? 6.240 -4.717 -25.634 1.00 97.81 348 PHE A N 1
ATOM 2877 C CA . PHE A 1 348 ? 7.460 -5.060 -24.888 1.00 97.81 348 PHE A CA 1
ATOM 2878 C C . PHE A 1 348 ? 7.205 -6.124 -23.826 1.00 97.81 348 PHE A C 1
ATOM 2880 O O . PHE A 1 348 ? 8.039 -7.007 -23.627 1.00 97.81 348 PHE A O 1
ATOM 2887 N N . LEU A 1 349 ? 6.054 -6.061 -23.161 1.00 98.25 349 LEU A N 1
ATOM 2888 C CA . LEU A 1 349 ? 5.680 -7.041 -22.152 1.00 98.25 349 LEU A CA 1
ATOM 2889 C C . LEU A 1 349 ? 5.482 -8.440 -22.757 1.00 98.25 349 LEU A C 1
ATOM 2891 O O . LEU A 1 349 ? 5.902 -9.421 -22.153 1.00 98.25 349 LEU A O 1
ATOM 2895 N N . ASP A 1 350 ? 4.929 -8.536 -23.965 1.00 98.38 350 ASP A N 1
ATOM 2896 C CA . ASP A 1 350 ? 4.788 -9.787 -24.714 1.00 98.38 350 ASP A CA 1
ATOM 2897 C C . ASP A 1 350 ? 6.162 -10.369 -25.074 1.00 98.38 350 ASP A C 1
ATOM 2899 O O . ASP A 1 350 ? 6.423 -11.534 -24.785 1.00 98.38 350 ASP A O 1
ATOM 2903 N N . LYS A 1 351 ? 7.110 -9.539 -25.536 1.00 98.50 351 LYS A N 1
ATOM 2904 C CA . LYS A 1 351 ? 8.507 -9.970 -25.750 1.00 98.50 351 LYS A CA 1
ATOM 2905 C C . LYS A 1 351 ? 9.159 -10.508 -24.474 1.00 98.50 351 LYS A C 1
ATOM 2907 O O . LYS A 1 351 ? 9.912 -11.480 -24.523 1.00 98.50 351 LYS A O 1
ATOM 2912 N N . TYR A 1 352 ? 8.894 -9.881 -23.327 1.00 98.75 352 TYR A N 1
ATOM 2913 C CA . TYR A 1 352 ? 9.374 -10.381 -22.038 1.00 98.75 352 TYR A CA 1
ATOM 2914 C C . TYR A 1 352 ? 8.732 -11.725 -21.684 1.00 98.75 352 TYR A C 1
ATOM 2916 O O . TYR A 1 352 ? 9.411 -12.642 -21.218 1.00 98.75 352 TYR A O 1
ATOM 2924 N N . ARG A 1 353 ? 7.430 -11.870 -21.941 1.00 98.62 353 ARG A N 1
ATOM 2925 C CA . ARG A 1 353 ? 6.684 -13.103 -21.683 1.00 98.62 353 ARG A CA 1
ATOM 2926 C C . ARG A 1 353 ? 7.173 -14.275 -22.522 1.00 98.62 353 ARG A C 1
ATOM 2928 O O . ARG A 1 353 ? 7.372 -15.354 -21.973 1.00 98.62 353 ARG A O 1
ATOM 2935 N N . GLU A 1 354 ? 7.426 -14.039 -23.803 1.00 98.25 354 GLU A N 1
ATOM 2936 C CA . GLU A 1 354 ? 7.984 -15.024 -24.731 1.00 98.25 354 GLU A CA 1
ATOM 2937 C C . GLU A 1 354 ? 9.378 -15.489 -24.299 1.00 98.25 354 GLU A C 1
ATOM 2939 O O . GLU A 1 354 ? 9.675 -16.681 -24.322 1.00 98.25 354 GLU A O 1
ATOM 2944 N N . LYS A 1 355 ? 10.240 -14.552 -23.884 1.00 98.31 355 LYS A N 1
ATOM 2945 C CA . LYS A 1 355 ? 11.659 -14.843 -23.631 1.00 98.31 355 LYS A CA 1
ATOM 2946 C C . LYS A 1 355 ? 11.977 -15.284 -22.206 1.00 98.31 355 LYS A C 1
ATOM 2948 O O . LYS A 1 355 ? 12.974 -15.972 -22.001 1.00 98.31 355 LYS A O 1
ATOM 2953 N N . LYS A 1 356 ? 11.219 -14.820 -21.211 1.00 98.12 356 LYS A N 1
ATOM 2954 C CA . LYS A 1 356 ? 11.589 -14.939 -19.789 1.00 98.12 356 LYS A CA 1
ATOM 2955 C C . LYS A 1 356 ? 10.483 -15.566 -18.949 1.00 98.12 356 LYS A C 1
ATOM 2957 O O . LYS A 1 356 ? 10.757 -16.504 -18.204 1.00 98.12 356 LYS A O 1
ATOM 2962 N N . ASN A 1 357 ? 9.257 -15.045 -19.019 1.00 98.12 357 ASN A N 1
ATOM 2963 C CA . ASN A 1 357 ? 8.172 -15.519 -18.158 1.00 98.12 357 ASN A CA 1
ATOM 2964 C C . ASN A 1 357 ? 6.778 -15.307 -18.770 1.00 98.12 357 ASN A C 1
ATOM 2966 O O . ASN A 1 357 ? 6.243 -14.199 -18.665 1.00 98.12 357 ASN A O 1
ATOM 2970 N N . PRO A 1 358 ? 6.118 -16.357 -19.291 1.00 97.56 358 PRO A N 1
ATOM 2971 C CA . PRO A 1 358 ? 4.836 -16.226 -19.986 1.00 97.56 358 PRO A CA 1
ATOM 2972 C C . PRO A 1 358 ? 3.698 -15.696 -19.101 1.00 97.56 358 PRO A C 1
ATOM 2974 O O . PRO A 1 358 ? 2.676 -15.247 -19.611 1.00 97.56 358 PRO A O 1
ATOM 2977 N N . LYS A 1 359 ? 3.863 -15.727 -17.773 1.00 97.19 359 LYS A N 1
ATOM 2978 C CA . LYS A 1 359 ? 2.860 -15.280 -16.796 1.00 97.19 359 LYS A CA 1
ATOM 2979 C C . LYS A 1 359 ? 3.153 -13.899 -16.209 1.00 97.19 359 LYS A C 1
ATOM 2981 O O . LYS A 1 359 ? 2.443 -13.489 -15.292 1.00 97.19 359 LYS A O 1
ATOM 2986 N N . ALA A 1 360 ? 4.174 -13.195 -16.705 1.00 98.31 360 ALA A N 1
ATOM 2987 C CA . ALA A 1 360 ? 4.563 -11.894 -16.172 1.00 98.31 360 ALA A CA 1
ATOM 2988 C C . ALA A 1 360 ? 3.420 -10.872 -16.263 1.00 98.31 360 ALA A C 1
ATOM 2990 O O . ALA A 1 360 ? 2.713 -10.787 -17.273 1.00 98.31 360 ALA A O 1
ATOM 2991 N N . LYS A 1 361 ? 3.254 -10.064 -15.217 1.00 98.50 361 LYS A N 1
ATOM 2992 C CA . LYS A 1 361 ? 2.192 -9.056 -15.097 1.00 98.50 361 LYS A CA 1
ATOM 2993 C C . LYS A 1 361 ? 2.749 -7.670 -14.870 1.00 98.50 361 LYS A C 1
ATOM 2995 O O . LYS A 1 361 ? 3.844 -7.518 -14.338 1.00 98.50 361 LYS A O 1
ATOM 3000 N N . PHE A 1 362 ? 1.967 -6.665 -15.240 1.00 98.56 362 PHE A N 1
ATOM 3001 C CA . PHE A 1 362 ? 2.374 -5.274 -15.113 1.00 98.56 362 PHE A CA 1
ATOM 3002 C C . PHE A 1 362 ? 1.349 -4.487 -14.308 1.00 98.56 362 PHE A C 1
ATOM 3004 O O . PHE A 1 362 ? 0.172 -4.453 -14.650 1.00 98.56 362 PHE A O 1
ATOM 3011 N N . VAL A 1 363 ? 1.792 -3.865 -13.225 1.00 98.50 363 VAL A N 1
ATOM 3012 C CA . VAL A 1 363 ? 0.964 -3.056 -12.337 1.00 98.50 363 VAL A CA 1
ATOM 3013 C C . VAL A 1 363 ? 1.490 -1.636 -12.348 1.00 98.50 363 VAL A C 1
ATOM 3015 O O . VAL A 1 363 ? 2.668 -1.399 -12.098 1.00 98.50 363 VAL A O 1
ATOM 3018 N N . ILE A 1 364 ? 0.602 -0.688 -12.609 1.00 97.94 364 ILE A N 1
ATOM 3019 C CA . ILE A 1 364 ? 0.880 0.741 -12.605 1.00 97.94 364 ILE A CA 1
ATOM 3020 C C . ILE A 1 364 ? 0.095 1.344 -11.460 1.00 97.94 364 ILE A C 1
ATOM 3022 O O . ILE A 1 364 ? -1.127 1.243 -11.422 1.00 97.94 364 ILE A O 1
ATOM 3026 N N . LEU A 1 365 ? 0.799 1.972 -10.533 1.00 97.44 365 LEU A N 1
ATOM 3027 C CA . LEU A 1 365 ? 0.206 2.696 -9.428 1.00 97.44 365 LEU A CA 1
ATOM 3028 C C . LEU A 1 365 ? 0.392 4.195 -9.674 1.00 97.44 365 LEU A C 1
ATOM 3030 O O . LEU A 1 365 ? 1.475 4.739 -9.452 1.00 97.44 365 LEU A O 1
ATOM 3034 N N . ASP A 1 366 ? -0.663 4.839 -10.175 1.00 95.62 366 ASP A N 1
ATOM 3035 C CA . ASP A 1 366 ? -0.728 6.284 -10.400 1.00 95.62 366 ASP A CA 1
ATOM 3036 C C . ASP A 1 366 ? -1.241 6.973 -9.134 1.00 95.62 366 ASP A C 1
ATOM 3038 O O . ASP A 1 366 ? -2.422 6.914 -8.798 1.00 95.62 366 ASP A O 1
ATOM 3042 N N . LEU A 1 367 ? -0.338 7.629 -8.414 1.00 95.50 367 LEU A N 1
ATOM 3043 C CA . LEU A 1 367 ? -0.616 8.141 -7.076 1.00 95.50 367 LEU A CA 1
ATOM 3044 C C . LEU A 1 367 ? -1.176 9.579 -7.044 1.00 95.50 367 LEU A C 1
ATOM 3046 O O . LEU A 1 367 ? -1.763 9.976 -6.034 1.00 95.50 367 LEU A O 1
ATOM 3050 N N . LEU A 1 368 ? -1.045 10.378 -8.116 1.00 94.50 368 LEU A N 1
ATOM 3051 C CA . LEU A 1 368 ? -1.588 11.753 -8.168 1.00 94.50 368 LEU A CA 1
ATOM 3052 C C . LEU A 1 368 ? -2.792 11.907 -9.113 1.00 94.50 368 LEU A C 1
ATOM 3054 O O . LEU A 1 368 ? -3.306 13.026 -9.275 1.00 94.50 368 LEU A O 1
ATOM 3058 N N . LYS A 1 369 ? -3.281 10.825 -9.728 1.00 90.62 369 LYS A N 1
ATOM 3059 C CA . LYS A 1 369 ? -4.530 10.800 -10.507 1.00 90.62 369 LYS A CA 1
ATOM 3060 C C . LYS A 1 369 ? -5.555 9.829 -9.912 1.00 90.62 369 LYS A C 1
ATOM 3062 O O . LYS A 1 369 ? -5.241 8.939 -9.140 1.00 90.62 369 LYS A O 1
ATOM 3067 N N . PHE A 1 370 ? -6.814 10.044 -10.292 1.00 87.12 370 PHE A N 1
ATOM 3068 C CA . PHE A 1 370 ? -7.982 9.242 -9.883 1.00 87.12 370 PHE A CA 1
ATOM 3069 C C . PHE A 1 370 ? -8.743 8.632 -11.048 1.00 87.12 370 PHE A C 1
ATOM 3071 O O . PHE A 1 370 ? -9.823 8.075 -10.888 1.00 87.12 370 PHE A O 1
ATOM 3078 N N . ARG A 1 371 ? -8.236 8.850 -12.250 1.00 90.00 371 ARG A N 1
ATOM 3079 C CA . ARG A 1 371 ? -8.854 8.387 -13.475 1.00 90.00 371 ARG A CA 1
ATOM 3080 C C . ARG A 1 371 ? -7.761 7.710 -14.258 1.00 90.00 371 ARG A C 1
ATOM 3082 O O . ARG A 1 371 ? -6.648 8.243 -14.291 1.00 90.00 371 ARG A O 1
ATOM 3089 N N . LYS A 1 372 ? -8.124 6.595 -14.886 1.00 90.88 372 LYS A N 1
ATOM 3090 C CA . LYS A 1 372 ? -7.238 5.878 -15.792 1.00 90.88 372 LYS A CA 1
ATOM 3091 C C . LYS A 1 372 ? -6.617 6.852 -16.785 1.00 90.88 372 LYS A C 1
ATOM 3093 O O . LYS A 1 372 ? -7.300 7.740 -17.308 1.00 90.88 372 LYS A O 1
ATOM 3098 N N . SER A 1 373 ? -5.325 6.698 -17.012 1.00 89.56 373 SER A N 1
ATOM 3099 C CA . SER A 1 373 ? -4.574 7.505 -17.969 1.00 89.56 373 SER A CA 1
ATOM 3100 C C . SER A 1 373 ? -4.418 6.801 -19.313 1.00 89.56 373 SER A C 1
ATOM 3102 O O . SER A 1 373 ? -3.946 7.413 -20.271 1.00 89.56 373 SER A O 1
ATOM 3104 N N . MET A 1 374 ? -4.839 5.534 -19.396 1.00 90.94 374 MET A N 1
ATOM 3105 C CA . MET A 1 374 ? -4.680 4.706 -20.583 1.00 90.94 374 MET A CA 1
ATOM 3106 C C . MET A 1 374 ? -5.978 4.028 -21.027 1.00 90.94 374 MET A C 1
ATOM 3108 O O . MET A 1 374 ? -6.872 3.717 -20.235 1.00 90.94 374 MET A O 1
ATOM 3112 N N . ARG A 1 375 ? -6.068 3.803 -22.337 1.00 94.19 375 ARG A N 1
ATOM 3113 C CA . ARG A 1 375 ? -7.018 2.888 -22.973 1.00 94.19 375 ARG A CA 1
ATOM 3114 C C . ARG A 1 375 ? -6.384 1.502 -23.084 1.00 94.19 375 ARG A C 1
ATOM 3116 O O . ARG A 1 375 ? -5.210 1.403 -23.435 1.00 94.19 375 ARG A O 1
ATOM 3123 N N . TYR A 1 376 ? -7.177 0.479 -22.796 1.00 93.75 376 TYR A N 1
ATOM 3124 C CA . TYR A 1 376 ? -6.789 -0.931 -22.816 1.00 93.75 376 TYR A CA 1
ATOM 3125 C C . TYR A 1 376 ? -7.543 -1.639 -23.933 1.00 93.75 376 TYR A C 1
ATOM 3127 O O . TYR A 1 376 ? -8.632 -1.191 -24.297 1.00 93.75 376 TYR A O 1
ATOM 3135 N N . SER A 1 377 ? -6.978 -2.716 -24.475 1.00 93.38 377 SER A N 1
ATOM 3136 C CA . SER A 1 377 ? -7.670 -3.525 -25.473 1.00 93.38 377 SER A CA 1
ATOM 3137 C C . SER A 1 377 ? -8.924 -4.189 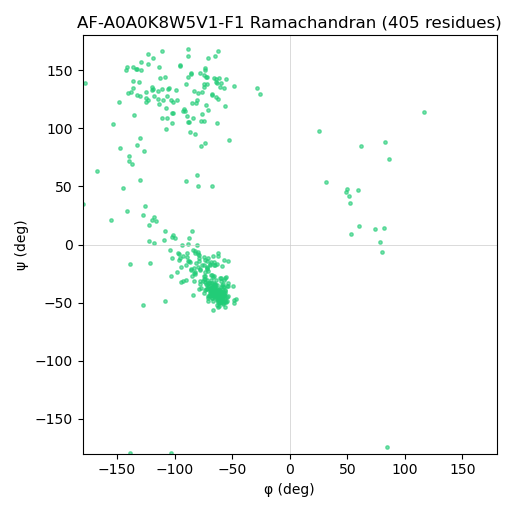-24.905 1.00 93.38 377 SER A C 1
ATOM 3139 O O . SER A 1 377 ? -8.926 -4.710 -23.790 1.00 93.38 377 SER A O 1
ATOM 3141 N N . GLU A 1 378 ? -9.976 -4.214 -25.718 1.00 92.75 378 GLU A N 1
ATOM 3142 C CA . GLU A 1 378 ? -11.212 -4.957 -25.458 1.00 92.75 378 GLU A CA 1
ATOM 3143 C C . GLU A 1 378 ? -11.139 -6.399 -25.990 1.00 92.75 378 GLU A C 1
ATOM 3145 O O . GLU A 1 378 ? -11.954 -7.240 -25.625 1.00 92.75 378 GLU A O 1
ATOM 3150 N N . THR A 1 379 ? -10.148 -6.709 -26.834 1.00 93.25 379 THR A N 1
ATOM 3151 C CA . THR A 1 379 ? -10.057 -7.987 -27.561 1.00 93.25 379 THR A CA 1
ATOM 3152 C C . THR A 1 379 ? -9.059 -8.972 -26.961 1.00 93.25 379 THR A C 1
ATOM 3154 O O . THR A 1 379 ? -9.036 -10.139 -27.350 1.00 93.25 379 THR A O 1
ATOM 3157 N N . ARG A 1 380 ? -8.213 -8.538 -26.017 1.00 93.50 380 ARG A N 1
ATOM 3158 C CA . ARG A 1 380 ? -7.218 -9.407 -25.372 1.00 93.50 380 ARG A CA 1
ATOM 3159 C C . ARG A 1 380 ? -7.050 -9.102 -23.893 1.00 93.50 380 ARG A C 1
ATOM 3161 O O . ARG A 1 380 ? -7.118 -7.955 -23.466 1.00 93.50 380 ARG A O 1
ATOM 3168 N N . ASN A 1 381 ? -6.702 -10.131 -23.124 1.00 92.19 381 ASN A N 1
ATOM 3169 C CA . ASN A 1 381 ? -6.212 -9.934 -21.767 1.00 92.19 381 ASN A CA 1
ATOM 3170 C C . ASN A 1 381 ? -4.753 -9.457 -21.808 1.00 92.19 381 ASN A C 1
ATOM 3172 O O . ASN A 1 381 ? -3.827 -10.220 -22.089 1.00 92.19 381 ASN A O 1
ATOM 3176 N N . GLU A 1 382 ? -4.549 -8.177 -21.523 1.00 95.19 382 GLU A N 1
ATOM 3177 C CA . GLU A 1 382 ? -3.224 -7.556 -21.532 1.00 95.19 382 GLU A CA 1
ATOM 3178 C C . GLU A 1 382 ? -2.389 -7.921 -20.298 1.00 95.19 382 GLU A C 1
ATOM 3180 O O . GLU A 1 382 ? -1.157 -7.811 -20.320 1.00 95.19 382 GLU A O 1
ATOM 3185 N N . ASN A 1 383 ? -3.037 -8.418 -19.232 1.00 96.25 383 ASN A N 1
ATOM 3186 C CA . ASN A 1 383 ? -2.405 -8.677 -17.940 1.00 96.25 383 ASN A CA 1
ATOM 3187 C C . ASN A 1 383 ? -1.637 -7.429 -17.444 1.00 96.25 383 ASN A C 1
ATOM 3189 O O . ASN A 1 383 ? -0.526 -7.520 -16.905 1.00 96.25 383 ASN A O 1
ATOM 3193 N N . VAL A 1 384 ? -2.268 -6.262 -17.633 1.00 96.75 384 VAL A N 1
ATOM 3194 C CA . VAL A 1 384 ? -1.860 -4.947 -17.130 1.00 96.75 384 VAL A CA 1
ATOM 3195 C C . VAL A 1 384 ? -2.961 -4.409 -16.215 1.00 96.75 384 VAL A C 1
ATOM 3197 O O . VAL A 1 384 ? -4.133 -4.449 -16.577 1.00 96.75 384 VAL A O 1
ATOM 3200 N N . LEU A 1 385 ? -2.591 -3.891 -15.047 1.00 96.62 385 LEU A N 1
ATOM 3201 C CA . LEU A 1 385 ? -3.500 -3.243 -14.104 1.00 96.62 385 LEU A CA 1
ATOM 3202 C C . LEU A 1 385 ? -3.021 -1.818 -13.824 1.00 96.62 385 LEU A C 1
ATOM 3204 O O . LEU A 1 385 ? -1.894 -1.635 -13.375 1.00 96.62 385 LEU A O 1
ATOM 3208 N N . GLU A 1 386 ? -3.874 -0.818 -14.040 1.00 96.25 386 GLU A N 1
ATOM 3209 C CA . GLU A 1 386 ? -3.663 0.546 -13.537 1.00 96.25 386 GLU A CA 1
ATOM 3210 C C . GLU A 1 386 ? -4.550 0.790 -12.318 1.00 96.25 386 GLU A C 1
ATOM 3212 O O . GLU A 1 386 ? -5.769 0.636 -12.368 1.00 96.25 386 GLU A O 1
ATOM 3217 N N . ILE A 1 387 ? -3.915 1.183 -11.221 1.00 96.38 387 ILE A N 1
ATOM 3218 C CA . ILE A 1 387 ? -4.549 1.574 -9.969 1.00 96.38 387 ILE A CA 1
ATOM 3219 C C . ILE A 1 387 ? -4.348 3.080 -9.830 1.00 96.38 387 ILE A C 1
ATOM 3221 O O . ILE A 1 387 ? -3.219 3.567 -9.889 1.00 96.38 387 ILE A O 1
ATOM 3225 N N . CYS A 1 388 ? -5.445 3.815 -9.668 1.00 95.00 388 CYS A N 1
ATOM 3226 C CA . CYS A 1 388 ? -5.430 5.267 -9.528 1.00 95.00 388 CYS A CA 1
ATOM 3227 C C . CYS A 1 388 ? -5.738 5.660 -8.082 1.00 95.00 388 CYS A C 1
ATOM 3229 O O . CYS A 1 388 ? -6.842 5.423 -7.592 1.00 95.00 388 CYS A O 1
ATOM 3231 N N . GLY A 1 389 ? -4.784 6.311 -7.427 1.00 93.88 389 GLY A N 1
ATOM 3232 C CA . GLY A 1 389 ? -4.831 6.627 -6.008 1.00 93.88 389 GLY A CA 1
ATOM 3233 C C . GLY A 1 389 ? -4.349 5.474 -5.129 1.00 93.88 389 GLY A C 1
ATOM 3234 O O . GLY A 1 389 ? -3.831 4.463 -5.602 1.00 93.88 389 GLY A O 1
ATOM 3235 N N . LEU A 1 390 ? -4.490 5.672 -3.822 1.00 94.44 390 LEU A N 1
ATOM 3236 C CA . LEU A 1 390 ? -4.040 4.732 -2.799 1.00 94.44 390 LEU A CA 1
ATOM 3237 C C . LEU A 1 390 ? -5.039 4.620 -1.649 1.00 94.44 390 LEU A C 1
ATOM 3239 O O . LEU A 1 390 ? -5.427 5.632 -1.068 1.00 94.44 390 LEU A O 1
ATOM 3243 N N . ASP A 1 391 ? -5.397 3.398 -1.289 1.00 93.25 391 ASP A N 1
ATOM 3244 C CA . ASP A 1 391 ? -6.234 3.077 -0.136 1.00 93.25 391 ASP A CA 1
ATOM 3245 C C . ASP A 1 391 ? -5.710 1.836 0.615 1.00 93.25 391 ASP A C 1
ATOM 3247 O O . ASP A 1 391 ? -4.708 1.223 0.232 1.00 93.25 391 ASP A O 1
ATOM 3251 N N . GLU A 1 392 ? -6.397 1.431 1.685 1.00 90.81 392 GLU A N 1
ATOM 3252 C CA . GLU A 1 392 ? -6.019 0.250 2.464 1.00 90.81 392 GLU A CA 1
ATOM 3253 C C . GLU A 1 392 ? -6.143 -1.085 1.705 1.00 90.81 392 GLU A C 1
ATOM 3255 O O . GLU A 1 392 ? -5.606 -2.099 2.153 1.00 90.81 392 GLU A O 1
ATOM 3260 N N . HIS A 1 393 ? -6.848 -1.111 0.571 1.00 92.69 393 HIS A N 1
ATOM 3261 C CA . HIS A 1 393 ? -7.091 -2.311 -0.230 1.00 92.69 393 HIS A CA 1
ATOM 3262 C C . HIS A 1 393 ? -6.108 -2.456 -1.391 1.00 92.69 393 HIS A C 1
ATOM 3264 O O . HIS A 1 393 ? -5.989 -3.540 -1.964 1.00 92.69 393 HIS A O 1
ATOM 3270 N N . THR A 1 394 ? -5.367 -1.399 -1.711 1.00 94.94 394 THR A N 1
ATOM 3271 C CA . THR A 1 394 ? -4.482 -1.319 -2.874 1.00 94.94 394 THR A CA 1
ATOM 3272 C C . THR A 1 394 ? -3.487 -2.477 -2.931 1.00 94.94 394 THR A C 1
ATOM 3274 O O . THR A 1 394 ? -3.331 -3.110 -3.969 1.00 94.94 394 THR A O 1
ATOM 3277 N N . THR A 1 395 ? -2.853 -2.842 -1.818 1.00 94.62 395 THR A N 1
ATOM 3278 C CA . THR A 1 395 ? -1.874 -3.946 -1.796 1.00 94.62 395 THR A CA 1
ATOM 3279 C C . THR A 1 395 ? -2.527 -5.315 -1.966 1.00 94.62 395 THR A C 1
ATOM 3281 O O . THR A 1 395 ? -1.973 -6.179 -2.644 1.00 94.62 395 THR A O 1
ATOM 3284 N N . ASN A 1 396 ? -3.748 -5.502 -1.458 1.00 93.56 396 ASN A N 1
ATOM 3285 C CA . ASN A 1 396 ? -4.539 -6.699 -1.739 1.00 93.56 396 ASN A CA 1
ATOM 3286 C C . ASN A 1 396 ? -4.920 -6.780 -3.219 1.00 93.56 396 ASN A C 1
ATOM 3288 O O . ASN A 1 396 ? -4.862 -7.864 -3.793 1.00 93.56 396 ASN A O 1
ATOM 3292 N N . LEU A 1 397 ? -5.260 -5.650 -3.846 1.00 95.81 397 LEU A N 1
ATOM 3293 C CA . LEU A 1 397 ? -5.543 -5.580 -5.277 1.00 95.81 397 LEU A CA 1
ATOM 3294 C C . LEU A 1 397 ? -4.305 -5.979 -6.096 1.00 95.81 397 LEU A C 1
ATOM 3296 O O . LEU A 1 397 ? -4.406 -6.844 -6.960 1.00 95.81 397 LEU A O 1
ATOM 3300 N N . ILE A 1 398 ? -3.127 -5.438 -5.765 1.00 96.50 398 ILE A N 1
ATOM 3301 C CA . ILE A 1 398 ? -1.849 -5.800 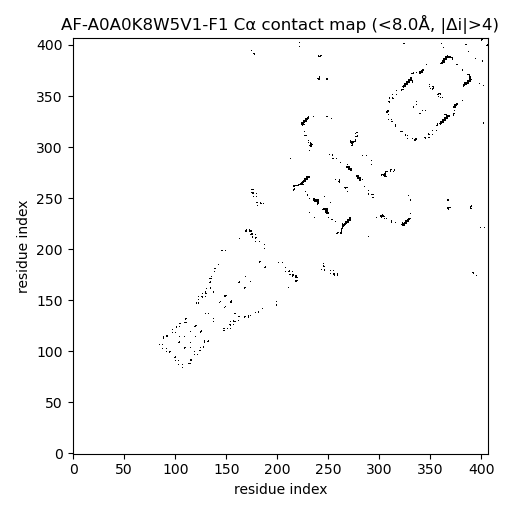-6.403 1.00 96.50 398 ILE A CA 1
ATOM 3302 C C . ILE A 1 398 ? -1.578 -7.305 -6.262 1.00 96.50 398 ILE A C 1
ATOM 3304 O O . ILE A 1 398 ? -1.326 -7.984 -7.256 1.00 96.50 398 ILE A O 1
ATOM 3308 N N . ASN A 1 399 ? -1.676 -7.843 -5.045 1.00 95.12 399 ASN A N 1
ATOM 3309 C CA . ASN A 1 399 ? -1.381 -9.250 -4.769 1.00 95.12 399 ASN A CA 1
ATOM 3310 C C . ASN A 1 399 ? -2.373 -10.197 -5.449 1.00 95.12 399 ASN A C 1
ATOM 3312 O O . ASN A 1 399 ? -1.976 -11.200 -6.039 1.00 95.12 399 ASN A O 1
ATOM 3316 N N . ASN A 1 400 ? -3.668 -9.886 -5.397 1.00 95.75 400 ASN A N 1
ATOM 3317 C CA . ASN A 1 400 ? -4.694 -10.699 -6.040 1.00 95.75 400 ASN A CA 1
ATOM 3318 C C . ASN A 1 400 ? -4.573 -10.645 -7.560 1.00 95.75 400 ASN A C 1
ATOM 3320 O O . ASN A 1 400 ? -4.655 -11.690 -8.207 1.00 95.75 400 ASN A O 1
ATOM 3324 N N . PHE A 1 401 ? -4.293 -9.466 -8.120 1.00 97.12 401 PHE A N 1
ATOM 3325 C CA . PHE A 1 401 ? -3.977 -9.336 -9.533 1.00 97.12 401 PHE A CA 1
ATOM 3326 C C . PHE A 1 401 ? -2.805 -10.226 -9.898 1.00 97.12 401 PHE A C 1
ATOM 3328 O O . PHE A 1 401 ? -2.935 -11.070 -10.778 1.00 97.12 401 PHE A O 1
ATOM 3335 N N . ALA A 1 402 ? -1.686 -10.090 -9.189 1.00 95.81 402 ALA A N 1
ATOM 3336 C CA . ALA A 1 402 ? -0.472 -10.838 -9.452 1.00 95.81 402 ALA A CA 1
ATOM 3337 C C . ALA A 1 402 ? -0.696 -12.359 -9.389 1.00 95.81 402 ALA A C 1
ATOM 3339 O O . ALA A 1 402 ? -0.272 -13.092 -10.282 1.00 95.81 402 ALA A O 1
ATOM 3340 N N . LEU A 1 403 ? -1.473 -12.822 -8.408 1.00 95.62 403 LEU A N 1
ATOM 3341 C CA . LEU A 1 403 ? -1.739 -14.238 -8.151 1.00 95.62 403 LEU A CA 1
ATOM 3342 C C . LEU A 1 403 ? -2.922 -14.833 -8.941 1.00 95.62 403 LEU A C 1
ATOM 3344 O O . LEU A 1 403 ? -3.245 -15.995 -8.715 1.00 95.62 403 LEU A O 1
ATOM 3348 N N . ASN A 1 404 ? -3.548 -14.091 -9.867 1.00 94.31 404 ASN A N 1
ATOM 3349 C CA . ASN A 1 404 ? -4.758 -14.522 -10.602 1.00 94.31 404 ASN A CA 1
ATOM 3350 C C . ASN A 1 404 ? -5.950 -14.837 -9.677 1.00 94.31 404 ASN A C 1
ATOM 3352 O O . ASN A 1 404 ? -6.584 -15.879 -9.804 1.00 94.31 404 ASN A O 1
ATOM 3356 N N . ARG A 1 405 ? -6.239 -13.955 -8.719 1.00 92.62 405 ARG A N 1
ATOM 3357 C CA . ARG A 1 405 ? -7.341 -14.113 -7.751 1.00 92.62 405 ARG A CA 1
ATOM 3358 C C . ARG A 1 405 ? -8.512 -13.157 -7.982 1.00 92.62 405 ARG A C 1
ATOM 3360 O O . ARG A 1 405 ? -9.365 -13.038 -7.110 1.00 92.62 405 ARG A O 1
ATOM 3367 N N . PHE A 1 406 ? -8.547 -12.464 -9.116 1.00 80.25 406 PHE A N 1
ATOM 3368 C CA . PHE A 1 406 ? -9.781 -11.837 -9.584 1.00 80.25 406 PHE A CA 1
ATOM 3369 C C . PHE A 1 406 ? -10.566 -12.899 -10.341 1.00 80.25 406 PHE A C 1
ATOM 3371 O O . PHE A 1 406 ? -10.117 -13.355 -11.391 1.00 80.25 406 PHE A O 1
ATOM 3378 N N . GLY A 1 407 ? -11.663 -13.340 -9.739 1.00 48.88 407 GLY A N 1
ATOM 3379 C CA . GLY A 1 407 ? -12.596 -14.320 -10.274 1.00 48.88 407 GLY A CA 1
ATOM 3380 C C . GLY A 1 407 ? -14.012 -13.890 -9.961 1.00 48.88 407 GLY A C 1
ATOM 3381 O O . GLY A 1 407 ? -14.185 -13.217 -8.916 1.00 48.88 407 GLY A O 1
#